Protein AF-A0A7M7LU24-F1 (afdb_monomer_lite)

Sequence (495 aa):
MAVLLRDHLPSPVDFKSLAEPLDGTLAVLQRLPRPVCRRTSQNPGRDSRRTGKFSVESQGEAVAKKHQNVLELVMSVLLNGLRLVKVCQEDPTSDPGVFLKPKTANLLNQSNSKCTDRLSPIDNALYENNLSSFTLYLMESLDSVCIPAVMANHEGLSQPGIYTSLFESLSIMLSLHKNDDLHNLSEKLVGSSFIQLALEVRHRFQSQEGIKELKRATDTFLVDLLHCFSSKDTSALDMNISVDMVHSITGSPSEICHLLERHDETICRTSRSTSHGDMQQCLLALIYYAWLYGDRWVPSMDLLNCLTSFITQHPDITSLPLSSSKHLLFLFADCFVHSGSRTGSSACYILADHMTRLDVHTLYTNHRSLVQWLFMASNIPPQATHKIFAEWIDHLALDTEEASLEDNEKDGDIALTLHLMGQNPSCLDIMMDMLQHAPFPTRPKCASLIKRLLSSTADQTLDDTQDMDRIKKRMPDLLQACTLTDPSRQTDFVH

Structure (mmCIF, N/CA/C/O backbone):
data_AF-A0A7M7LU24-F1
#
_entry.id   AF-A0A7M7LU24-F1
#
loop_
_atom_site.group_PDB
_atom_site.id
_atom_site.type_symbol
_atom_site.label_atom_id
_atom_site.label_alt_id
_atom_site.label_comp_id
_atom_site.label_asym_id
_atom_site.label_entity_id
_atom_site.label_seq_id
_atom_site.pdbx_PDB_ins_code
_atom_site.Cartn_x
_atom_site.Cartn_y
_atom_site.Cartn_z
_atom_site.occupancy
_atom_site.B_iso_or_equiv
_atom_site.auth_seq_id
_atom_site.auth_comp_id
_atom_site.auth_asym_id
_atom_site.auth_atom_id
_atom_site.pdbx_PDB_model_num
ATOM 1 N N . MET A 1 1 ? -18.522 -1.286 33.242 1.00 37.59 1 MET A N 1
ATOM 2 C CA . MET A 1 1 ? -17.645 -0.207 32.736 1.00 37.59 1 MET A CA 1
ATOM 3 C C . MET A 1 1 ? -16.680 0.323 33.821 1.00 37.59 1 MET A C 1
ATOM 5 O O . MET A 1 1 ? -16.498 1.521 33.934 1.00 37.59 1 MET A O 1
ATOM 9 N N . ALA A 1 2 ? -16.029 -0.546 34.616 1.00 31.80 2 ALA A N 1
ATOM 10 C CA . ALA A 1 2 ? -15.014 -0.125 35.609 1.00 31.80 2 ALA A CA 1
ATOM 11 C C . ALA A 1 2 ? -14.057 -1.265 36.042 1.00 31.80 2 ALA A C 1
ATOM 13 O O . ALA A 1 2 ? -13.495 -1.219 37.127 1.00 31.80 2 ALA A O 1
ATOM 14 N N . VAL A 1 3 ? -13.921 -2.337 35.251 1.00 41.72 3 VAL A N 1
ATOM 15 C CA . VAL A 1 3 ? -13.343 -3.606 35.751 1.00 41.72 3 VAL A CA 1
ATOM 16 C C . VAL A 1 3 ? -11.813 -3.684 35.599 1.00 41.72 3 VAL A C 1
ATOM 18 O O . VAL A 1 3 ? -11.189 -4.527 36.223 1.00 41.72 3 VAL A O 1
ATOM 21 N N . LEU A 1 4 ? -11.184 -2.793 34.823 1.00 44.69 4 LEU A N 1
ATOM 22 C CA . LEU A 1 4 ? -9.769 -2.918 34.432 1.00 44.69 4 LEU A CA 1
ATOM 23 C C . LEU A 1 4 ? -8.981 -1.597 34.546 1.00 44.69 4 LEU A C 1
ATOM 25 O O . LEU A 1 4 ? -8.084 -1.333 33.753 1.00 44.69 4 LEU A O 1
ATOM 29 N N . LEU A 1 5 ? -9.325 -0.733 35.507 1.00 48.53 5 LEU A N 1
ATOM 30 C CA . LEU A 1 5 ? -8.483 0.421 35.848 1.00 48.53 5 LEU A CA 1
ATOM 31 C C . LEU A 1 5 ? -7.428 -0.013 36.872 1.00 48.53 5 LEU A C 1
ATOM 33 O O . LEU A 1 5 ? -7.763 -0.629 37.884 1.00 48.53 5 LEU A O 1
ATOM 37 N N . ARG A 1 6 ? -6.160 0.325 36.608 1.00 48.25 6 ARG A N 1
ATOM 38 C CA . ARG A 1 6 ? -4.993 -0.036 37.434 1.00 48.25 6 ARG A CA 1
ATOM 39 C C . ARG A 1 6 ? -5.178 0.308 38.919 1.00 48.25 6 ARG A C 1
ATOM 41 O O . ARG A 1 6 ? -4.756 -0.464 39.771 1.00 48.25 6 ARG A O 1
ATOM 48 N N . ASP A 1 7 ? -5.874 1.404 39.218 1.00 47.19 7 ASP A N 1
ATOM 49 C CA . ASP A 1 7 ? -6.117 1.901 40.581 1.00 47.19 7 ASP A CA 1
ATOM 50 C C . ASP A 1 7 ? -6.971 0.960 41.455 1.00 47.19 7 ASP A C 1
ATOM 52 O O . ASP A 1 7 ? -7.094 1.164 42.664 1.00 47.19 7 ASP A O 1
ATOM 56 N N . HIS A 1 8 ? -7.574 -0.075 40.863 1.00 50.19 8 HIS A N 1
ATOM 57 C CA . HIS A 1 8 ? -8.421 -1.048 41.558 1.00 50.19 8 HIS A CA 1
ATOM 58 C C . HIS A 1 8 ? -7.858 -2.472 41.554 1.00 50.19 8 HIS A C 1
ATOM 60 O O . HIS A 1 8 ? -8.484 -3.366 42.126 1.00 50.19 8 HIS A O 1
ATOM 66 N N . LEU A 1 9 ? -6.696 -2.700 40.935 1.00 54.78 9 LEU A N 1
ATOM 67 C CA . LEU A 1 9 ? -6.094 -4.027 40.864 1.00 54.78 9 LEU A CA 1
ATOM 68 C C . LEU A 1 9 ? -5.055 -4.208 41.981 1.00 54.78 9 LEU A C 1
ATOM 70 O O . LEU A 1 9 ? -4.185 -3.351 42.156 1.00 54.78 9 LEU A O 1
ATOM 74 N N . PRO A 1 10 ? -5.123 -5.307 42.757 1.00 56.34 10 PRO A N 1
ATOM 75 C CA . PRO A 1 10 ? -4.091 -5.616 43.736 1.00 56.34 10 PRO A CA 1
ATOM 76 C C . PRO A 1 10 ? -2.748 -5.823 43.021 1.00 56.34 10 PRO A C 1
ATOM 78 O O . PRO A 1 10 ? -2.700 -6.409 41.944 1.00 56.34 10 PRO A O 1
ATOM 81 N N . SER A 1 11 ? -1.658 -5.338 43.621 1.00 53.94 11 SER A N 1
ATOM 82 C CA . SER A 1 11 ? -0.297 -5.667 43.184 1.00 53.94 11 SER A CA 1
ATOM 83 C C . SER A 1 11 ? 0.211 -6.887 43.967 1.00 53.94 11 SER A C 1
ATOM 85 O O . SER A 1 11 ? 0.139 -6.866 45.204 1.00 53.94 11 SER A O 1
ATOM 87 N N . PRO A 1 12 ? 0.732 -7.939 43.306 1.00 60.72 12 PRO A N 1
ATOM 88 C CA . PRO A 1 12 ? 0.859 -8.109 41.853 1.00 60.72 12 PRO A CA 1
ATOM 89 C C . PRO A 1 12 ? -0.484 -8.418 41.165 1.00 60.72 12 PRO A C 1
ATOM 91 O O . PRO A 1 12 ? -1.349 -9.067 41.755 1.00 60.72 12 PRO A O 1
ATOM 94 N N . VAL A 1 13 ? -0.631 -7.967 39.912 1.00 65.62 13 VAL A N 1
ATOM 95 C CA . VAL A 1 13 ? -1.831 -8.198 39.091 1.00 65.62 13 VAL A CA 1
ATOM 96 C C . VAL A 1 13 ? -1.958 -9.687 38.784 1.00 65.62 13 VAL A C 1
ATOM 98 O O . VAL A 1 13 ? -1.046 -10.288 38.222 1.00 65.62 13 VAL A O 1
ATOM 101 N N . ASP A 1 14 ? -3.096 -10.281 39.138 1.00 73.94 14 ASP A N 1
ATOM 102 C CA . ASP A 1 14 ? -3.400 -11.667 38.794 1.00 73.94 14 ASP A CA 1
ATOM 103 C C . ASP A 1 14 ? -4.065 -11.745 37.413 1.00 73.94 14 ASP A C 1
ATOM 105 O O . ASP A 1 14 ? -5.285 -11.627 37.282 1.00 73.94 14 ASP A O 1
ATOM 109 N N . PHE A 1 15 ? -3.255 -11.932 36.371 1.00 72.56 15 PHE A N 1
ATOM 110 C CA . PHE A 1 15 ? -3.720 -11.974 34.984 1.00 72.56 15 PHE A CA 1
ATOM 111 C C . PHE A 1 15 ? -4.671 -13.146 34.706 1.00 72.56 15 PHE A C 1
ATOM 113 O O . PHE A 1 15 ? -5.549 -13.021 33.854 1.00 72.56 15 PHE A O 1
ATOM 120 N N . LYS A 1 16 ? -4.577 -14.253 35.459 1.00 69.31 16 LYS A N 1
ATOM 121 C CA . LYS A 1 16 ? -5.532 -15.373 35.344 1.00 69.31 16 LYS A CA 1
ATOM 122 C C . LYS A 1 16 ? -6.945 -14.966 35.748 1.00 69.31 16 LYS A C 1
ATOM 124 O O . LYS A 1 16 ? -7.890 -15.222 35.007 1.00 69.31 16 LYS A O 1
ATOM 129 N N . SER A 1 17 ? -7.077 -14.260 36.871 1.00 71.50 17 SER A N 1
ATOM 130 C CA . SER A 1 17 ? -8.364 -13.720 37.329 1.00 71.50 17 SER A CA 1
ATOM 131 C C . SER A 1 17 ? -8.943 -12.665 36.373 1.00 71.50 17 SER A C 1
ATOM 133 O O . SER A 1 17 ? -10.146 -12.418 36.390 1.00 71.50 17 SER A O 1
ATOM 135 N N . LEU A 1 18 ? -8.111 -12.042 35.527 1.00 75.44 18 LEU A N 1
ATOM 136 C CA . LEU A 1 18 ? -8.554 -11.108 34.484 1.00 75.44 18 LEU A CA 1
ATOM 137 C C . LEU A 1 18 ? -8.990 -11.801 33.186 1.00 75.44 18 LEU A C 1
ATOM 139 O O . LEU A 1 18 ? -9.828 -11.253 32.467 1.00 75.44 18 LEU A O 1
ATOM 143 N N . ALA A 1 19 ? -8.456 -12.989 32.894 1.00 74.25 19 ALA A N 1
ATOM 144 C CA . ALA A 1 19 ? -8.848 -13.787 31.735 1.00 74.25 19 ALA A CA 1
ATOM 145 C C . ALA A 1 19 ? -10.248 -14.405 31.905 1.00 74.25 19 ALA A C 1
ATOM 147 O O . ALA A 1 19 ? -11.027 -14.405 30.958 1.00 74.25 19 ALA A O 1
ATOM 148 N N . GLU A 1 20 ? -10.628 -14.831 33.118 1.00 75.25 20 GLU A N 1
ATOM 149 C CA . GLU A 1 20 ? -11.934 -15.471 33.377 1.00 75.25 20 GLU A CA 1
ATOM 150 C C . GLU A 1 20 ? -13.156 -14.621 32.945 1.00 75.25 20 GLU A C 1
ATOM 152 O O . GLU A 1 20 ? -14.042 -15.141 32.253 1.00 75.25 20 GLU A O 1
ATOM 157 N N . PRO A 1 21 ? -13.250 -13.314 33.278 1.00 73.88 21 PRO A N 1
ATOM 158 C CA . PRO A 1 21 ? -14.311 -12.456 32.754 1.00 73.88 21 PRO A CA 1
ATOM 159 C C . PRO A 1 21 ? -14.272 -12.310 31.230 1.00 73.88 21 PRO A C 1
ATOM 161 O O . PRO A 1 21 ? -15.332 -12.214 30.605 1.00 73.88 21 PRO A O 1
ATOM 164 N N . LEU A 1 22 ? -13.075 -12.286 30.631 1.00 79.38 22 LEU A N 1
ATOM 165 C CA . LEU A 1 22 ? -12.907 -12.146 29.187 1.00 79.38 22 LEU A CA 1
ATOM 166 C C . LEU A 1 22 ? -13.417 -13.400 28.467 1.00 79.38 22 LEU A C 1
ATOM 168 O O . LEU A 1 22 ? -14.262 -13.269 27.582 1.00 79.38 22 LEU A O 1
ATOM 172 N N . ASP A 1 23 ? -13.032 -14.591 28.928 1.00 79.75 23 ASP A N 1
ATOM 173 C CA . ASP A 1 23 ? -13.532 -15.880 28.436 1.00 79.75 23 ASP A CA 1
ATOM 174 C C . ASP A 1 23 ? -15.058 -15.951 28.505 1.00 79.75 23 ASP A C 1
ATOM 176 O O . ASP A 1 23 ? -15.725 -16.337 27.540 1.00 79.75 23 ASP A O 1
ATOM 180 N N . GLY A 1 24 ? -15.636 -15.500 29.624 1.00 79.25 24 GLY A N 1
ATOM 181 C CA . GLY A 1 24 ? -17.084 -15.406 29.788 1.00 79.25 24 GLY A CA 1
ATOM 182 C C . GLY A 1 24 ? -17.740 -14.535 28.714 1.00 79.25 24 GLY A C 1
ATOM 183 O O . GLY A 1 24 ? -18.758 -14.923 28.136 1.00 79.25 24 GLY A O 1
ATOM 184 N N . THR A 1 25 ? -17.156 -13.375 28.403 1.00 82.00 25 THR A N 1
ATOM 185 C CA . THR A 1 25 ? -17.685 -12.468 27.370 1.00 82.00 25 THR A CA 1
ATOM 186 C C . THR A 1 25 ? -17.455 -12.974 25.942 1.00 82.00 25 THR A C 1
ATOM 188 O O . THR A 1 25 ? -18.373 -12.906 25.119 1.00 82.00 25 THR A O 1
ATOM 191 N N . LEU A 1 26 ? -16.290 -13.557 25.648 1.00 82.38 26 LEU A N 1
ATOM 192 C CA . LEU A 1 26 ? -15.953 -14.137 24.344 1.00 82.38 26 LEU A CA 1
ATOM 193 C C . LEU A 1 26 ? -16.834 -15.351 24.029 1.00 82.38 26 LEU A C 1
ATOM 195 O O . LEU A 1 26 ? -17.348 -15.471 22.915 1.00 82.38 26 LEU A O 1
ATOM 199 N N . ALA A 1 27 ? -17.109 -16.203 25.019 1.00 81.50 27 ALA A N 1
ATOM 200 C CA . ALA A 1 27 ? -18.014 -17.340 24.867 1.00 81.50 27 ALA A CA 1
ATOM 201 C C . ALA A 1 27 ? -19.448 -16.898 24.533 1.00 81.50 27 ALA A C 1
ATOM 203 O O . ALA A 1 27 ? -20.147 -17.573 23.773 1.00 81.50 27 ALA A O 1
ATOM 204 N N . VAL A 1 28 ? -19.908 -15.761 25.069 1.00 81.00 28 VAL A N 1
ATOM 205 C CA . VAL A 1 28 ? -21.211 -15.185 24.699 1.00 81.00 28 VAL A CA 1
ATOM 206 C C . VAL A 1 28 ? -21.196 -14.718 23.244 1.00 81.00 28 VAL A C 1
ATOM 208 O O . VAL A 1 28 ? -22.161 -14.982 22.527 1.00 81.00 28 VAL A O 1
ATOM 211 N N . LEU A 1 29 ? -20.105 -14.096 22.784 1.00 79.19 29 LEU A N 1
ATOM 212 C CA . LEU A 1 29 ? -19.964 -13.653 21.396 1.00 79.19 29 LEU A CA 1
ATOM 213 C C . LEU A 1 29 ? -19.967 -14.824 20.404 1.00 79.19 29 LEU A C 1
ATOM 215 O O . LEU A 1 29 ? -20.660 -14.774 19.391 1.00 79.19 29 LEU A O 1
ATOM 219 N N . GLN A 1 30 ? -19.257 -15.907 20.721 1.00 79.06 30 GLN A N 1
ATOM 220 C CA . GLN A 1 30 ? -19.192 -17.111 19.883 1.00 79.06 30 GLN A CA 1
ATOM 221 C C . GLN A 1 30 ? -20.529 -17.862 19.786 1.00 79.06 30 GLN A C 1
ATOM 223 O O . GLN A 1 30 ? -20.782 -18.552 18.800 1.00 79.06 30 GLN A O 1
ATOM 228 N N . ARG A 1 31 ? -21.395 -17.733 20.799 1.00 75.06 31 ARG A N 1
ATOM 229 C CA . ARG A 1 31 ? -22.730 -18.356 20.831 1.00 75.06 31 ARG A CA 1
ATOM 230 C C . ARG A 1 31 ? -23.790 -17.559 20.075 1.00 75.06 31 ARG A C 1
ATOM 232 O O . ARG A 1 31 ? -24.906 -18.054 19.906 1.00 75.06 31 ARG A O 1
ATOM 239 N N . LEU A 1 32 ? -23.482 -16.335 19.648 1.00 66.88 32 LEU A N 1
ATOM 240 C CA . LEU A 1 32 ? -24.408 -15.534 18.860 1.00 66.88 32 LEU A CA 1
ATOM 241 C C . LEU A 1 32 ? -24.449 -16.035 17.400 1.00 66.88 32 LEU A C 1
ATOM 243 O O . LEU A 1 32 ? -23.409 -16.361 16.827 1.00 66.88 32 LEU A O 1
ATOM 247 N N . PRO A 1 33 ? -25.636 -16.113 16.771 1.00 60.84 33 PRO A N 1
ATOM 248 C CA . PRO A 1 33 ? -25.753 -16.553 15.384 1.00 60.84 33 PRO A CA 1
ATOM 249 C C . PRO A 1 33 ? -25.020 -15.593 14.427 1.00 60.84 33 PRO A C 1
ATOM 251 O O . PRO A 1 33 ? -25.199 -14.379 14.497 1.00 60.84 33 PRO A O 1
ATOM 254 N N . ARG A 1 34 ? -24.207 -16.140 13.512 1.00 60.16 34 ARG A N 1
ATOM 255 C CA . ARG A 1 34 ? -23.533 -15.389 12.433 1.00 60.16 34 ARG A CA 1
ATOM 256 C C . ARG A 1 34 ? -24.493 -15.132 11.254 1.00 60.16 34 ARG A C 1
ATOM 258 O O . ARG A 1 34 ? -25.280 -16.018 10.929 1.00 60.16 34 ARG A O 1
ATOM 265 N N . PRO A 1 35 ? -24.288 -14.048 10.490 1.00 55.50 35 PRO A N 1
ATOM 266 C CA . PRO A 1 35 ? -24.738 -12.686 10.771 1.00 55.50 35 PRO A CA 1
ATOM 267 C C . PRO A 1 35 ? -26.249 -12.467 10.542 1.00 55.50 35 PRO A C 1
ATOM 269 O O . PRO A 1 35 ? -26.920 -13.222 9.835 1.00 55.50 35 PRO A O 1
ATOM 272 N N . VAL A 1 36 ? -26.786 -11.370 11.094 1.00 49.78 36 VAL A N 1
ATOM 273 C CA . VAL A 1 36 ? -28.125 -10.852 10.760 1.00 49.78 36 VAL A CA 1
ATOM 274 C C . VAL A 1 36 ? -28.055 -10.184 9.383 1.00 49.78 36 VAL A C 1
ATOM 276 O O . VAL A 1 36 ? -28.045 -8.961 9.271 1.00 49.78 36 VAL A O 1
ATOM 279 N N . CYS A 1 37 ? -27.989 -10.971 8.306 1.00 43.12 37 CYS A N 1
ATOM 280 C CA . CYS A 1 37 ? -28.238 -10.423 6.976 1.00 43.12 37 CYS A CA 1
ATOM 281 C C . CYS A 1 37 ? -29.655 -9.841 6.974 1.00 43.12 37 CYS A C 1
ATOM 283 O O . CYS A 1 37 ? -30.644 -10.577 7.079 1.00 43.12 37 CYS A O 1
ATOM 285 N N . ARG A 1 38 ? -29.772 -8.518 6.806 1.00 44.72 38 ARG A N 1
ATOM 286 C CA . ARG A 1 38 ? -31.000 -7.935 6.265 1.00 44.72 38 ARG A CA 1
ATOM 287 C C . ARG A 1 38 ? -31.205 -8.606 4.913 1.00 44.72 38 ARG A C 1
ATOM 289 O O . ARG A 1 38 ? -30.521 -8.274 3.955 1.00 44.72 38 ARG A O 1
ATOM 296 N N . ARG A 1 39 ? -32.119 -9.576 4.826 1.00 37.84 39 ARG A N 1
ATOM 297 C CA . ARG A 1 39 ? -32.604 -10.065 3.533 1.00 37.84 39 ARG A CA 1
ATOM 298 C C . ARG A 1 39 ? -33.247 -8.875 2.826 1.00 37.84 39 ARG A C 1
ATOM 300 O O . ARG A 1 39 ? -34.427 -8.596 3.026 1.00 37.84 39 ARG A O 1
ATOM 307 N N . THR A 1 40 ? -32.483 -8.170 2.004 1.00 38.91 40 THR A N 1
ATOM 308 C CA . THR A 1 40 ? -33.018 -7.325 0.945 1.00 38.91 40 THR A CA 1
ATOM 309 C C . THR A 1 40 ? -33.722 -8.264 -0.025 1.00 38.91 40 THR A C 1
ATOM 311 O O . THR A 1 40 ? -33.134 -8.855 -0.923 1.00 38.91 40 THR A O 1
ATOM 314 N N . SER A 1 41 ? -35.013 -8.478 0.216 1.00 37.34 41 SER A N 1
ATOM 315 C CA . SER A 1 41 ? -35.915 -9.145 -0.714 1.00 37.34 41 SER A CA 1
ATOM 316 C C . SER A 1 41 ? -36.044 -8.276 -1.971 1.00 37.34 41 SER A C 1
ATOM 318 O O . SER A 1 41 ? -37.027 -7.554 -2.132 1.00 37.34 41 SER A O 1
ATOM 320 N N . GLN A 1 42 ? -35.067 -8.343 -2.875 1.00 36.62 42 GLN A N 1
ATOM 321 C CA . GLN A 1 42 ? -35.272 -7.976 -4.271 1.00 36.62 42 GLN A CA 1
ATOM 322 C C . GLN A 1 42 ? -36.141 -9.062 -4.911 1.00 36.62 42 GLN A C 1
ATOM 324 O O . GLN A 1 42 ? -35.658 -10.063 -5.422 1.00 36.62 42 GLN A O 1
ATOM 329 N N . ASN A 1 43 ? -37.453 -8.874 -4.827 1.00 32.31 43 ASN A N 1
ATOM 330 C CA . ASN A 1 43 ? -38.414 -9.555 -5.683 1.00 32.31 43 ASN A CA 1
ATOM 331 C C . ASN A 1 43 ? -39.468 -8.515 -6.087 1.00 32.31 43 ASN A C 1
ATOM 333 O O . ASN A 1 43 ? -40.421 -8.285 -5.335 1.00 32.31 43 ASN A O 1
ATOM 337 N N . PRO A 1 44 ? -39.309 -7.833 -7.237 1.00 41.94 44 PRO A N 1
ATOM 338 C CA . PRO A 1 44 ? -40.342 -6.964 -7.762 1.00 41.94 44 PRO A CA 1
ATOM 339 C C . PRO A 1 44 ? -41.333 -7.851 -8.517 1.00 41.94 44 PRO A C 1
ATOM 341 O O . PRO A 1 44 ? -41.173 -8.118 -9.702 1.00 41.94 44 PRO A O 1
ATOM 344 N N . GLY A 1 45 ? -42.346 -8.362 -7.821 1.00 41.19 45 GLY A N 1
ATOM 345 C CA . GLY A 1 45 ? -43.454 -9.027 -8.503 1.00 41.19 45 GLY A CA 1
ATOM 346 C C . GLY A 1 45 ? -44.110 -10.139 -7.711 1.00 41.19 45 GLY A C 1
ATOM 347 O O . GLY A 1 45 ? -43.879 -11.311 -7.986 1.00 41.19 45 GLY A O 1
ATOM 348 N N . ARG A 1 46 ? -44.988 -9.771 -6.775 1.00 36.53 46 ARG A N 1
ATOM 349 C CA . ARG A 1 46 ? -46.316 -10.390 -6.635 1.00 36.53 46 ARG A CA 1
ATOM 350 C C . ARG A 1 46 ? -47.096 -9.710 -5.520 1.00 36.53 46 ARG A C 1
ATOM 352 O O . ARG A 1 46 ? -46.838 -9.909 -4.336 1.00 36.53 46 ARG A O 1
ATOM 359 N N . ASP A 1 47 ? -48.093 -8.943 -5.936 1.00 44.09 47 ASP A N 1
ATOM 360 C CA . ASP A 1 47 ? -49.206 -8.533 -5.096 1.00 44.09 47 ASP A CA 1
ATOM 361 C C . ASP A 1 47 ? -49.962 -9.759 -4.573 1.00 44.09 47 ASP A C 1
ATOM 363 O O . ASP A 1 47 ? -50.551 -10.519 -5.344 1.00 44.09 47 ASP A O 1
ATOM 367 N N . SER A 1 48 ? -50.006 -9.922 -3.250 1.00 37.19 48 SER A N 1
ATOM 368 C CA . SER A 1 48 ? -51.185 -10.453 -2.558 1.00 37.19 48 SER A CA 1
ATOM 369 C C . SER A 1 48 ? -51.131 -10.205 -1.050 1.00 37.19 48 SER A C 1
ATOM 371 O O . SER A 1 48 ? -50.364 -10.810 -0.313 1.00 37.19 48 SER A O 1
ATOM 373 N N . ARG A 1 49 ? -52.015 -9.295 -0.629 1.00 39.25 49 ARG A N 1
ATOM 374 C CA . ARG A 1 49 ? -52.859 -9.313 0.580 1.00 39.25 49 ARG A CA 1
ATOM 375 C C . ARG A 1 49 ? -52.233 -9.697 1.940 1.00 39.25 49 ARG A C 1
ATOM 377 O O . ARG A 1 49 ? -52.118 -10.858 2.289 1.00 39.25 49 ARG A O 1
ATOM 384 N N . ARG A 1 50 ? -52.117 -8.635 2.752 1.00 43.62 50 ARG A N 1
ATOM 385 C CA . ARG A 1 50 ? -52.580 -8.455 4.150 1.00 43.62 50 ARG A CA 1
ATOM 386 C C . ARG A 1 50 ? -51.977 -9.295 5.297 1.00 43.62 50 ARG A C 1
ATOM 388 O O . ARG A 1 50 ? -52.060 -10.511 5.344 1.00 43.62 50 ARG A O 1
ATOM 395 N N . THR A 1 51 ? -51.564 -8.509 6.304 1.00 42.34 51 THR A N 1
ATOM 396 C CA . THR A 1 51 ? -51.550 -8.753 7.763 1.00 42.34 51 THR A CA 1
ATOM 397 C C . THR A 1 51 ? -50.536 -9.767 8.300 1.00 42.34 51 THR A C 1
ATOM 399 O O . THR A 1 51 ? -50.822 -10.950 8.398 1.00 42.34 51 THR A O 1
ATOM 402 N N . GLY A 1 52 ? -49.364 -9.260 8.715 1.00 40.19 52 GLY A N 1
ATOM 403 C CA . GLY A 1 52 ? -48.367 -10.024 9.485 1.00 40.19 52 GLY A CA 1
ATOM 404 C C . GLY A 1 52 ? -46.925 -9.487 9.475 1.00 40.19 52 GLY A C 1
ATOM 405 O O . GLY A 1 52 ? -46.094 -9.994 10.216 1.00 40.19 52 GLY A O 1
ATOM 406 N N . LYS A 1 53 ? -46.593 -8.468 8.665 1.00 43.97 53 LYS A N 1
ATOM 407 C CA . LYS A 1 53 ? -45.189 -8.046 8.453 1.00 43.97 53 LYS A CA 1
ATOM 408 C C . LYS A 1 53 ? -44.561 -7.179 9.558 1.00 43.97 53 LYS A C 1
ATOM 410 O O . LYS A 1 53 ? -43.348 -7.216 9.706 1.00 43.97 53 LYS A O 1
ATOM 415 N N . PHE A 1 54 ? -45.348 -6.486 10.385 1.00 41.19 54 PHE A N 1
ATOM 416 C CA . PHE A 1 54 ? -44.797 -5.579 11.408 1.00 41.19 54 PHE A CA 1
ATOM 417 C C . PHE A 1 54 ? -44.079 -6.285 12.574 1.00 41.19 54 PHE A C 1
ATOM 419 O O . PHE A 1 54 ? -43.190 -5.692 13.169 1.00 41.19 54 PHE A O 1
ATOM 426 N N . SER A 1 55 ? -44.420 -7.541 12.896 1.00 48.97 55 SER A N 1
ATOM 427 C CA . SER A 1 55 ? -43.863 -8.233 14.074 1.00 48.97 55 SER A CA 1
ATOM 428 C C . SER A 1 55 ? -42.515 -8.917 13.821 1.00 48.97 55 SER A C 1
ATOM 430 O O . SER A 1 55 ? -41.764 -9.144 14.764 1.00 48.97 55 SER A O 1
ATOM 432 N N . VAL A 1 56 ? -42.210 -9.284 12.572 1.00 51.09 56 VAL A N 1
ATOM 433 C CA . VAL A 1 56 ? -40.980 -10.027 12.236 1.00 51.09 56 VAL A CA 1
ATOM 434 C C . VAL A 1 56 ? -39.807 -9.068 12.017 1.00 51.09 56 VAL A C 1
ATOM 436 O O . VAL A 1 56 ? -38.697 -9.348 12.465 1.00 51.09 56 VAL A O 1
ATOM 439 N N . GLU A 1 57 ? -40.055 -7.905 11.407 1.00 52.81 57 GLU A N 1
ATOM 440 C CA . GLU A 1 57 ? -39.042 -6.854 11.226 1.00 52.81 57 GLU A CA 1
ATOM 441 C C . GLU A 1 57 ? -38.636 -6.218 12.566 1.00 52.81 57 GLU A C 1
ATOM 443 O O . GLU A 1 57 ? -37.443 -6.095 12.840 1.00 52.81 57 GLU A O 1
ATOM 448 N N . SER A 1 58 ? -39.596 -5.936 13.460 1.00 57.31 58 SER A N 1
ATOM 449 C CA . SER A 1 58 ? -39.304 -5.392 14.797 1.00 57.31 58 SER A CA 1
ATOM 450 C C . SER A 1 58 ? -38.514 -6.365 15.680 1.00 57.31 58 SER A C 1
ATOM 452 O O . SER A 1 58 ? -37.701 -5.953 16.507 1.00 57.31 58 SER A O 1
ATOM 454 N N . GLN A 1 59 ? -38.742 -7.672 15.517 1.00 60.56 59 GLN A N 1
ATOM 455 C CA . GLN A 1 59 ? -38.041 -8.704 16.278 1.00 60.56 59 GLN A CA 1
ATOM 456 C C . GLN A 1 59 ? -36.620 -8.935 15.743 1.00 60.56 59 GLN A C 1
ATOM 458 O O . GLN A 1 59 ? -35.698 -9.112 16.538 1.00 60.56 59 GLN A O 1
ATOM 463 N N . GLY A 1 60 ? -36.417 -8.854 14.423 1.00 65.00 60 GLY A N 1
ATOM 464 C CA . GLY A 1 60 ? -35.085 -8.883 13.811 1.00 65.00 60 GLY A CA 1
ATOM 465 C C . GLY A 1 60 ? -34.220 -7.686 14.213 1.00 65.00 60 GLY A C 1
ATOM 466 O O . GLY A 1 60 ? -33.045 -7.853 14.532 1.00 65.00 60 GLY A O 1
ATOM 467 N N . GLU A 1 61 ? -34.810 -6.492 14.285 1.00 69.06 61 GLU A N 1
ATOM 468 C CA . GLU A 1 61 ? -34.114 -5.270 14.700 1.00 69.06 61 GLU A CA 1
ATOM 469 C C . GLU A 1 61 ? -33.728 -5.287 16.189 1.00 69.06 61 GLU A C 1
ATOM 471 O O . GLU A 1 61 ? -32.606 -4.924 16.547 1.00 69.06 61 GLU A O 1
ATOM 476 N N . ALA A 1 62 ? -34.602 -5.798 17.063 1.00 74.50 62 ALA A N 1
ATOM 477 C CA . ALA A 1 62 ? -34.293 -5.971 18.484 1.00 74.50 62 ALA A CA 1
ATOM 478 C C . ALA A 1 62 ? -33.155 -6.983 18.725 1.00 74.50 62 ALA A C 1
ATOM 480 O O . ALA A 1 62 ? -32.295 -6.761 19.582 1.00 74.50 62 ALA A O 1
ATOM 481 N N . VAL A 1 63 ? -33.123 -8.080 17.959 1.00 74.31 63 VAL A N 1
ATOM 482 C CA . VAL A 1 63 ? -32.044 -9.080 18.024 1.00 74.31 63 VAL A CA 1
ATOM 483 C C . VAL A 1 63 ? -30.731 -8.503 17.493 1.00 74.31 63 VAL A C 1
ATOM 485 O O . VAL A 1 63 ? -29.703 -8.664 18.149 1.00 74.31 63 VAL A O 1
ATOM 488 N N . ALA A 1 64 ? -30.760 -7.771 16.375 1.00 75.81 64 ALA A N 1
ATOM 489 C CA . ALA A 1 64 ? -29.584 -7.094 15.827 1.00 75.81 64 ALA A CA 1
ATOM 490 C C . ALA A 1 64 ? -29.004 -6.067 16.810 1.00 75.81 64 ALA A C 1
ATOM 492 O O . ALA A 1 64 ? -27.801 -6.053 17.055 1.00 75.81 64 ALA A O 1
ATOM 493 N N . LYS A 1 65 ? -29.861 -5.264 17.453 1.00 81.44 65 LYS A N 1
ATOM 494 C CA . LYS A 1 65 ? -29.439 -4.297 18.474 1.00 81.44 65 LYS A CA 1
ATOM 495 C C . LYS A 1 65 ? -28.815 -4.982 19.692 1.00 81.44 65 LYS A C 1
ATOM 497 O O . LYS A 1 65 ? -27.802 -4.525 20.210 1.00 81.44 65 LYS A O 1
ATOM 502 N N . LYS A 1 66 ? -29.382 -6.108 20.140 1.00 82.31 66 LYS A N 1
ATOM 503 C CA . LYS A 1 66 ? -28.796 -6.906 21.227 1.00 82.31 66 LYS A CA 1
ATOM 504 C C . LYS A 1 66 ? -27.422 -7.464 20.839 1.00 82.31 66 LYS A C 1
ATOM 506 O O . LYS A 1 66 ? -26.519 -7.445 21.668 1.00 82.31 66 LYS A O 1
ATOM 511 N N . HIS A 1 67 ? -27.268 -7.934 19.602 1.00 82.50 67 HIS A N 1
ATOM 512 C CA . HIS A 1 67 ? -25.997 -8.432 19.067 1.00 82.50 67 HIS A CA 1
ATOM 513 C C . HIS A 1 67 ? -24.927 -7.336 19.025 1.00 82.50 67 HIS A C 1
ATOM 515 O O . HIS A 1 67 ? -23.821 -7.553 19.510 1.00 82.50 67 HIS A O 1
ATOM 521 N N . GLN A 1 68 ? -25.278 -6.142 18.534 1.00 87.00 68 GLN A N 1
ATOM 522 C CA . GLN A 1 68 ? -24.389 -4.974 18.533 1.00 87.00 68 GLN A CA 1
ATOM 523 C C . GLN A 1 68 ? -23.931 -4.602 19.949 1.00 87.00 68 GLN A C 1
ATOM 525 O O . GLN A 1 68 ? -22.734 -4.473 20.173 1.00 87.00 68 GLN A O 1
ATOM 530 N N . ASN A 1 69 ? -24.850 -4.543 20.920 1.00 87.31 69 ASN A N 1
ATOM 531 C CA . ASN A 1 69 ? -24.504 -4.224 22.310 1.00 87.31 69 ASN A CA 1
ATOM 532 C C . ASN A 1 69 ? -23.536 -5.247 22.936 1.00 87.31 69 ASN A C 1
ATOM 534 O O . ASN A 1 69 ? -22.675 -4.881 23.734 1.00 87.31 69 ASN A O 1
ATOM 538 N N . VAL A 1 70 ? -23.690 -6.539 22.615 1.00 87.94 70 VAL A N 1
ATOM 539 C CA . VAL A 1 70 ? -22.763 -7.580 23.094 1.00 87.94 70 VAL A CA 1
ATOM 540 C C . VAL A 1 70 ? -21.392 -7.403 22.453 1.00 87.94 70 VAL A C 1
ATOM 542 O O . VAL A 1 70 ? -20.388 -7.472 23.155 1.00 87.94 70 VAL A O 1
ATOM 545 N N . LEU A 1 71 ? -21.346 -7.149 21.146 1.00 88.56 71 LEU A N 1
ATOM 546 C CA . LEU A 1 71 ? -20.096 -6.917 20.431 1.00 88.56 71 LEU A CA 1
ATOM 547 C C . LEU A 1 71 ? -19.370 -5.667 20.956 1.00 88.56 71 LEU A C 1
ATOM 549 O O . LEU A 1 71 ? -18.177 -5.732 21.229 1.00 88.56 71 LEU A O 1
ATOM 553 N N . GLU A 1 72 ? -20.089 -4.565 21.175 1.00 89.31 72 GLU A N 1
ATOM 554 C CA . GLU A 1 72 ? -19.559 -3.337 21.779 1.00 89.31 72 GLU A CA 1
ATOM 555 C C . GLU A 1 72 ? -18.971 -3.598 23.171 1.00 89.31 72 GLU A C 1
ATOM 557 O O . GLU A 1 72 ? -17.857 -3.164 23.470 1.00 89.31 72 GLU A O 1
ATOM 562 N N . LEU A 1 73 ? -19.678 -4.367 24.007 1.00 88.62 73 LEU A N 1
ATOM 563 C CA . LEU A 1 73 ? -19.187 -4.746 25.328 1.00 88.62 73 LEU A CA 1
ATOM 564 C C . LEU A 1 73 ? -17.894 -5.565 25.234 1.00 88.62 73 LEU A C 1
ATOM 566 O O . LEU A 1 73 ? -16.926 -5.227 25.908 1.00 88.62 73 LEU A O 1
ATOM 570 N N . VAL A 1 74 ? -17.867 -6.614 24.408 1.00 88.81 74 VAL A N 1
ATOM 571 C CA . VAL A 1 74 ? -16.697 -7.499 24.257 1.00 88.81 74 VAL A CA 1
ATOM 572 C C . VAL A 1 74 ? -15.484 -6.712 23.766 1.00 88.81 74 VAL A C 1
ATOM 574 O O . VAL A 1 74 ? -14.419 -6.793 24.376 1.00 88.81 74 VAL A O 1
ATOM 577 N N . MET A 1 75 ? -15.661 -5.884 22.732 1.00 90.75 75 MET A N 1
ATOM 578 C CA . MET A 1 75 ? -14.598 -5.021 22.212 1.00 90.75 75 MET A CA 1
ATOM 579 C C . MET A 1 75 ? -14.087 -4.042 23.273 1.00 90.75 75 MET A C 1
ATOM 581 O O . MET A 1 75 ? -12.882 -3.829 23.385 1.00 90.75 75 MET A O 1
ATOM 585 N N . SER A 1 76 ? -14.979 -3.482 24.093 1.00 89.56 76 SER A N 1
ATOM 586 C CA . SER A 1 76 ? -14.597 -2.580 25.181 1.00 89.56 76 SER A CA 1
ATOM 587 C C . SER A 1 76 ? -13.810 -3.291 26.288 1.00 89.56 76 SER A C 1
ATOM 589 O O . SER A 1 76 ? -12.834 -2.736 26.797 1.00 89.56 76 SER A O 1
ATOM 591 N N . VAL A 1 77 ? -14.192 -4.514 26.683 1.00 87.25 77 VAL A N 1
ATOM 592 C CA . VAL A 1 77 ? -13.432 -5.280 27.690 1.00 87.25 77 VAL A CA 1
ATOM 593 C C . VAL A 1 77 ? -12.049 -5.643 27.149 1.00 87.25 77 VAL A C 1
ATOM 595 O O . VAL A 1 77 ? -11.059 -5.418 27.846 1.00 87.25 77 VAL A O 1
ATOM 598 N N . LEU A 1 78 ? -11.971 -6.112 25.901 1.00 89.75 78 LEU A N 1
ATOM 599 C CA . LEU A 1 78 ? -10.710 -6.445 25.237 1.00 89.75 78 LEU A CA 1
ATOM 600 C C . LEU A 1 78 ? -9.767 -5.237 25.160 1.00 89.75 78 LEU A C 1
ATOM 602 O O . LEU A 1 78 ? -8.614 -5.326 25.580 1.00 89.75 78 LEU A O 1
ATOM 606 N N . LEU A 1 79 ? -10.273 -4.089 24.699 1.00 90.69 79 LEU A N 1
ATOM 607 C CA . LEU A 1 79 ? -9.515 -2.841 24.628 1.00 90.69 79 LEU A CA 1
ATOM 608 C C . LEU A 1 79 ? -8.949 -2.444 25.996 1.00 90.69 79 LEU A C 1
ATOM 610 O O . LEU A 1 79 ? -7.797 -2.030 26.102 1.00 90.69 79 LEU A O 1
ATOM 614 N N . ASN A 1 80 ? -9.745 -2.564 27.059 1.00 88.69 80 ASN A N 1
ATOM 615 C CA . ASN A 1 80 ? -9.273 -2.249 28.404 1.00 88.69 80 ASN A CA 1
ATOM 616 C C . ASN A 1 80 ? -8.188 -3.230 28.880 1.00 88.69 80 ASN A C 1
ATOM 618 O O . ASN A 1 80 ? -7.248 -2.802 29.546 1.00 88.69 80 ASN A O 1
ATOM 622 N N . GLY A 1 81 ? -8.275 -4.510 28.503 1.00 85.94 81 GLY A N 1
ATOM 623 C CA . GLY A 1 81 ? -7.209 -5.489 28.733 1.00 85.94 81 GLY A CA 1
ATOM 624 C C . GLY A 1 81 ? -5.907 -5.098 28.029 1.00 85.94 81 GLY A C 1
ATOM 625 O O . GLY A 1 81 ? -4.850 -5.077 28.655 1.00 85.94 81 GLY A O 1
ATOM 626 N N . LEU A 1 82 ? -5.987 -4.691 26.760 1.00 88.25 82 LEU A N 1
ATOM 627 C CA . LEU A 1 82 ? -4.832 -4.228 25.981 1.00 88.25 82 LEU A CA 1
ATOM 628 C C . LEU A 1 82 ? -4.221 -2.936 26.545 1.00 88.25 82 LEU A C 1
ATOM 630 O O . LEU A 1 82 ? -3.000 -2.818 26.648 1.00 88.25 82 LEU A O 1
ATOM 634 N N . ARG A 1 83 ? -5.052 -1.979 26.975 1.00 89.50 83 ARG A N 1
ATOM 635 C CA . ARG A 1 83 ? -4.586 -0.758 27.656 1.00 89.50 83 ARG A CA 1
ATOM 636 C C . ARG A 1 83 ? -3.856 -1.083 28.957 1.00 89.50 83 ARG A C 1
ATOM 638 O O . ARG A 1 83 ? -2.824 -0.477 29.229 1.00 89.50 83 ARG A O 1
ATOM 645 N N . LEU A 1 84 ? -4.361 -2.042 29.736 1.00 85.62 84 LEU A N 1
ATOM 646 C CA . LEU A 1 84 ? -3.691 -2.504 30.950 1.00 85.62 84 LEU A CA 1
ATOM 647 C C . LEU A 1 84 ? -2.317 -3.101 30.626 1.00 85.62 84 LEU A C 1
ATOM 649 O O . LEU A 1 84 ? -1.340 -2.733 31.273 1.00 85.62 84 LEU A O 1
ATOM 653 N N . VAL A 1 85 ? -2.229 -3.957 29.602 1.00 84.50 85 VAL A N 1
ATOM 654 C CA . VAL A 1 85 ? -0.950 -4.526 29.147 1.00 84.50 85 VAL A CA 1
ATOM 655 C C . VAL A 1 85 ? 0.044 -3.429 28.781 1.00 84.50 85 VAL A C 1
ATOM 657 O O . VAL A 1 85 ? 1.171 -3.452 29.270 1.00 84.50 85 VAL A O 1
ATOM 660 N N . LYS A 1 86 ? -0.380 -2.447 27.978 1.00 84.88 86 LYS A N 1
ATOM 661 C CA . LYS A 1 86 ? 0.467 -1.320 27.568 1.00 84.88 86 LYS A CA 1
ATOM 662 C C . LYS A 1 86 ? 1.009 -0.542 28.769 1.00 84.88 86 LYS A C 1
ATOM 664 O O . LYS A 1 86 ? 2.214 -0.341 28.873 1.00 84.88 86 LYS A O 1
ATOM 669 N N . VAL A 1 87 ? 0.142 -0.196 29.723 1.00 83.88 87 VAL A N 1
ATOM 670 C CA . VAL A 1 87 ? 0.547 0.492 30.962 1.00 83.88 87 VAL A CA 1
ATOM 671 C C . VAL A 1 87 ? 1.524 -0.352 31.786 1.00 83.88 87 VAL A C 1
ATOM 673 O O . VAL A 1 87 ? 2.464 0.190 32.362 1.00 83.88 87 VAL A O 1
ATOM 676 N N . CYS A 1 88 ? 1.326 -1.671 31.856 1.00 78.75 88 CYS A N 1
ATOM 677 C CA . CYS A 1 88 ? 2.246 -2.565 32.556 1.00 78.75 88 CYS A CA 1
ATOM 678 C C . CYS A 1 88 ? 3.616 -2.657 31.866 1.00 78.75 88 CYS A C 1
ATOM 680 O O . CYS A 1 88 ? 4.618 -2.735 32.567 1.00 78.75 88 CYS A O 1
ATOM 682 N N . GLN A 1 89 ? 3.683 -2.625 30.532 1.00 77.56 89 GLN A N 1
ATOM 683 C CA . GLN A 1 89 ? 4.955 -2.646 29.795 1.00 77.56 89 GLN A CA 1
ATOM 684 C C . GLN A 1 89 ? 5.740 -1.331 29.907 1.00 77.56 89 GLN A C 1
ATOM 686 O O . GLN A 1 89 ? 6.967 -1.357 29.970 1.00 77.56 89 GLN A O 1
ATOM 691 N N . GLU A 1 90 ? 5.047 -0.191 29.939 1.00 77.56 90 GLU A N 1
ATOM 692 C CA . GLU A 1 90 ? 5.662 1.140 30.054 1.00 77.56 90 GLU A CA 1
ATOM 693 C C . GLU A 1 90 ? 6.154 1.456 31.479 1.00 77.56 90 GLU A C 1
ATOM 695 O O . GLU A 1 90 ? 6.925 2.396 31.679 1.00 77.56 90 GLU A O 1
ATOM 700 N N . ASP A 1 91 ? 5.728 0.680 32.479 1.00 70.62 91 ASP A N 1
ATOM 701 C CA . ASP A 1 91 ? 6.112 0.890 33.868 1.00 70.62 91 ASP A CA 1
ATOM 702 C C . ASP A 1 91 ? 7.373 0.078 34.245 1.00 70.62 91 ASP A C 1
ATOM 704 O O . ASP A 1 91 ? 7.321 -1.155 34.308 1.00 70.62 91 ASP A O 1
ATOM 708 N N . PRO A 1 92 ? 8.498 0.744 34.577 1.00 52.97 92 PRO A N 1
ATOM 709 C CA . PRO A 1 92 ? 9.760 0.091 34.933 1.00 52.97 92 PRO A CA 1
ATOM 710 C C . PRO A 1 92 ? 9.704 -0.698 36.251 1.00 52.97 92 PRO A C 1
ATOM 712 O O . PRO A 1 92 ? 10.633 -1.444 36.555 1.00 52.97 92 PRO A O 1
ATOM 715 N N . THR A 1 93 ? 8.645 -0.545 37.052 1.00 55.53 93 THR A N 1
ATOM 716 C CA . THR A 1 93 ? 8.424 -1.328 38.277 1.00 55.53 93 THR A CA 1
ATOM 717 C C . THR A 1 93 ? 7.695 -2.646 38.025 1.00 55.53 93 THR A C 1
ATOM 719 O O . THR A 1 93 ? 7.661 -3.486 38.917 1.00 55.53 93 THR A O 1
ATOM 722 N N . SER A 1 94 ? 7.160 -2.874 36.822 1.00 50.47 94 SER A N 1
ATOM 723 C CA . SER A 1 94 ? 6.387 -4.075 36.466 1.00 50.47 94 SER A CA 1
ATOM 724 C C . SER A 1 94 ? 7.237 -5.296 36.110 1.00 50.47 94 SER A C 1
ATOM 726 O O . SER A 1 94 ? 6.687 -6.277 35.608 1.00 50.47 94 SER A O 1
ATOM 728 N N . ASP A 1 95 ? 8.556 -5.253 36.336 1.00 48.19 95 ASP A N 1
ATOM 729 C CA . ASP A 1 95 ? 9.445 -6.380 36.058 1.00 48.19 95 ASP A CA 1
ATOM 730 C C . ASP A 1 95 ? 8.926 -7.647 36.777 1.00 48.19 95 ASP A C 1
ATOM 732 O O . ASP A 1 95 ? 8.898 -7.693 38.018 1.00 48.19 95 ASP A O 1
ATOM 736 N N . PRO A 1 96 ? 8.497 -8.688 36.032 1.00 48.66 96 PRO A N 1
ATOM 737 C CA . PRO A 1 96 ? 7.957 -9.914 36.615 1.00 48.66 96 PRO A CA 1
ATOM 738 C C . PRO A 1 96 ? 8.980 -10.645 37.500 1.00 48.66 96 PRO A C 1
ATOM 740 O O . PRO A 1 96 ? 8.586 -11.466 38.331 1.00 48.66 96 PRO A O 1
ATOM 743 N N . GLY A 1 97 ? 10.277 -10.326 37.384 1.00 43.91 97 GLY A N 1
ATOM 744 C CA . GLY A 1 97 ? 11.328 -10.849 38.258 1.00 43.91 97 GLY A CA 1
ATOM 745 C C . GLY A 1 97 ? 11.355 -10.244 39.668 1.00 43.91 97 GLY A C 1
ATOM 746 O O . GLY A 1 97 ? 11.817 -10.901 40.602 1.00 43.91 97 GLY A O 1
ATOM 747 N N . VAL A 1 98 ? 10.833 -9.029 39.865 1.00 40.03 98 VAL A N 1
ATOM 748 C CA . VAL A 1 98 ? 10.947 -8.290 41.141 1.00 40.03 98 VAL A CA 1
ATOM 749 C C . VAL A 1 98 ? 9.823 -8.646 42.126 1.00 40.03 98 VAL A C 1
ATOM 751 O O . VAL A 1 98 ? 9.979 -8.480 43.337 1.00 40.03 98 VAL A O 1
ATOM 754 N N . PHE A 1 99 ? 8.721 -9.228 41.641 1.00 38.44 99 PHE A N 1
ATOM 755 C CA . PHE A 1 99 ? 7.565 -9.620 42.461 1.00 38.44 99 PHE A CA 1
ATOM 756 C C . PHE A 1 99 ? 7.405 -11.132 42.675 1.00 38.44 99 PHE A C 1
ATOM 758 O O . PHE A 1 99 ? 6.398 -11.570 43.243 1.00 38.44 99 PHE A O 1
ATOM 765 N N . LEU A 1 100 ? 8.419 -11.938 42.337 1.00 36.09 100 LEU A N 1
ATOM 766 C CA . LEU A 1 100 ? 8.552 -13.281 42.905 1.00 36.09 100 LEU A CA 1
ATOM 767 C C . LEU A 1 100 ? 8.795 -13.145 44.414 1.00 36.09 100 LEU A C 1
ATOM 769 O O . LEU A 1 100 ? 9.916 -12.987 44.896 1.00 36.09 100 LEU A O 1
ATOM 773 N N . LYS A 1 101 ? 7.703 -13.182 45.178 1.00 30.12 101 LYS A N 1
ATOM 774 C CA . LYS A 1 101 ? 7.710 -13.198 46.640 1.00 30.12 101 LYS A CA 1
ATOM 775 C C . LYS A 1 101 ? 8.692 -14.285 47.120 1.00 30.12 101 LYS A C 1
ATOM 777 O O . LYS A 1 101 ? 8.527 -15.451 46.752 1.00 30.12 101 LYS A O 1
ATOM 782 N N . PRO A 1 102 ? 9.692 -13.971 47.963 1.00 32.91 102 PRO A N 1
ATOM 783 C CA . PRO A 1 102 ? 10.584 -14.989 48.490 1.00 32.91 102 PRO A CA 1
ATOM 784 C C . PRO A 1 102 ? 9.803 -15.836 49.497 1.00 32.91 102 PRO A C 1
ATOM 786 O O . PRO A 1 102 ? 9.435 -15.330 50.559 1.00 32.91 102 PRO A O 1
ATOM 789 N N . LYS A 1 103 ? 9.530 -17.102 49.144 1.00 34.00 103 LYS A N 1
ATOM 790 C CA . LYS A 1 103 ? 9.470 -18.306 50.008 1.00 34.00 103 LYS A CA 1
ATOM 791 C C . LYS A 1 103 ? 8.545 -19.370 49.409 1.00 34.00 103 LYS A C 1
ATOM 793 O O . LYS A 1 103 ? 7.334 -19.321 49.583 1.00 34.00 103 LYS A O 1
ATOM 798 N N . THR A 1 104 ? 9.148 -20.390 48.811 1.00 31.78 104 THR A N 1
ATOM 799 C CA . THR A 1 104 ? 8.805 -21.813 49.037 1.00 31.78 104 THR A CA 1
ATOM 800 C C . THR A 1 104 ? 9.994 -22.698 48.641 1.00 31.78 104 THR A C 1
ATOM 802 O O . THR A 1 104 ? 9.862 -23.766 48.061 1.00 31.78 104 THR A O 1
ATOM 805 N N . ALA A 1 105 ? 11.203 -22.277 49.028 1.00 29.94 105 ALA A N 1
ATOM 806 C CA . ALA A 1 105 ? 12.197 -23.259 49.434 1.00 29.94 105 ALA A CA 1
ATOM 807 C C . ALA A 1 105 ? 11.675 -23.856 50.750 1.00 29.94 105 ALA A C 1
ATOM 809 O O . ALA A 1 105 ? 11.447 -23.105 51.698 1.00 29.94 105 ALA A O 1
ATOM 810 N N . ASN A 1 106 ? 11.453 -25.171 50.767 1.00 32.34 106 ASN A N 1
ATOM 811 C CA . ASN A 1 106 ? 10.844 -25.991 51.826 1.00 32.34 106 ASN A CA 1
ATOM 812 C C . ASN A 1 106 ? 9.353 -26.279 51.623 1.00 32.34 106 ASN A C 1
ATOM 814 O O . ASN A 1 106 ? 8.524 -25.772 52.364 1.00 32.34 106 ASN A O 1
ATOM 818 N N . LEU A 1 107 ? 9.039 -27.135 50.649 1.00 29.75 107 LEU A N 1
ATOM 819 C CA . LEU A 1 107 ? 8.050 -28.221 50.778 1.00 29.75 107 LEU A CA 1
ATOM 820 C C . LEU A 1 107 ? 8.280 -29.278 49.670 1.00 29.75 107 LEU A C 1
ATOM 822 O O . LEU A 1 107 ? 7.355 -29.838 49.100 1.00 29.75 107 LEU A O 1
ATOM 826 N N . LEU A 1 108 ? 9.546 -29.588 49.368 1.00 28.72 108 LEU A N 1
ATOM 827 C CA . LEU A 1 108 ? 9.905 -30.858 48.733 1.00 28.72 108 LEU A CA 1
ATOM 828 C C . LEU A 1 108 ? 10.098 -31.867 49.857 1.00 28.72 108 LEU A C 1
ATOM 830 O O . LEU A 1 108 ? 11.193 -31.975 50.395 1.00 28.72 108 LEU A O 1
ATOM 834 N N . ASN A 1 109 ? 8.999 -32.492 50.280 1.00 29.77 109 ASN A N 1
ATOM 835 C CA . ASN A 1 109 ? 8.951 -33.820 50.894 1.00 29.77 109 ASN A CA 1
ATOM 836 C C . ASN A 1 109 ? 7.498 -34.120 51.284 1.00 29.77 109 ASN A C 1
ATOM 838 O O . ASN A 1 109 ? 7.091 -33.817 52.400 1.00 29.77 109 ASN A O 1
ATOM 842 N N . GLN A 1 110 ? 6.728 -34.725 50.375 1.00 26.86 110 GLN A N 1
ATOM 843 C CA . GLN A 1 110 ? 6.102 -36.044 50.574 1.00 26.86 110 GLN A CA 1
ATOM 844 C C . GLN A 1 110 ? 4.917 -36.296 49.625 1.00 26.86 110 GLN A C 1
ATOM 846 O O . GLN A 1 110 ? 4.045 -35.460 49.418 1.00 26.86 110 GLN A O 1
ATOM 851 N N . SER A 1 111 ? 4.901 -37.548 49.156 1.00 28.64 111 SER A N 1
ATOM 852 C CA . SER A 1 111 ? 3.774 -38.363 48.678 1.00 28.64 111 SER A CA 1
ATOM 853 C C . SER A 1 111 ? 3.130 -38.074 47.315 1.00 28.64 111 SER A C 1
ATOM 855 O O . SER A 1 111 ? 2.111 -37.407 47.193 1.00 28.64 111 SER A O 1
ATOM 857 N N . ASN A 1 112 ? 3.689 -38.759 46.311 1.00 31.03 112 ASN A N 1
ATOM 858 C CA . ASN A 1 112 ? 3.006 -39.659 45.370 1.00 31.03 112 ASN A CA 1
ATOM 859 C C . ASN A 1 112 ? 1.496 -39.886 45.590 1.00 31.03 112 ASN A C 1
ATOM 861 O O . ASN A 1 112 ? 1.104 -40.471 46.599 1.00 31.03 112 ASN A O 1
ATOM 865 N N . SER A 1 113 ? 0.693 -39.636 44.552 1.00 27.94 113 SER A N 1
ATOM 866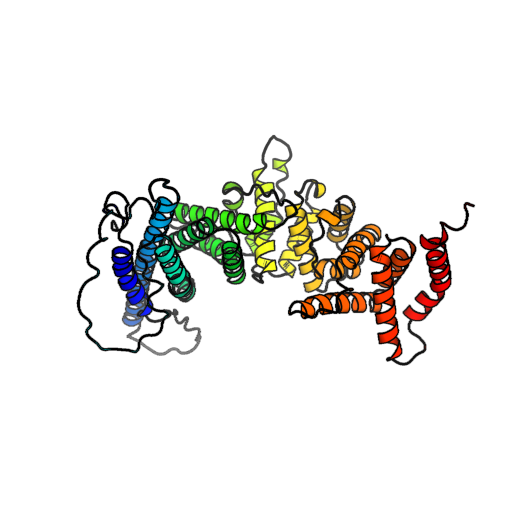 C CA . SER A 1 113 ? -0.521 -40.408 44.253 1.00 27.94 113 SER A CA 1
ATOM 867 C C . SER A 1 113 ? -0.954 -40.194 42.798 1.00 27.94 113 SER A C 1
ATOM 869 O O . SER A 1 113 ? -0.990 -39.076 42.302 1.00 27.94 113 SER A O 1
ATOM 871 N N . LYS A 1 114 ? -1.233 -41.312 42.127 1.00 27.20 114 LYS A N 1
ATOM 872 C CA . LYS A 1 114 ? -1.475 -41.521 40.693 1.00 27.20 114 LYS A CA 1
ATOM 873 C C . LYS A 1 114 ? -2.807 -40.955 40.162 1.00 27.20 114 LYS A C 1
ATOM 875 O O . LYS A 1 114 ? -3.770 -40.835 40.911 1.00 27.20 114 LYS A O 1
ATOM 880 N N . CYS A 1 115 ? -2.845 -40.870 38.823 1.00 25.03 115 CYS A N 1
ATOM 881 C CA . CYS A 1 115 ? -3.994 -40.937 37.899 1.00 25.03 115 CYS A CA 1
ATOM 882 C C . CYS A 1 115 ? -4.692 -39.618 37.525 1.00 25.03 115 CYS A C 1
ATOM 884 O O . CYS A 1 115 ? -5.608 -39.172 38.203 1.00 25.03 115 CYS A O 1
ATOM 886 N N . THR A 1 116 ? -4.410 -39.093 36.329 1.00 26.23 116 THR A N 1
ATOM 887 C CA . THR A 1 116 ? -5.168 -39.420 35.099 1.00 26.23 116 THR A CA 1
ATOM 888 C C . THR A 1 116 ? -4.531 -38.725 33.890 1.00 26.23 116 THR A C 1
ATOM 890 O O . THR A 1 116 ? -4.568 -37.508 33.764 1.00 26.23 116 THR A O 1
ATOM 893 N N . ASP A 1 117 ? -3.939 -39.519 32.997 1.00 27.86 117 ASP A N 1
ATOM 894 C CA . ASP A 1 117 ? -3.491 -39.074 31.677 1.00 27.86 117 ASP A CA 1
ATOM 895 C C . ASP A 1 117 ? -4.688 -38.958 30.729 1.00 27.86 117 ASP A C 1
ATOM 897 O O . ASP A 1 117 ? -5.406 -39.944 30.531 1.00 27.86 117 ASP A O 1
ATOM 901 N N . ARG A 1 118 ? -4.857 -37.776 30.123 1.00 30.80 118 ARG A N 1
ATOM 902 C CA . ARG A 1 118 ? -5.058 -37.526 28.675 1.00 30.80 118 ARG A CA 1
ATOM 903 C C . ARG A 1 118 ? -5.616 -36.115 28.446 1.00 30.80 118 ARG A C 1
ATOM 905 O O . ARG A 1 118 ? -6.772 -35.955 28.073 1.00 30.80 118 ARG A O 1
ATOM 912 N N . LEU A 1 119 ? -4.765 -35.107 28.611 1.00 28.44 119 LEU A N 1
ATOM 913 C CA . LEU A 1 119 ? -4.895 -33.808 27.945 1.00 28.44 119 LEU A CA 1
ATOM 914 C C . LEU A 1 119 ? -3.514 -33.456 27.377 1.00 28.44 119 LEU A C 1
ATOM 916 O O . LEU A 1 119 ? -2.489 -33.704 28.012 1.00 28.44 119 LEU A O 1
ATOM 920 N N . SER A 1 120 ? -3.496 -33.028 26.120 1.00 27.06 120 SER A N 1
ATOM 921 C CA . SER A 1 120 ? -2.306 -32.771 25.306 1.00 27.06 120 SER A CA 1
ATOM 922 C C . SER A 1 120 ? -1.388 -31.688 25.899 1.00 27.06 120 SER A C 1
ATOM 924 O O . SER A 1 120 ? -1.866 -30.825 26.628 1.00 27.06 120 SER A O 1
ATOM 926 N N . PRO A 1 121 ? -0.088 -31.645 25.539 1.00 29.89 121 PRO A N 1
ATOM 927 C CA . PRO A 1 121 ? 0.899 -30.719 26.119 1.00 29.89 121 PRO A CA 1
ATOM 928 C C . PRO A 1 121 ? 0.686 -29.225 25.799 1.00 29.89 121 PRO A C 1
ATOM 930 O O . PRO A 1 121 ? 1.524 -28.410 26.168 1.00 29.89 121 PRO A O 1
ATOM 933 N N . ILE A 1 122 ? -0.391 -28.864 25.095 1.00 35.41 122 ILE A N 1
ATOM 934 C CA . ILE A 1 122 ? -0.635 -27.517 24.556 1.00 35.41 122 ILE A CA 1
ATOM 935 C C . ILE A 1 122 ? -1.426 -26.639 25.551 1.00 35.41 122 ILE A C 1
ATOM 937 O O . ILE A 1 122 ? -1.271 -25.423 25.541 1.00 35.41 122 ILE A O 1
ATOM 941 N N . ASP A 1 123 ? -2.161 -27.229 26.500 1.00 35.72 123 ASP A N 1
ATOM 942 C CA . ASP A 1 123 ? -3.034 -26.466 27.414 1.00 35.72 123 ASP A CA 1
ATOM 943 C C . ASP A 1 123 ? -2.297 -25.833 28.615 1.00 35.72 123 ASP A C 1
ATOM 945 O O . ASP A 1 123 ? -2.824 -24.937 29.269 1.00 35.72 123 ASP A O 1
ATOM 949 N N . ASN A 1 124 ? -1.061 -26.254 28.917 1.00 38.59 124 ASN A N 1
ATOM 950 C CA . ASN A 1 124 ? -0.340 -25.794 30.116 1.00 38.59 124 ASN A CA 1
ATOM 951 C C . ASN A 1 124 ? 0.593 -24.590 29.887 1.00 38.59 124 ASN A C 1
ATOM 953 O O . ASN A 1 124 ? 0.983 -23.950 30.861 1.00 38.59 124 ASN A O 1
ATOM 957 N N . ALA A 1 125 ? 0.944 -24.260 28.638 1.00 40.16 125 ALA A N 1
ATOM 958 C CA . ALA A 1 125 ? 1.880 -23.168 28.335 1.00 40.16 125 ALA A CA 1
ATOM 959 C C . ALA A 1 125 ? 1.209 -21.779 28.285 1.00 40.16 125 ALA A C 1
ATOM 961 O O . ALA A 1 125 ? 1.853 -20.780 28.581 1.00 40.16 125 ALA A O 1
ATOM 962 N N . LEU A 1 126 ? -0.093 -21.711 27.978 1.00 42.53 126 LEU A N 1
ATOM 963 C CA . LEU A 1 126 ? -0.862 -20.455 27.903 1.00 42.53 126 LEU A CA 1
ATOM 964 C C . LEU A 1 126 ? -1.250 -19.878 29.279 1.00 42.53 126 LEU A C 1
ATOM 966 O O . LEU A 1 126 ? -1.739 -18.755 29.367 1.00 42.53 126 LEU A O 1
ATOM 970 N N . TYR A 1 127 ? -1.019 -20.622 30.365 1.00 50.47 127 TYR A N 1
ATOM 971 C CA . TYR A 1 127 ? -1.438 -20.258 31.722 1.00 50.47 127 TYR A CA 1
ATOM 972 C C . TYR A 1 127 ? -0.261 -20.007 32.673 1.00 50.47 127 TYR A C 1
ATOM 974 O O . TYR A 1 127 ? -0.355 -20.278 33.877 1.00 50.47 127 TYR A O 1
ATOM 982 N N . GLU A 1 128 ? 0.846 -19.452 32.189 1.00 56.53 128 GLU A N 1
ATOM 983 C CA . GLU A 1 128 ? 1.764 -18.764 33.095 1.00 56.53 128 GLU A CA 1
ATOM 984 C C . GLU A 1 128 ? 1.155 -17.411 33.489 1.00 56.53 128 GLU A C 1
ATOM 986 O O . GLU A 1 128 ? 0.669 -16.661 32.646 1.00 56.53 128 GLU A O 1
ATOM 991 N N . ASN A 1 129 ? 1.129 -17.095 34.789 1.00 66.44 129 ASN A N 1
ATOM 992 C CA . ASN A 1 129 ? 0.572 -15.831 35.287 1.00 66.44 129 ASN A CA 1
ATOM 993 C C . ASN A 1 129 ? 1.561 -14.678 35.055 1.00 66.44 129 ASN A C 1
ATOM 995 O O . ASN A 1 129 ? 2.104 -14.111 36.003 1.00 66.44 129 ASN A O 1
ATOM 999 N N . ASN A 1 130 ? 1.868 -14.401 33.790 1.00 75.50 130 ASN A N 1
ATOM 1000 C CA . ASN A 1 130 ? 2.814 -13.378 33.376 1.00 75.50 130 ASN A CA 1
ATOM 1001 C C . ASN A 1 130 ? 2.221 -12.493 32.267 1.00 75.50 130 ASN A C 1
ATOM 1003 O O . ASN A 1 130 ? 1.281 -12.864 31.561 1.00 75.50 130 ASN A O 1
ATOM 1007 N N . LEU A 1 131 ? 2.786 -11.292 32.136 1.00 78.12 131 LEU A N 1
ATOM 1008 C CA . LEU A 1 131 ? 2.311 -10.268 31.207 1.00 78.12 131 LEU A CA 1
ATOM 1009 C C . LEU A 1 131 ? 2.383 -10.728 29.742 1.00 78.12 131 LEU A C 1
ATOM 1011 O O . LEU A 1 131 ? 1.497 -10.407 28.954 1.00 78.12 131 LEU A O 1
ATOM 1015 N N . SER A 1 132 ? 3.409 -11.502 29.379 1.00 78.94 132 SER A N 1
ATOM 1016 C CA . SER A 1 132 ? 3.604 -12.016 28.018 1.00 78.94 132 SER A CA 1
ATOM 1017 C C . SER A 1 132 ? 2.510 -13.003 27.604 1.00 78.94 132 SER A C 1
ATOM 1019 O O . SER A 1 132 ? 1.936 -12.853 26.529 1.00 78.94 132 SER A O 1
ATOM 1021 N N . SER A 1 133 ? 2.160 -13.954 28.474 1.00 78.19 133 SER A N 1
ATOM 1022 C CA . SER A 1 133 ? 1.099 -14.942 28.220 1.00 78.19 133 SER A CA 1
ATOM 1023 C C . SER A 1 133 ? -0.267 -14.269 28.129 1.00 78.19 133 SER A C 1
ATOM 1025 O O . SER A 1 133 ? -1.051 -14.571 27.233 1.00 78.19 133 SER A O 1
ATOM 1027 N N . PHE A 1 134 ? -0.531 -13.284 28.996 1.00 81.50 134 PHE A N 1
ATOM 1028 C CA . PHE A 1 134 ? -1.763 -12.500 28.927 1.00 81.50 134 PHE A CA 1
ATOM 1029 C C . PHE A 1 134 ? -1.844 -11.643 27.655 1.00 81.50 134 PHE A C 1
ATOM 1031 O O . PHE A 1 134 ? -2.911 -11.534 27.055 1.00 81.50 134 PHE A O 1
ATOM 1038 N N . THR A 1 135 ? -0.715 -11.082 27.206 1.00 82.94 135 THR A N 1
ATOM 1039 C CA . THR A 1 135 ? -0.638 -10.358 25.928 1.00 82.94 135 THR A CA 1
ATOM 1040 C C . THR A 1 135 ? -1.006 -11.293 24.777 1.00 82.94 135 THR A C 1
ATOM 1042 O O . THR A 1 135 ? -1.941 -10.979 24.048 1.00 82.94 135 THR A O 1
ATOM 1045 N N . LEU A 1 136 ? -0.354 -12.461 24.666 1.00 83.56 136 LEU A N 1
ATOM 1046 C CA . LEU A 1 136 ? -0.634 -13.476 23.638 1.00 83.56 136 LEU A CA 1
ATOM 1047 C C . LEU A 1 136 ? -2.110 -13.892 23.622 1.00 83.56 136 LEU A C 1
ATOM 1049 O O . LEU A 1 136 ? -2.728 -13.916 22.561 1.00 83.56 136 LEU A O 1
ATOM 1053 N N . TYR A 1 137 ? -2.698 -14.127 24.795 1.00 84.31 137 TYR A N 1
ATOM 1054 C CA . TYR A 1 137 ? -4.117 -14.458 24.928 1.00 84.31 137 TYR A CA 1
ATOM 1055 C C . TYR A 1 137 ? -5.046 -13.358 24.378 1.00 84.31 137 TYR A C 1
ATOM 1057 O O . TYR A 1 137 ? -5.999 -13.650 23.648 1.00 84.31 137 TYR A O 1
ATOM 1065 N N . LEU A 1 138 ? -4.774 -12.083 24.684 1.00 87.31 138 LEU A N 1
ATOM 1066 C CA . LEU A 1 138 ? -5.554 -10.960 24.148 1.00 87.31 138 LEU A CA 1
ATOM 1067 C C . LEU A 1 138 ? -5.408 -10.838 22.627 1.00 87.31 138 LEU A C 1
ATOM 1069 O O . LEU A 1 138 ? -6.388 -10.530 21.947 1.00 87.31 138 LEU A O 1
ATOM 1073 N N . MET A 1 139 ? -4.215 -11.107 22.093 1.00 84.38 139 MET A N 1
ATOM 1074 C CA . MET A 1 139 ? -3.971 -11.119 20.649 1.00 84.38 139 MET A CA 1
ATOM 1075 C C . MET A 1 139 ? -4.767 -12.207 19.944 1.00 84.38 139 MET A C 1
ATOM 1077 O O . MET A 1 139 ? -5.460 -11.933 18.968 1.00 84.38 139 MET A O 1
ATOM 1081 N N . GLU A 1 140 ? -4.681 -13.434 20.453 1.00 86.00 140 GLU A N 1
ATOM 1082 C CA . GLU A 1 140 ? -5.375 -14.584 19.888 1.00 86.00 140 GLU A CA 1
ATOM 1083 C C . GLU A 1 140 ? -6.889 -14.371 19.949 1.00 86.00 140 GLU A C 1
ATOM 1085 O O . GLU A 1 140 ? -7.600 -14.643 18.982 1.00 86.00 140 GLU A O 1
ATOM 1090 N N . SER A 1 141 ? -7.386 -13.789 21.042 1.00 87.31 141 SER A N 1
ATOM 1091 C CA . SER A 1 141 ? -8.791 -13.401 21.184 1.00 87.31 141 SER A CA 1
ATOM 1092 C C . SER A 1 141 ? -9.207 -12.333 20.165 1.00 87.31 141 SER A C 1
ATOM 1094 O O . SER A 1 141 ? -10.295 -12.416 19.582 1.00 87.31 141 SER A O 1
ATOM 1096 N N . LEU A 1 142 ? -8.351 -11.331 19.926 1.00 88.50 142 LEU A N 1
ATOM 1097 C CA . LEU A 1 142 ? -8.599 -10.289 18.932 1.00 88.50 142 LEU A CA 1
ATOM 1098 C C . LEU A 1 142 ? -8.658 -10.879 17.514 1.00 88.50 142 LEU A C 1
ATOM 1100 O O . LEU A 1 142 ? -9.619 -10.614 16.791 1.00 88.50 142 LEU A O 1
ATOM 1104 N N . ASP A 1 143 ? -7.668 -11.693 17.148 1.00 86.94 143 ASP A N 1
ATOM 1105 C CA . ASP A 1 143 ? -7.495 -12.256 15.805 1.00 86.94 143 ASP A CA 1
ATOM 1106 C C . ASP A 1 143 ? -8.522 -13.348 15.469 1.00 86.94 143 ASP A C 1
ATOM 1108 O O . ASP A 1 143 ? -9.124 -13.337 14.396 1.00 86.94 143 ASP A O 1
ATOM 1112 N N . SER A 1 144 ? -8.777 -14.278 16.393 1.00 85.88 144 SER A N 1
ATOM 1113 C CA . SER A 1 144 ? -9.620 -15.455 16.126 1.00 85.88 144 SER A CA 1
ATOM 1114 C C . SER A 1 144 ? -11.115 -15.227 16.368 1.00 85.88 144 SER A C 1
ATOM 1116 O O . SER A 1 144 ? -11.951 -15.919 15.776 1.00 85.88 144 SER A O 1
ATOM 1118 N N . VAL A 1 145 ? -11.483 -14.261 17.221 1.00 86.56 145 VAL A N 1
ATOM 1119 C CA . VAL A 1 145 ? -12.882 -14.036 17.624 1.00 86.56 145 VAL A CA 1
ATOM 1120 C C . VAL A 1 145 ? -13.362 -12.643 17.245 1.00 86.56 145 VAL A C 1
ATOM 1122 O O . VAL A 1 145 ? -14.350 -12.513 16.519 1.00 86.56 145 VAL A O 1
ATOM 1125 N N . CYS A 1 146 ? -12.691 -11.600 17.731 1.00 88.56 146 CYS A N 1
ATOM 1126 C CA . CYS A 1 146 ? -13.209 -10.235 17.668 1.00 88.56 146 CYS A CA 1
ATOM 1127 C C . CYS A 1 146 ? -13.182 -9.654 16.252 1.00 88.56 146 CYS A C 1
ATOM 1129 O O . CYS A 1 146 ? -14.219 -9.182 15.783 1.00 88.56 146 CYS A O 1
ATOM 1131 N N . ILE A 1 147 ? -12.049 -9.737 15.545 1.00 90.25 147 ILE A N 1
ATOM 1132 C CA . ILE A 1 147 ? -11.939 -9.297 14.148 1.00 90.25 147 ILE A CA 1
ATOM 1133 C C . ILE A 1 147 ? -12.967 -10.036 13.272 1.00 90.25 147 ILE A C 1
ATOM 1135 O O . ILE A 1 147 ? -13.806 -9.360 12.671 1.00 90.25 147 ILE A O 1
ATOM 1139 N N . PRO A 1 148 ? -13.025 -11.386 13.249 1.00 89.56 148 PRO A N 1
ATOM 1140 C CA . PRO A 1 148 ? -14.032 -12.103 12.471 1.00 89.56 148 PRO A CA 1
ATOM 1141 C C . PRO A 1 148 ? -15.469 -11.722 12.833 1.00 89.56 148 PRO A C 1
ATOM 1143 O O . PRO A 1 148 ? -16.319 -11.633 11.948 1.00 89.56 148 PRO A O 1
ATOM 1146 N N . ALA A 1 149 ? -15.764 -11.478 14.114 1.00 86.94 149 ALA A N 1
ATOM 1147 C CA . ALA A 1 149 ? -17.095 -11.070 14.550 1.00 86.94 149 ALA A CA 1
ATOM 1148 C C . ALA A 1 149 ? -17.470 -9.663 14.063 1.00 86.94 149 ALA A C 1
ATOM 1150 O O . ALA A 1 149 ? -18.604 -9.470 13.615 1.00 86.94 149 ALA A O 1
ATOM 1151 N N . VAL A 1 150 ? -16.548 -8.695 14.114 1.00 89.25 150 VAL A N 1
ATOM 1152 C CA . VAL A 1 150 ? -16.780 -7.348 13.571 1.00 89.25 150 VAL A CA 1
ATOM 1153 C C . VAL A 1 150 ? -16.949 -7.417 12.055 1.00 89.25 150 VAL A C 1
ATOM 1155 O O . VAL A 1 150 ? -17.948 -6.915 11.541 1.00 89.25 150 VAL A O 1
ATOM 1158 N N . MET A 1 151 ? -16.049 -8.109 11.349 1.00 89.56 151 MET A N 1
ATOM 1159 C CA . MET A 1 151 ? -16.084 -8.217 9.887 1.00 89.56 151 MET A CA 1
ATOM 1160 C C . MET A 1 151 ? -17.346 -8.925 9.388 1.00 89.56 151 MET A C 1
ATOM 1162 O O . MET A 1 151 ? -18.006 -8.433 8.476 1.00 89.56 151 MET A O 1
ATOM 1166 N N . ALA A 1 152 ? -17.766 -10.017 10.037 1.00 86.19 152 ALA A N 1
ATOM 1167 C CA . ALA A 1 152 ? -18.990 -10.731 9.668 1.00 86.19 152 ALA A CA 1
ATOM 1168 C C . ALA A 1 152 ? -20.263 -9.882 9.829 1.00 86.19 152 ALA A C 1
ATOM 1170 O O . ALA A 1 152 ? -21.269 -10.167 9.184 1.00 86.19 152 ALA A O 1
ATOM 1171 N N . ASN A 1 153 ? -20.245 -8.866 10.697 1.00 84.19 153 ASN A N 1
ATOM 1172 C CA . ASN A 1 153 ? -21.402 -8.010 10.967 1.00 84.19 153 ASN A CA 1
ATOM 1173 C C . ASN A 1 153 ? -21.260 -6.597 10.381 1.00 84.19 153 ASN A C 1
ATOM 1175 O O . ASN A 1 153 ? -22.182 -5.800 10.547 1.00 84.19 153 ASN A O 1
ATOM 1179 N N . HIS A 1 154 ? -20.158 -6.295 9.688 1.00 84.62 154 HIS A N 1
ATOM 1180 C CA . HIS A 1 154 ? -19.751 -4.952 9.266 1.00 84.62 154 HIS A CA 1
ATOM 1181 C C . HIS A 1 154 ? -20.867 -4.138 8.584 1.00 84.62 154 HIS A C 1
ATOM 1183 O O . HIS A 1 154 ? -21.093 -2.983 8.948 1.00 84.62 154 HIS A O 1
ATOM 1189 N N . GLU A 1 155 ? -21.608 -4.737 7.646 1.00 83.88 155 GLU A N 1
ATOM 1190 C CA . GLU A 1 155 ? -22.721 -4.088 6.925 1.00 83.88 155 GLU A CA 1
ATOM 1191 C C . GLU A 1 155 ? -23.878 -3.664 7.843 1.00 83.88 155 GLU A C 1
ATOM 1193 O O . GLU A 1 155 ? -24.593 -2.701 7.568 1.00 83.88 155 GLU A O 1
ATOM 1198 N N . GLY A 1 156 ? -24.083 -4.403 8.934 1.00 80.38 156 GLY A N 1
ATOM 1199 C CA . GLY A 1 156 ? -25.191 -4.220 9.860 1.00 80.38 156 GLY A CA 1
ATOM 1200 C C . GLY A 1 156 ? -24.850 -3.405 11.102 1.00 80.38 156 GLY A C 1
ATOM 1201 O O . GLY A 1 156 ? -25.753 -3.188 11.904 1.00 80.38 156 GLY A O 1
ATOM 1202 N N . LEU A 1 157 ? -23.593 -2.990 11.311 1.00 85.44 157 LEU A N 1
ATOM 1203 C CA . LEU A 1 157 ? -23.182 -2.234 12.500 1.00 85.44 157 LEU A CA 1
ATOM 1204 C C . LEU A 1 157 ? -23.531 -0.749 12.372 1.00 85.44 157 LEU A C 1
ATOM 1206 O O . LEU A 1 157 ? -23.070 -0.068 11.458 1.00 85.44 157 LEU A O 1
ATOM 1210 N N . SER A 1 158 ? -24.288 -0.240 13.347 1.00 85.12 158 SER A N 1
ATOM 1211 C CA . SER A 1 158 ? -24.720 1.164 13.399 1.00 85.12 158 SER A CA 1
ATOM 1212 C C . SER A 1 158 ? -23.982 1.999 14.446 1.00 85.12 158 SER A C 1
ATOM 1214 O O . SER A 1 158 ? -24.222 3.199 14.524 1.00 85.12 158 SER A O 1
ATOM 1216 N N . GLN A 1 159 ? -23.134 1.383 15.274 1.00 85.44 159 GLN A N 1
ATOM 1217 C CA . GLN A 1 159 ? -22.451 2.050 16.382 1.00 85.44 159 GLN A CA 1
ATOM 1218 C C . GLN A 1 159 ? -20.971 2.309 16.048 1.00 85.44 159 GLN A C 1
ATOM 1220 O O . GLN A 1 159 ? -20.227 1.344 15.847 1.00 85.44 159 GLN A O 1
ATOM 1225 N N . PRO A 1 160 ? -20.502 3.573 16.053 1.00 88.62 160 PRO A N 1
ATOM 1226 C CA . PRO A 1 160 ? -19.099 3.892 15.780 1.00 88.62 160 PRO A CA 1
ATOM 1227 C C . PRO A 1 160 ? -18.151 3.379 16.875 1.00 88.62 160 PRO A C 1
ATOM 1229 O O . PRO A 1 160 ? -17.015 3.025 16.575 1.00 88.62 160 PRO A O 1
ATOM 1232 N N . GLY A 1 161 ? -18.624 3.252 18.123 1.00 89.81 161 GLY A N 1
ATOM 1233 C CA . GLY A 1 161 ? -17.815 2.815 19.271 1.00 89.81 161 GLY A CA 1
ATOM 1234 C C . GLY A 1 161 ? -17.197 1.417 19.131 1.00 89.81 161 GLY A C 1
ATOM 1235 O O . GLY A 1 161 ? -16.109 1.172 19.658 1.00 89.81 161 GLY A O 1
ATOM 1236 N N . ILE A 1 162 ? -17.834 0.520 18.367 1.00 91.44 162 ILE A N 1
ATOM 1237 C CA . ILE A 1 162 ? -17.294 -0.814 18.058 1.00 91.44 162 ILE A CA 1
ATOM 1238 C C . ILE A 1 162 ? -16.016 -0.681 17.221 1.00 91.44 162 ILE A C 1
ATOM 1240 O O . ILE A 1 162 ? -15.002 -1.301 17.536 1.00 91.44 162 ILE A O 1
ATOM 1244 N N . TYR A 1 163 ? -16.048 0.171 16.193 1.00 93.56 163 TYR A N 1
ATOM 1245 C CA . TYR A 1 163 ? -14.896 0.427 15.331 1.00 93.56 163 TYR A CA 1
ATOM 1246 C C . TYR A 1 163 ? -13.814 1.229 16.040 1.00 93.56 163 TYR A C 1
ATOM 1248 O O . TYR A 1 163 ? -12.642 0.897 15.899 1.00 93.56 163 TYR A O 1
ATOM 1256 N N . THR A 1 164 ? -14.186 2.224 16.851 1.00 93.94 164 THR A N 1
ATOM 1257 C CA . THR A 1 164 ? -13.226 2.940 17.702 1.00 93.94 164 THR A CA 1
ATOM 1258 C C . THR A 1 164 ? -12.455 1.948 18.568 1.00 93.94 164 THR A C 1
ATOM 1260 O O . THR A 1 164 ? -11.229 1.959 18.577 1.00 93.94 164 THR A O 1
ATOM 1263 N N . SER A 1 165 ? -13.165 1.022 19.221 1.00 93.56 165 SER A N 1
ATOM 1264 C CA . SER A 1 165 ? -12.533 0.006 20.066 1.00 93.56 165 SER A CA 1
ATOM 1265 C C . SER A 1 165 ? -11.652 -0.958 19.271 1.00 93.56 165 SER A C 1
ATOM 1267 O O . SER A 1 165 ? -10.596 -1.354 19.761 1.00 93.56 165 SER A O 1
ATOM 1269 N N . LEU A 1 166 ? -12.055 -1.319 18.048 1.00 94.81 166 LEU A N 1
ATOM 1270 C CA . LEU A 1 166 ? -11.259 -2.156 17.151 1.00 94.81 166 LEU A CA 1
ATOM 1271 C C . LEU A 1 166 ? -9.948 -1.473 16.750 1.00 94.81 166 LEU A C 1
ATOM 1273 O O . LEU A 1 166 ? -8.885 -2.047 16.968 1.00 94.81 166 LEU A O 1
ATOM 1277 N N . PHE A 1 167 ? -10.010 -0.260 16.201 1.00 95.12 167 PHE A N 1
ATOM 1278 C CA . PHE A 1 167 ? -8.820 0.442 15.717 1.00 95.12 167 PHE A CA 1
ATOM 1279 C C . PHE A 1 167 ? -7.875 0.830 16.856 1.00 95.12 167 PHE A C 1
ATOM 1281 O O . PHE A 1 167 ? -6.669 0.670 16.710 1.00 95.12 167 PHE A O 1
ATOM 1288 N N . GLU A 1 168 ? -8.392 1.227 18.024 1.00 94.38 168 GLU A N 1
ATOM 1289 C CA . GLU A 1 168 ? -7.537 1.448 19.196 1.00 94.38 168 GLU A CA 1
ATOM 1290 C C . GLU A 1 168 ? -6.866 0.156 19.680 1.00 94.38 168 GLU A C 1
ATOM 1292 O O . GLU A 1 168 ? -5.693 0.177 20.054 1.00 94.38 168 GLU A O 1
ATOM 1297 N N . SER A 1 169 ? -7.583 -0.974 19.654 1.00 92.88 169 SER A N 1
ATOM 1298 C CA . SER A 1 169 ? -7.002 -2.276 20.005 1.00 92.88 169 SER A CA 1
ATOM 1299 C C . SER A 1 169 ? -5.872 -2.641 19.044 1.00 92.88 169 SER A C 1
ATOM 1301 O O . SER A 1 169 ? -4.800 -3.039 19.491 1.00 92.88 169 SER A O 1
ATOM 1303 N N . LEU A 1 170 ? -6.078 -2.444 17.739 1.00 93.25 170 LEU A N 1
ATOM 1304 C CA . LEU A 1 170 ? -5.068 -2.691 16.709 1.00 93.25 170 LEU A CA 1
ATOM 1305 C C . LEU A 1 170 ? -3.851 -1.765 16.845 1.00 93.25 170 LEU A C 1
ATOM 1307 O O . LEU A 1 170 ? -2.728 -2.247 16.779 1.00 93.25 170 LEU A O 1
ATOM 1311 N N . SER A 1 171 ? -4.041 -0.472 17.111 1.00 91.94 171 SER A N 1
ATOM 1312 C CA . SER A 1 171 ? -2.931 0.452 17.394 1.00 91.94 171 SER A CA 1
ATOM 1313 C C . SER A 1 171 ? -2.092 0.011 18.589 1.00 91.94 171 SER A C 1
ATOM 1315 O O . SER A 1 171 ? -0.864 -0.011 18.528 1.00 91.94 171 SER A O 1
ATOM 1317 N N . ILE A 1 172 ? -2.744 -0.386 19.689 1.00 90.00 172 ILE A N 1
ATOM 1318 C CA . ILE A 1 172 ? -2.022 -0.900 20.857 1.00 90.00 172 ILE A CA 1
ATOM 1319 C C . ILE A 1 172 ? -1.224 -2.139 20.454 1.00 90.00 172 ILE A C 1
ATOM 1321 O O . ILE A 1 172 ? -0.029 -2.194 20.716 1.00 90.00 172 ILE A O 1
ATOM 1325 N N . MET A 1 173 ? -1.847 -3.084 19.757 1.00 86.62 173 MET A N 1
ATOM 1326 C CA . MET A 1 173 ? -1.201 -4.303 19.272 1.00 86.62 173 MET A CA 1
ATOM 1327 C C . MET A 1 173 ? 0.047 -4.038 18.428 1.00 86.62 173 MET A C 1
ATOM 1329 O O . MET A 1 173 ? 1.086 -4.649 18.689 1.00 86.62 173 MET A O 1
ATOM 1333 N N . LEU A 1 174 ? -0.041 -3.096 17.484 1.00 86.69 174 LEU A N 1
ATOM 1334 C CA . LEU A 1 174 ? 1.089 -2.675 16.656 1.00 86.69 174 LEU A CA 1
ATOM 1335 C C . LEU A 1 174 ? 2.222 -2.063 17.505 1.00 86.69 174 LEU A C 1
ATOM 1337 O O . LEU A 1 174 ? 3.393 -2.240 17.198 1.00 86.69 174 LEU A O 1
ATOM 1341 N N . SER A 1 175 ? 1.900 -1.407 18.625 1.00 84.12 175 SER A N 1
ATOM 1342 C CA . SER A 1 175 ? 2.909 -0.848 19.539 1.00 84.12 175 SER A CA 1
ATOM 1343 C C . SER A 1 175 ? 3.536 -1.853 20.522 1.00 84.12 175 SER A C 1
ATOM 1345 O O . SER A 1 175 ? 4.597 -1.572 21.072 1.00 84.12 175 SER A O 1
ATOM 1347 N N . LEU A 1 176 ? 2.897 -3.004 20.777 1.00 77.31 176 LEU A N 1
ATOM 1348 C CA . LEU A 1 176 ? 3.330 -3.967 21.807 1.00 77.31 176 LEU A CA 1
ATOM 1349 C C . LEU A 1 176 ? 4.378 -4.985 21.312 1.00 77.31 176 LEU A C 1
ATOM 1351 O O . LEU A 1 176 ? 5.043 -5.610 22.141 1.00 77.31 176 LEU A O 1
ATOM 1355 N N . HIS A 1 177 ? 4.507 -5.207 19.998 1.00 65.88 177 HIS A N 1
ATOM 1356 C CA . HIS A 1 177 ? 5.331 -6.293 19.444 1.00 65.88 177 HIS A CA 1
ATOM 1357 C C . HIS A 1 177 ? 6.713 -5.830 18.994 1.00 65.88 177 HIS A C 1
ATOM 1359 O O . HIS A 1 177 ? 6.868 -4.812 18.327 1.00 65.88 177 HIS A O 1
ATOM 1365 N N . LYS A 1 178 ? 7.738 -6.621 19.335 1.00 62.66 178 LYS A N 1
ATOM 1366 C CA . LYS A 1 178 ? 9.111 -6.405 18.870 1.00 62.66 178 LYS A CA 1
ATOM 1367 C C . LYS A 1 178 ? 9.230 -6.869 17.414 1.00 62.66 178 LYS A C 1
ATOM 1369 O O . LYS A 1 178 ? 9.150 -8.061 17.151 1.00 62.66 178 LYS A O 1
ATOM 1374 N N . ASN A 1 179 ? 9.419 -5.895 16.527 1.00 56.69 179 ASN A N 1
ATOM 1375 C CA . ASN A 1 179 ? 9.815 -5.884 15.110 1.00 56.69 179 ASN A CA 1
ATOM 1376 C C . ASN A 1 179 ? 9.400 -7.038 14.169 1.00 56.69 179 ASN A C 1
ATOM 1378 O O . ASN A 1 179 ? 8.778 -6.749 13.150 1.00 56.69 179 ASN A O 1
ATOM 1382 N N . ASP A 1 180 ? 9.712 -8.305 14.442 1.00 60.16 180 ASP A N 1
ATOM 1383 C CA . ASP A 1 180 ? 9.547 -9.367 13.433 1.00 60.16 180 ASP A CA 1
ATOM 1384 C C . ASP A 1 180 ? 8.085 -9.835 13.300 1.00 60.16 180 ASP A C 1
ATOM 1386 O O . ASP A 1 180 ? 7.551 -9.902 12.192 1.00 60.16 180 ASP A O 1
ATOM 1390 N N . ASP A 1 181 ? 7.384 -10.054 14.418 1.00 67.50 181 ASP A N 1
ATOM 1391 C CA . ASP A 1 181 ? 5.956 -10.433 14.413 1.00 67.50 181 ASP A CA 1
ATOM 1392 C C . ASP A 1 181 ? 5.032 -9.261 14.047 1.00 67.50 181 ASP A C 1
ATOM 1394 O O . ASP A 1 181 ? 3.914 -9.455 13.561 1.00 67.50 181 ASP A O 1
ATOM 1398 N N . LEU A 1 182 ? 5.517 -8.033 14.255 1.00 74.94 182 LEU A N 1
ATOM 1399 C CA . LEU A 1 182 ? 4.799 -6.807 13.925 1.00 74.94 182 LEU A CA 1
ATOM 1400 C C . LEU A 1 182 ? 4.541 -6.707 12.419 1.00 74.94 182 LEU A C 1
ATOM 1402 O O . LEU A 1 182 ? 3.440 -6.341 12.009 1.00 74.94 182 LEU A O 1
ATOM 1406 N N . HIS A 1 183 ? 5.531 -7.088 11.608 1.00 75.50 183 HIS A N 1
ATOM 1407 C CA . HIS A 1 183 ? 5.419 -7.032 10.156 1.00 75.50 183 HIS A CA 1
ATOM 1408 C C . HIS A 1 183 ? 4.394 -8.035 9.625 1.00 75.50 183 HIS A C 1
ATOM 1410 O O . HIS A 1 183 ? 3.540 -7.684 8.820 1.00 75.50 183 HIS A O 1
ATOM 1416 N N . ASN A 1 184 ? 4.420 -9.276 10.118 1.00 83.12 184 ASN A N 1
ATOM 1417 C CA . ASN A 1 184 ? 3.459 -10.302 9.701 1.00 83.12 184 ASN A CA 1
ATOM 1418 C C . ASN A 1 184 ? 2.019 -9.878 10.025 1.00 83.12 184 ASN A C 1
ATOM 1420 O O . ASN A 1 184 ? 1.098 -10.098 9.236 1.00 83.12 184 ASN A O 1
ATOM 1424 N N . LEU A 1 185 ? 1.825 -9.233 11.181 1.00 84.44 185 LEU A N 1
ATOM 1425 C CA . LEU A 1 185 ? 0.534 -8.668 11.549 1.00 84.44 185 LEU A CA 1
ATOM 1426 C C . LEU A 1 185 ? 0.149 -7.497 10.634 1.00 84.44 185 LEU A C 1
ATOM 1428 O O . LEU A 1 185 ? -0.984 -7.470 10.155 1.00 84.44 185 LEU A O 1
ATOM 1432 N N . SER A 1 186 ? 1.055 -6.550 10.366 1.00 87.31 186 SER A N 1
ATOM 1433 C CA . SER A 1 186 ? 0.764 -5.414 9.483 1.00 87.31 186 SER A CA 1
ATOM 1434 C C . SER A 1 186 ? 0.445 -5.866 8.057 1.00 87.31 186 SER A C 1
ATOM 1436 O O . SER A 1 186 ? -0.546 -5.407 7.494 1.00 87.31 186 SER A O 1
ATOM 1438 N N . GLU A 1 187 ? 1.201 -6.815 7.500 1.00 88.88 187 GLU A N 1
ATOM 1439 C CA . GLU A 1 187 ? 0.914 -7.434 6.198 1.00 88.88 187 GLU A CA 1
ATOM 1440 C C . GLU A 1 187 ? -0.473 -8.076 6.177 1.00 88.88 187 GLU A C 1
ATOM 1442 O O . GLU A 1 187 ? -1.276 -7.801 5.285 1.00 88.88 187 GLU A O 1
ATOM 1447 N N . LYS A 1 188 ? -0.793 -8.890 7.192 1.00 89.81 188 LYS A N 1
ATOM 1448 C CA . LYS A 1 188 ? -2.091 -9.564 7.298 1.00 89.81 188 LYS A CA 1
ATOM 1449 C C . LYS A 1 188 ? -3.246 -8.568 7.383 1.00 89.81 188 LYS A C 1
ATOM 1451 O O . LYS A 1 188 ? -4.291 -8.800 6.773 1.00 89.81 188 LYS A O 1
ATOM 1456 N N . LEU A 1 189 ? -3.078 -7.473 8.126 1.00 91.25 189 LEU A N 1
ATOM 1457 C CA . LEU A 1 189 ? -4.087 -6.418 8.238 1.00 91.25 189 LEU A CA 1
ATOM 1458 C C . LEU A 1 189 ? -4.302 -5.715 6.894 1.00 91.25 189 LEU A C 1
ATOM 1460 O O . LEU A 1 189 ? -5.449 -5.560 6.472 1.00 91.25 189 LEU A O 1
ATOM 1464 N N . VAL A 1 190 ? -3.228 -5.334 6.196 1.00 90.31 190 VAL A N 1
ATOM 1465 C CA . VAL A 1 190 ? -3.347 -4.684 4.882 1.00 90.31 190 VAL A CA 1
ATOM 1466 C C . VAL A 1 190 ? -3.939 -5.639 3.846 1.00 90.31 190 VAL A C 1
ATOM 1468 O O . VAL A 1 190 ? -4.902 -5.271 3.181 1.00 90.31 190 VAL A O 1
ATOM 1471 N N . GLY A 1 191 ? -3.464 -6.884 3.776 1.00 88.38 191 GLY A N 1
ATOM 1472 C CA . GLY A 1 191 ? -4.013 -7.908 2.878 1.00 88.38 191 GLY A CA 1
ATOM 1473 C C . GLY A 1 191 ? -5.462 -8.309 3.192 1.00 88.38 191 GLY A C 1
ATOM 1474 O O . GLY A 1 191 ? -6.143 -8.879 2.346 1.00 88.38 191 GLY A O 1
ATOM 1475 N N . SER A 1 192 ? -5.962 -7.982 4.390 1.00 89.94 192 SER A N 1
ATOM 1476 C CA . SER A 1 192 ? -7.374 -8.133 4.781 1.00 89.94 192 SER A CA 1
ATOM 1477 C C . SER A 1 192 ? -8.191 -6.842 4.605 1.00 89.94 192 SER A C 1
ATOM 1479 O O . SER A 1 192 ? -9.272 -6.715 5.184 1.00 89.94 192 SER A O 1
ATOM 1481 N N . SER A 1 193 ? -7.675 -5.873 3.845 1.00 91.12 193 SER A N 1
ATOM 1482 C CA . SER A 1 193 ? -8.315 -4.593 3.515 1.00 91.12 193 SER A CA 1
ATOM 1483 C C . SER A 1 193 ? -8.618 -3.681 4.712 1.00 91.12 193 SER A C 1
ATOM 1485 O O . SER A 1 193 ? -9.597 -2.928 4.710 1.00 91.12 193 SER A O 1
ATOM 1487 N N . PHE A 1 194 ? -7.791 -3.700 5.767 1.00 93.12 194 PHE A N 1
ATOM 1488 C CA . PHE A 1 194 ? -8.015 -2.829 6.934 1.00 93.12 194 PHE A CA 1
ATOM 1489 C C . PHE A 1 194 ? -7.774 -1.342 6.651 1.00 93.12 194 PHE A C 1
ATOM 1491 O O . PHE A 1 194 ? -8.369 -0.499 7.328 1.00 93.12 194 PHE A O 1
ATOM 1498 N N . ILE A 1 195 ? -6.952 -1.005 5.650 1.00 91.81 195 ILE A N 1
ATOM 1499 C CA . ILE A 1 195 ? -6.801 0.385 5.203 1.00 91.81 195 ILE A CA 1
ATOM 1500 C C . ILE A 1 195 ? -8.131 0.863 4.605 1.00 91.81 195 ILE A C 1
ATOM 1502 O O . ILE A 1 195 ? -8.667 1.890 5.038 1.00 91.81 195 ILE A O 1
ATOM 1506 N N . GLN A 1 196 ? -8.716 0.085 3.686 1.00 91.12 196 GLN A N 1
ATOM 1507 C CA . GLN A 1 196 ? -10.038 0.366 3.127 1.00 91.12 196 GLN A CA 1
ATOM 1508 C C . GLN A 1 196 ? -11.117 0.448 4.200 1.00 91.12 196 GLN A C 1
ATOM 1510 O O . GLN A 1 196 ? -11.879 1.416 4.226 1.00 91.12 196 GLN A O 1
ATOM 1515 N N . LEU A 1 197 ? -11.149 -0.516 5.121 1.00 91.75 197 LEU A N 1
ATOM 1516 C CA . LEU A 1 197 ? -12.115 -0.533 6.213 1.00 91.75 197 LEU A CA 1
ATOM 1517 C C . LEU A 1 197 ? -12.045 0.750 7.053 1.00 91.75 197 LEU A C 1
ATOM 1519 O O . LEU A 1 197 ? -13.086 1.321 7.379 1.00 91.75 197 LEU A O 1
ATOM 1523 N N . ALA A 1 198 ? -10.842 1.225 7.393 1.00 92.38 198 ALA A N 1
ATOM 1524 C CA . ALA A 1 198 ? -10.663 2.449 8.172 1.00 92.38 198 ALA A CA 1
ATOM 1525 C C . ALA A 1 198 ? -11.248 3.674 7.454 1.00 92.38 198 ALA A C 1
ATOM 1527 O O . ALA A 1 198 ? -11.990 4.453 8.063 1.00 92.38 198 ALA A O 1
ATOM 1528 N N . LEU A 1 199 ? -10.970 3.831 6.155 1.00 89.81 199 LEU A N 1
ATOM 1529 C CA . LEU A 1 199 ? -11.489 4.954 5.369 1.00 89.81 199 LEU A CA 1
ATOM 1530 C C . LEU A 1 199 ? -13.001 4.858 5.122 1.00 89.81 199 LEU A C 1
ATOM 1532 O O . LEU A 1 199 ? -13.701 5.871 5.216 1.00 89.81 199 LEU A O 1
ATOM 1536 N N . GLU A 1 200 ? -13.525 3.657 4.874 1.00 89.62 200 GLU A N 1
ATOM 1537 C CA . GLU A 1 200 ? -14.955 3.433 4.657 1.00 89.62 200 GLU A CA 1
ATOM 1538 C C . GLU A 1 200 ? -15.761 3.716 5.928 1.00 89.62 200 GLU A C 1
ATOM 1540 O O . GLU A 1 200 ? -16.780 4.408 5.890 1.00 89.62 200 GLU A O 1
ATOM 1545 N N . VAL A 1 201 ? -15.292 3.234 7.079 1.00 89.75 201 VAL A N 1
ATOM 1546 C CA . VAL A 1 201 ? -15.939 3.461 8.376 1.00 89.75 201 VAL A CA 1
ATOM 1547 C C . VAL A 1 201 ? -15.929 4.951 8.727 1.00 89.75 201 VAL A C 1
ATOM 1549 O O . VAL A 1 201 ? -16.957 5.479 9.162 1.00 89.75 201 VAL A O 1
ATOM 1552 N N . ARG A 1 202 ? -14.829 5.672 8.460 1.00 87.75 202 ARG A N 1
ATOM 1553 C CA . ARG A 1 202 ? -14.803 7.141 8.581 1.00 87.75 202 ARG A CA 1
ATOM 1554 C C . ARG A 1 202 ? -15.883 7.793 7.735 1.00 87.75 202 ARG A C 1
ATOM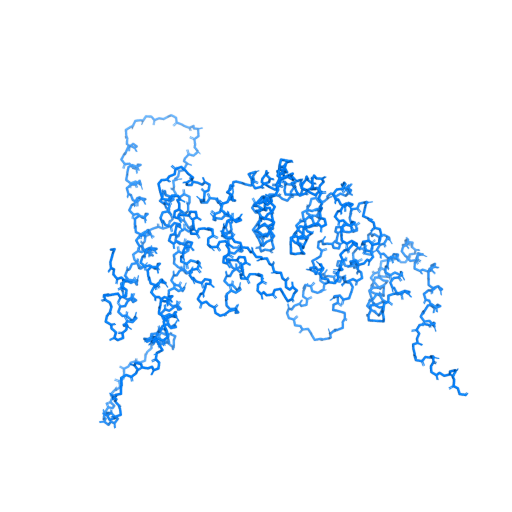 1556 O O . ARG A 1 202 ? -16.581 8.660 8.251 1.00 87.75 202 ARG A O 1
ATOM 1563 N N . HIS A 1 203 ? -16.002 7.393 6.467 1.00 86.75 203 HIS A N 1
ATOM 1564 C CA . HIS A 1 203 ? -16.990 7.937 5.534 1.00 86.75 203 HIS A CA 1
ATOM 1565 C C . HIS A 1 203 ? -18.428 7.624 5.980 1.00 86.75 203 HIS A C 1
ATOM 1567 O O . HIS A 1 203 ? -19.286 8.505 6.011 1.00 86.75 203 HIS A O 1
ATOM 1573 N N . ARG A 1 204 ? -18.686 6.395 6.433 1.00 87.12 204 ARG A N 1
ATOM 1574 C CA . ARG A 1 204 ? -20.010 5.939 6.877 1.00 87.12 204 ARG A CA 1
ATOM 1575 C C . ARG A 1 204 ? -20.536 6.706 8.093 1.00 87.12 204 ARG A C 1
ATOM 1577 O O . ARG A 1 204 ? -21.734 6.974 8.174 1.00 87.12 204 ARG A O 1
ATOM 1584 N N . PHE A 1 205 ? -19.667 7.055 9.042 1.00 86.69 205 PHE A N 1
ATOM 1585 C CA . PHE A 1 205 ? -20.063 7.662 10.319 1.00 86.69 205 PHE A CA 1
ATOM 1586 C C . PHE A 1 205 ? -19.835 9.181 10.400 1.00 86.69 205 PHE A C 1
ATOM 1588 O O . PHE A 1 205 ? -19.985 9.751 11.481 1.00 86.69 205 PHE A O 1
ATOM 1595 N N . GLN A 1 206 ? -19.526 9.864 9.287 1.00 81.38 206 GLN A N 1
ATOM 1596 C CA . GLN A 1 206 ? -19.143 11.290 9.276 1.00 81.38 206 GLN A CA 1
ATOM 1597 C C . GLN A 1 206 ? -20.112 12.224 10.020 1.00 81.38 206 GLN A C 1
ATOM 1599 O O . GLN A 1 206 ? -19.674 13.207 10.615 1.00 81.38 206 GLN A O 1
ATOM 1604 N N . SER A 1 207 ? -21.416 11.934 9.988 1.00 77.81 207 SER A N 1
ATOM 1605 C CA . SER A 1 207 ? -22.462 12.776 10.589 1.00 77.81 207 SER A CA 1
ATOM 1606 C C . SER A 1 207 ? -22.927 12.322 11.979 1.00 77.81 207 SER A C 1
ATOM 1608 O O . SER A 1 207 ? -23.875 12.900 12.508 1.00 77.81 207 SER A O 1
ATOM 1610 N N . GLN A 1 208 ? -22.323 11.283 12.564 1.00 79.06 208 GLN A N 1
ATOM 1611 C CA . GLN A 1 208 ? -22.767 10.710 13.840 1.00 79.06 208 GLN A CA 1
ATOM 1612 C C . GLN A 1 208 ? -21.994 11.243 15.056 1.00 79.06 208 GLN A C 1
ATOM 1614 O O . GLN A 1 208 ? -20.858 11.710 14.965 1.00 79.06 208 GLN A O 1
ATOM 1619 N N . GLU A 1 209 ? -22.622 11.142 16.227 1.00 71.31 209 GLU A N 1
ATOM 1620 C CA . GLU A 1 209 ? -21.985 11.385 17.522 1.00 71.31 209 GLU A CA 1
ATOM 1621 C C . GLU A 1 209 ? -20.903 10.315 17.790 1.00 71.31 209 GLU A C 1
ATOM 1623 O O . GLU A 1 209 ? -21.102 9.141 17.484 1.00 71.31 209 GLU A O 1
ATOM 1628 N N . GLY A 1 210 ? -19.731 10.709 18.306 1.00 72.31 210 GLY A N 1
ATOM 1629 C CA . GLY A 1 210 ? -18.575 9.810 18.491 1.00 72.31 210 GLY A CA 1
ATOM 1630 C C . GLY A 1 210 ? -17.599 9.727 17.302 1.00 72.31 210 GLY A C 1
ATOM 1631 O O . GLY A 1 210 ? -16.609 8.995 17.348 1.00 72.31 210 GLY A O 1
ATOM 1632 N N . ILE A 1 211 ? -17.837 10.494 16.229 1.00 82.94 211 ILE A N 1
ATOM 1633 C CA . ILE A 1 211 ? -16.950 10.538 15.053 1.00 82.94 211 ILE A CA 1
ATOM 1634 C C . ILE A 1 211 ? -15.542 11.060 15.375 1.00 82.94 211 ILE A C 1
ATOM 1636 O O . ILE A 1 211 ? -14.588 10.702 14.693 1.00 82.94 211 ILE A O 1
ATOM 1640 N N . LYS A 1 212 ? -15.379 11.902 16.404 1.00 86.75 212 LYS A N 1
ATOM 1641 C CA . LYS A 1 212 ? -14.068 12.470 16.764 1.00 86.75 212 LYS A CA 1
ATOM 1642 C C . LYS A 1 212 ? -13.134 11.397 17.315 1.00 86.75 212 LYS A C 1
ATOM 1644 O O . LYS A 1 212 ? -11.967 11.347 16.937 1.00 86.75 212 LYS A O 1
ATOM 1649 N N . GLU A 1 213 ? -13.658 10.551 18.191 1.00 90.12 213 GLU A N 1
ATOM 1650 C CA . GLU A 1 213 ? -12.957 9.424 18.795 1.00 90.12 213 GLU A CA 1
ATOM 1651 C C . GLU A 1 213 ? -12.628 8.381 17.732 1.00 90.12 213 GLU A C 1
ATOM 1653 O O . GLU A 1 213 ? -11.484 7.951 17.636 1.00 90.12 213 GLU A O 1
ATOM 1658 N N . LEU A 1 214 ? -13.603 8.053 16.877 1.00 90.56 214 LEU A N 1
ATOM 1659 C CA . LEU A 1 214 ? -13.401 7.140 15.756 1.00 90.56 214 LEU A CA 1
ATOM 1660 C C . LEU A 1 214 ? -12.311 7.644 14.801 1.00 90.56 214 LEU A C 1
ATOM 1662 O O . LEU A 1 214 ? -11.394 6.891 14.490 1.00 90.56 214 LEU A O 1
ATOM 1666 N N . LYS A 1 215 ? -12.374 8.918 14.383 1.00 89.62 215 LYS A N 1
ATOM 1667 C CA . LYS A 1 215 ? -11.354 9.531 13.517 1.00 89.62 215 LYS A CA 1
ATOM 1668 C C . LYS A 1 215 ? -9.973 9.436 14.144 1.00 89.62 215 LYS A C 1
ATOM 1670 O O . LYS A 1 215 ? -9.073 8.912 13.503 1.00 89.62 215 LYS A O 1
ATOM 1675 N N . ARG A 1 216 ? -9.833 9.836 15.411 1.00 90.69 216 ARG A N 1
ATOM 1676 C CA . ARG A 1 216 ? -8.562 9.734 16.138 1.00 90.69 216 ARG A CA 1
ATOM 1677 C C . ARG A 1 216 ? -8.037 8.299 16.161 1.00 90.69 216 ARG A C 1
ATOM 1679 O O . ARG A 1 216 ? -6.884 8.092 15.816 1.00 90.69 216 ARG A O 1
ATOM 1686 N N . ALA A 1 217 ? -8.879 7.327 16.515 1.00 92.06 217 ALA A N 1
ATOM 1687 C CA . ALA A 1 217 ? -8.499 5.916 16.558 1.00 92.06 217 ALA A CA 1
ATOM 1688 C C . ALA A 1 217 ? -8.005 5.417 15.193 1.00 92.06 217 ALA A C 1
ATOM 1690 O O . ALA A 1 217 ? -6.957 4.788 15.103 1.00 92.06 217 ALA A O 1
ATOM 1691 N N . THR A 1 218 ? -8.723 5.752 14.120 1.00 92.62 218 THR A N 1
ATOM 1692 C CA . THR A 1 218 ? -8.298 5.416 12.756 1.00 92.62 218 THR A CA 1
ATOM 1693 C C . THR A 1 218 ? -7.051 6.183 12.310 1.00 92.62 218 THR A C 1
ATOM 1695 O O . THR A 1 218 ? -6.250 5.628 11.567 1.00 92.62 218 THR A O 1
ATOM 1698 N N . ASP A 1 219 ? -6.860 7.440 12.735 1.00 90.94 219 ASP A N 1
ATOM 1699 C CA . ASP A 1 219 ? -5.677 8.232 12.372 1.00 90.94 219 ASP A CA 1
ATOM 1700 C C . ASP A 1 219 ? -4.441 7.590 12.994 1.00 90.94 219 ASP A C 1
ATOM 1702 O O . ASP A 1 219 ? -3.482 7.298 12.288 1.00 90.94 219 ASP A O 1
ATOM 1706 N N . THR A 1 220 ? -4.501 7.298 14.295 1.00 91.56 220 THR A N 1
ATOM 1707 C CA . THR A 1 220 ? -3.435 6.601 15.018 1.00 91.56 220 THR A CA 1
ATOM 1708 C C . THR A 1 220 ? -3.155 5.235 14.400 1.00 91.56 220 THR A C 1
ATOM 1710 O O . THR A 1 220 ? -2.006 4.954 14.089 1.00 91.56 220 THR A O 1
ATOM 1713 N N . PHE A 1 221 ? -4.188 4.439 14.108 1.00 93.31 221 PHE A N 1
ATOM 1714 C CA . PHE A 1 221 ? -4.024 3.131 13.471 1.00 93.31 221 PHE A CA 1
ATOM 1715 C C . PHE A 1 221 ? -3.294 3.202 12.128 1.00 93.31 221 PHE A C 1
ATOM 1717 O O . PHE A 1 221 ? -2.343 2.458 11.911 1.00 93.31 221 PHE A O 1
ATOM 1724 N N . LEU A 1 222 ? -3.716 4.094 11.227 1.00 92.12 222 LEU A N 1
ATOM 1725 C CA . LEU A 1 222 ? -3.092 4.220 9.909 1.00 92.12 222 LEU A CA 1
ATOM 1726 C C . LEU A 1 222 ? -1.646 4.723 10.009 1.00 92.12 222 LEU A C 1
ATOM 1728 O O . LEU A 1 222 ? -0.791 4.253 9.265 1.00 92.12 222 LEU A O 1
ATOM 1732 N N . VAL A 1 223 ? -1.361 5.645 10.934 1.00 89.19 223 VAL A N 1
ATOM 1733 C CA . VAL A 1 223 ? 0.004 6.128 11.187 1.00 89.19 223 VAL A CA 1
ATOM 1734 C C . VAL A 1 223 ? 0.886 5.005 11.737 1.00 89.19 223 VAL A C 1
ATOM 1736 O O . VAL A 1 223 ? 1.956 4.763 11.184 1.00 89.19 223 VAL A O 1
ATOM 1739 N N . ASP A 1 224 ? 0.431 4.289 12.769 1.00 89.00 224 ASP A N 1
ATOM 1740 C CA . ASP A 1 224 ? 1.161 3.160 13.363 1.00 89.00 224 ASP A CA 1
ATOM 1741 C C . ASP A 1 224 ? 1.451 2.083 12.308 1.00 89.00 224 ASP A C 1
ATOM 1743 O O . ASP A 1 224 ? 2.570 1.581 12.211 1.00 89.00 224 ASP A O 1
ATOM 1747 N N . LEU A 1 225 ? 0.458 1.771 11.470 1.00 89.25 225 LEU A N 1
ATOM 1748 C CA . LEU A 1 225 ? 0.577 0.792 10.394 1.00 89.25 225 LEU A CA 1
ATOM 1749 C C . LEU A 1 225 ? 1.626 1.202 9.352 1.00 89.25 225 LEU A C 1
ATOM 1751 O O . LEU A 1 225 ? 2.436 0.374 8.943 1.00 89.25 225 LEU A O 1
ATOM 1755 N N . LEU A 1 226 ? 1.648 2.472 8.939 1.00 86.81 226 LEU A N 1
ATOM 1756 C CA . LEU A 1 226 ? 2.654 2.968 7.997 1.00 86.81 226 LEU A CA 1
ATOM 1757 C C . LEU A 1 226 ? 4.065 2.974 8.606 1.00 86.81 226 LEU A C 1
ATOM 1759 O O . LEU A 1 226 ? 5.023 2.618 7.918 1.00 86.81 226 LEU A O 1
ATOM 1763 N N . HIS A 1 227 ? 4.201 3.317 9.891 1.00 85.12 227 HIS A N 1
ATOM 1764 C CA . HIS A 1 227 ? 5.486 3.242 10.602 1.00 85.12 227 HIS A CA 1
ATOM 1765 C C . HIS A 1 227 ? 6.037 1.813 10.656 1.00 85.12 227 HIS A C 1
ATOM 1767 O O . HIS A 1 227 ? 7.250 1.630 10.539 1.00 85.12 227 HIS A O 1
ATOM 1773 N N . CYS A 1 228 ? 5.168 0.797 10.752 1.00 83.75 228 CYS A N 1
ATOM 1774 C CA . CYS A 1 228 ? 5.586 -0.610 10.704 1.00 83.75 228 CYS A CA 1
ATOM 1775 C C . CYS A 1 228 ? 6.324 -0.935 9.399 1.00 83.75 228 CYS A C 1
ATOM 1777 O O . CYS A 1 228 ? 7.399 -1.534 9.439 1.00 83.75 228 CYS A O 1
ATOM 1779 N N . PHE A 1 229 ? 5.803 -0.489 8.253 1.00 79.19 229 PHE A N 1
ATOM 1780 C CA . PHE A 1 229 ? 6.442 -0.733 6.958 1.00 79.19 229 PHE A CA 1
ATOM 1781 C C . PHE A 1 229 ? 7.686 0.135 6.727 1.00 79.19 229 PHE A C 1
ATOM 1783 O O . PHE A 1 229 ? 8.686 -0.349 6.200 1.00 79.19 229 PHE A O 1
ATOM 1790 N N . SER A 1 230 ? 7.678 1.383 7.204 1.00 71.56 230 SER A N 1
ATOM 1791 C CA . SER A 1 230 ? 8.821 2.301 7.083 1.00 71.56 230 SER A CA 1
ATOM 1792 C C . SER A 1 230 ? 10.084 1.793 7.794 1.00 71.56 230 SER A C 1
ATOM 1794 O O . SER A 1 230 ? 11.196 2.128 7.394 1.00 71.56 230 SER A O 1
ATOM 1796 N N . SER A 1 231 ? 9.924 0.980 8.845 1.00 63.34 231 SER A N 1
ATOM 1797 C CA . SER A 1 231 ? 11.024 0.483 9.685 1.00 63.34 231 SER A CA 1
ATOM 1798 C C . SER A 1 231 ? 11.917 -0.588 9.034 1.00 63.34 231 SER A C 1
ATOM 1800 O O . SER A 1 231 ? 13.026 -0.824 9.516 1.00 63.34 231 SER A O 1
ATOM 1802 N N . LYS A 1 232 ? 11.455 -1.241 7.957 1.00 56.50 232 LYS A N 1
ATOM 1803 C CA . LYS A 1 232 ? 12.119 -2.406 7.340 1.00 56.50 232 LYS A CA 1
ATOM 1804 C C . LYS A 1 232 ? 12.877 -2.066 6.055 1.00 56.50 232 LYS A C 1
ATOM 1806 O O . LYS A 1 232 ? 13.823 -2.770 5.701 1.00 56.50 232 LYS A O 1
ATOM 1811 N N . ASP A 1 233 ? 12.509 -0.973 5.390 1.00 53.66 233 ASP A N 1
ATOM 1812 C CA . ASP A 1 233 ? 13.218 -0.492 4.209 1.00 53.66 233 ASP A CA 1
ATOM 1813 C C . ASP A 1 233 ? 14.576 0.095 4.620 1.00 53.66 233 ASP A C 1
ATOM 1815 O O . ASP A 1 233 ? 14.704 1.245 5.041 1.00 53.66 233 ASP A O 1
ATOM 1819 N N . THR A 1 234 ? 15.621 -0.724 4.470 1.00 40.22 234 THR A N 1
ATOM 1820 C CA . THR A 1 234 ? 17.042 -0.408 4.717 1.00 40.22 234 THR A CA 1
ATOM 1821 C C . THR A 1 234 ? 17.533 0.836 3.970 1.00 40.22 234 THR A C 1
ATOM 1823 O O . THR A 1 234 ? 18.539 1.433 4.355 1.00 40.22 234 THR A O 1
ATOM 1826 N N . SER A 1 235 ? 16.803 1.284 2.946 1.00 42.69 235 SER A N 1
ATOM 1827 C CA . SER A 1 235 ? 16.928 2.612 2.351 1.00 42.69 235 SER A CA 1
ATOM 1828 C C . SER A 1 235 ? 16.002 3.605 3.064 1.00 42.69 235 SER A C 1
ATOM 1830 O O . SER A 1 235 ? 14.962 3.945 2.506 1.00 42.69 235 SER A O 1
ATOM 1832 N N . ALA A 1 236 ? 16.361 4.015 4.285 1.00 40.28 236 ALA A N 1
ATOM 1833 C CA . ALA A 1 236 ? 15.743 5.078 5.091 1.00 40.28 236 ALA A CA 1
ATOM 1834 C C . ALA A 1 236 ? 14.562 5.804 4.411 1.00 40.28 236 ALA A C 1
ATOM 1836 O O . ALA A 1 236 ? 14.713 6.892 3.844 1.00 40.28 236 ALA A O 1
ATOM 1837 N N . LEU A 1 237 ? 13.372 5.198 4.447 1.00 48.16 237 LEU A N 1
ATOM 1838 C CA . LEU A 1 237 ? 12.144 5.932 4.196 1.00 48.16 237 LEU A CA 1
ATOM 1839 C C . LEU A 1 237 ? 11.906 6.751 5.466 1.00 48.16 237 LEU A C 1
ATOM 1841 O O . LEU A 1 237 ? 11.163 6.335 6.345 1.00 48.16 237 LEU A O 1
ATOM 1845 N N . ASP A 1 238 ? 12.573 7.898 5.604 1.00 49.75 238 ASP A N 1
ATOM 1846 C CA . ASP A 1 238 ? 12.269 8.882 6.653 1.00 49.75 238 ASP A CA 1
ATOM 1847 C C . ASP A 1 238 ? 10.937 9.565 6.299 1.00 49.75 238 ASP A C 1
ATOM 1849 O O . ASP A 1 238 ? 10.854 10.745 5.951 1.00 49.75 238 ASP A O 1
ATOM 1853 N N . MET A 1 239 ? 9.857 8.787 6.301 1.00 58.84 239 MET A N 1
ATOM 1854 C CA . MET A 1 239 ? 8.511 9.310 6.189 1.00 58.84 239 MET A CA 1
ATOM 1855 C C . MET A 1 239 ? 8.114 9.764 7.595 1.00 58.84 239 MET A C 1
ATOM 1857 O O . MET A 1 239 ? 7.694 8.969 8.431 1.00 58.84 239 MET A O 1
ATOM 1861 N N . ASN A 1 240 ? 8.283 11.059 7.881 1.00 64.62 240 ASN A N 1
ATOM 1862 C CA . ASN A 1 240 ? 7.820 11.670 9.130 1.00 64.62 240 ASN A CA 1
ATOM 1863 C C . ASN A 1 240 ? 6.287 11.805 9.102 1.00 64.62 240 ASN A C 1
ATOM 1865 O O . ASN A 1 240 ? 5.742 12.905 9.009 1.00 64.62 240 ASN A O 1
ATOM 1869 N N . ILE A 1 241 ? 5.598 10.662 9.083 1.00 71.50 241 ILE A N 1
ATOM 1870 C CA . ILE A 1 241 ? 4.146 10.576 8.980 1.00 71.50 241 ILE A CA 1
ATOM 1871 C C . ILE A 1 241 ? 3.557 10.980 10.324 1.00 71.50 241 ILE A C 1
ATOM 1873 O O . ILE A 1 241 ? 3.771 10.318 11.344 1.00 71.50 241 ILE A O 1
ATOM 1877 N N . SER A 1 242 ? 2.779 12.059 10.306 1.00 75.81 242 SER A N 1
ATOM 1878 C CA . SER A 1 242 ? 2.032 12.528 11.465 1.00 75.81 242 SER A CA 1
ATOM 1879 C C . SER A 1 242 ? 0.533 12.290 11.298 1.00 75.81 242 SER A C 1
ATOM 1881 O O . SER A 1 242 ? -0.003 12.196 10.192 1.00 75.81 242 SER A O 1
ATOM 1883 N N . VAL A 1 243 ? -0.163 12.239 12.433 1.00 75.75 243 VAL A N 1
ATOM 1884 C CA . VAL A 1 243 ? -1.629 12.128 12.520 1.00 75.75 243 VAL A CA 1
ATOM 1885 C C . VAL A 1 243 ? -2.324 13.226 11.702 1.00 75.75 243 VAL A C 1
ATOM 1887 O O . VAL A 1 243 ? -3.341 12.965 11.059 1.00 75.75 243 VAL A O 1
ATOM 1890 N N . ASP A 1 244 ? -1.744 14.428 11.651 1.00 71.38 244 ASP A N 1
ATOM 1891 C CA . ASP A 1 244 ? -2.302 15.577 10.929 1.00 71.38 244 ASP A CA 1
ATOM 1892 C C . ASP A 1 244 ? -2.384 15.342 9.410 1.00 71.38 244 ASP A C 1
ATOM 1894 O O . ASP A 1 244 ? -3.294 15.856 8.755 1.00 71.38 244 ASP A O 1
ATOM 1898 N N . MET A 1 245 ? -1.480 14.526 8.853 1.00 73.50 245 MET A N 1
ATOM 1899 C CA . MET A 1 245 ? -1.454 14.177 7.425 1.00 73.50 245 MET A CA 1
ATOM 1900 C C . MET A 1 245 ? -2.596 13.225 7.047 1.00 73.50 245 MET A C 1
ATOM 1902 O O . MET A 1 245 ? -3.135 13.299 5.945 1.00 73.50 245 MET A O 1
ATOM 1906 N N . VAL A 1 246 ? -2.993 12.351 7.977 1.00 80.62 246 VAL A N 1
ATOM 1907 C CA . VAL A 1 246 ? -4.029 11.324 7.779 1.00 80.62 246 VAL A CA 1
ATOM 1908 C C . VAL A 1 246 ? -5.431 11.851 8.094 1.00 80.62 246 VAL A C 1
ATOM 1910 O O . VAL A 1 246 ? -6.415 11.366 7.529 1.00 80.62 246 VAL A O 1
ATOM 1913 N N . HIS A 1 247 ? -5.539 12.853 8.970 1.00 78.75 247 HIS A N 1
ATOM 1914 C CA . HIS A 1 247 ? -6.814 13.339 9.506 1.00 78.75 247 HIS A CA 1
ATOM 1915 C C . HIS A 1 247 ? -7.803 13.811 8.430 1.00 78.75 247 HIS A C 1
ATOM 1917 O O . HIS A 1 247 ? -9.022 13.657 8.562 1.00 78.75 247 HIS A O 1
ATOM 1923 N N . SER A 1 248 ? -7.270 14.392 7.353 1.00 73.88 248 SER A N 1
ATOM 1924 C CA . SER A 1 248 ? -8.057 14.923 6.233 1.00 73.88 248 SER A CA 1
ATOM 1925 C C . SER A 1 248 ? -8.397 13.863 5.181 1.00 73.88 248 SER A C 1
ATOM 1927 O O . SER A 1 248 ? -9.220 14.117 4.304 1.00 73.88 248 SER A O 1
ATOM 1929 N N . ILE A 1 249 ? -7.803 12.668 5.277 1.00 79.75 249 ILE A N 1
ATOM 1930 C CA . ILE A 1 249 ? -8.052 11.564 4.354 1.00 79.75 249 ILE A CA 1
ATOM 1931 C C . ILE A 1 249 ? -9.340 10.863 4.782 1.00 79.75 249 ILE A C 1
ATOM 1933 O O . ILE A 1 249 ? -9.410 10.138 5.780 1.00 79.75 249 ILE A O 1
ATOM 1937 N N . THR A 1 250 ? -10.387 11.075 4.001 1.00 73.06 250 THR A N 1
ATOM 1938 C CA . THR A 1 250 ? -11.641 10.339 4.114 1.00 73.06 250 THR A CA 1
ATOM 1939 C C . THR A 1 250 ? -12.113 9.982 2.726 1.00 73.06 250 THR A C 1
ATOM 1941 O O . THR A 1 250 ? -12.020 10.834 1.844 1.00 73.06 250 THR A O 1
ATOM 1944 N N . GLY A 1 251 ? -12.723 8.811 2.563 1.00 66.50 251 GLY A N 1
ATOM 1945 C CA . GLY A 1 251 ? -13.712 8.697 1.510 1.00 66.50 251 GLY A CA 1
ATOM 1946 C C . GLY A 1 251 ? -13.807 7.398 0.745 1.00 66.50 251 GLY A C 1
ATOM 1947 O O . GLY A 1 251 ? -13.082 6.432 0.967 1.00 66.50 251 GLY A O 1
ATOM 1948 N N . SER A 1 252 ? -14.765 7.451 -0.170 1.00 74.06 252 SER A N 1
ATOM 1949 C CA . SER A 1 252 ? -14.956 6.541 -1.293 1.00 74.06 252 SER A CA 1
ATOM 1950 C C . SER A 1 252 ? -13.770 6.593 -2.274 1.00 74.06 252 SER A C 1
ATOM 1952 O O . SER A 1 252 ? -13.032 7.583 -2.296 1.00 74.06 252 SER A O 1
ATOM 1954 N N . PRO A 1 253 ? -13.607 5.587 -3.154 1.00 74.38 253 PRO A N 1
ATOM 1955 C CA . PRO A 1 253 ? -12.549 5.575 -4.170 1.00 74.38 253 PRO A CA 1
ATOM 1956 C C . PRO A 1 253 ? -12.478 6.859 -5.016 1.00 74.38 253 PRO A C 1
ATOM 1958 O O . PRO A 1 253 ? -11.393 7.356 -5.302 1.00 74.38 253 PRO A O 1
ATOM 1961 N N . SER A 1 254 ? -13.626 7.459 -5.350 1.00 77.62 254 SER A N 1
ATOM 1962 C CA . SER A 1 254 ? -13.689 8.719 -6.105 1.00 77.62 254 SER A CA 1
ATOM 1963 C C . SER A 1 254 ? -13.171 9.931 -5.327 1.00 77.62 254 SER A C 1
ATOM 1965 O O . SER A 1 254 ? -12.553 10.818 -5.910 1.00 77.62 254 SER A O 1
ATOM 1967 N N . GLU A 1 255 ? -13.410 9.982 -4.014 1.00 81.19 255 GLU A N 1
ATOM 1968 C CA . GLU A 1 255 ? -12.903 11.064 -3.159 1.00 81.19 255 GLU A CA 1
ATOM 1969 C C . GLU A 1 255 ? -11.385 10.950 -2.995 1.00 81.19 255 GLU A C 1
ATOM 1971 O O . GLU A 1 255 ? -10.690 11.960 -3.055 1.00 81.19 255 GLU A O 1
ATOM 1976 N N . ILE A 1 256 ? -10.864 9.725 -2.882 1.00 83.00 256 ILE A N 1
ATOM 1977 C CA . ILE A 1 256 ? -9.421 9.447 -2.854 1.00 83.00 256 ILE A CA 1
ATOM 1978 C C . ILE A 1 256 ? -8.744 9.952 -4.134 1.00 83.00 256 ILE A C 1
ATOM 1980 O O . ILE A 1 256 ? -7.755 10.681 -4.052 1.00 83.00 256 ILE A O 1
ATOM 1984 N N . CYS A 1 257 ? -9.300 9.632 -5.308 1.00 84.75 257 CYS A N 1
ATOM 1985 C CA . CYS A 1 257 ? -8.770 10.134 -6.576 1.00 84.75 257 CYS A CA 1
ATOM 1986 C C . CYS A 1 257 ? -8.793 11.667 -6.635 1.00 84.75 257 CYS A C 1
ATOM 1988 O O . CYS A 1 257 ? -7.798 12.285 -7.006 1.00 84.75 257 CYS A O 1
ATOM 1990 N N . HIS A 1 258 ? -9.883 12.298 -6.196 1.00 84.06 258 HIS A N 1
ATOM 1991 C CA . HIS A 1 258 ? -9.978 13.757 -6.177 1.00 84.06 258 HIS A CA 1
ATOM 1992 C C . HIS A 1 258 ? -8.969 14.400 -5.206 1.00 84.06 258 HIS A C 1
ATOM 1994 O O . HIS A 1 258 ? -8.441 15.478 -5.485 1.00 84.06 258 HIS A O 1
ATOM 2000 N N . LEU A 1 259 ? -8.697 13.786 -4.050 1.00 84.00 259 LEU A N 1
ATOM 2001 C CA . LEU A 1 259 ? -7.704 14.290 -3.091 1.00 84.00 259 LEU A CA 1
ATOM 2002 C C . LEU A 1 259 ? -6.281 14.228 -3.655 1.00 84.00 259 LEU A C 1
ATOM 2004 O O . LEU A 1 259 ? -5.480 15.125 -3.393 1.00 84.00 259 LEU A O 1
ATOM 2008 N N . LEU A 1 260 ? -5.978 13.205 -4.456 1.00 84.88 260 LEU A N 1
ATOM 2009 C CA . LEU A 1 260 ? -4.718 13.120 -5.186 1.00 84.88 260 LEU A CA 1
ATOM 2010 C C . LEU A 1 260 ? -4.631 14.159 -6.310 1.00 84.88 260 LEU A C 1
ATOM 2012 O O . LEU A 1 260 ? -3.612 14.827 -6.411 1.00 84.88 260 LEU A O 1
ATOM 2016 N N . GLU A 1 261 ? -5.681 14.344 -7.113 1.00 83.38 261 GLU A N 1
ATOM 2017 C CA . GLU A 1 261 ? -5.677 15.276 -8.257 1.00 83.38 261 GLU A CA 1
ATOM 2018 C C . GLU A 1 261 ? -5.681 16.756 -7.860 1.00 83.38 261 GLU A C 1
ATOM 2020 O O . GLU A 1 261 ? -5.325 17.622 -8.657 1.00 83.38 261 GLU A O 1
ATOM 2025 N N . ARG A 1 262 ? -6.127 17.083 -6.646 1.00 77.31 262 ARG A N 1
ATOM 2026 C CA . ARG A 1 262 ? -6.271 18.473 -6.226 1.00 77.31 262 ARG A CA 1
ATOM 2027 C C . ARG A 1 262 ? -4.902 19.144 -6.092 1.00 77.31 262 ARG A C 1
ATOM 2029 O O . ARG A 1 262 ? -4.144 18.867 -5.168 1.00 77.31 262 ARG A O 1
ATOM 2036 N N . HIS A 1 263 ? -4.637 20.116 -6.954 1.00 66.56 263 HIS A N 1
ATOM 2037 C CA . HIS A 1 263 ? -3.514 21.037 -6.812 1.00 66.56 263 HIS A CA 1
ATOM 2038 C C . HIS A 1 263 ? -4.052 22.404 -6.383 1.00 66.56 263 HIS A C 1
ATOM 2040 O O . HIS A 1 263 ? -4.717 23.093 -7.153 1.00 66.56 263 HIS A O 1
ATOM 2046 N N . ASP A 1 264 ? -3.836 22.790 -5.124 1.00 58.31 264 ASP A N 1
ATOM 2047 C CA . ASP A 1 264 ? -4.268 24.107 -4.649 1.00 58.31 264 ASP A CA 1
ATOM 2048 C C . ASP A 1 264 ? -3.244 25.175 -5.074 1.00 58.31 264 ASP A C 1
ATOM 2050 O O . ASP A 1 264 ? -2.181 25.330 -4.470 1.00 58.31 264 ASP A O 1
ATOM 2054 N N . GLU A 1 265 ? -3.551 25.924 -6.136 1.00 45.41 265 GLU A N 1
ATOM 2055 C CA . GLU A 1 265 ? -2.676 26.978 -6.673 1.00 45.41 265 GLU A CA 1
ATOM 2056 C C . GLU A 1 265 ? -2.408 28.108 -5.658 1.00 45.41 265 GLU A C 1
ATOM 2058 O O . GLU A 1 265 ? -1.414 28.834 -5.760 1.00 45.41 265 GLU A O 1
ATOM 2063 N N . THR A 1 266 ? -3.261 28.262 -4.639 1.00 41.75 266 THR A N 1
ATOM 2064 C CA . THR A 1 266 ? -3.149 29.339 -3.644 1.00 41.75 266 THR A CA 1
ATOM 2065 C C . THR A 1 266 ? -2.127 29.058 -2.538 1.00 41.75 266 THR A C 1
ATOM 2067 O O . THR A 1 266 ? -1.585 29.989 -1.939 1.00 41.75 266 THR A O 1
ATOM 2070 N N . ILE A 1 267 ? -1.788 27.785 -2.325 1.00 43.09 267 ILE A N 1
ATOM 2071 C CA . ILE A 1 267 ? -0.854 27.292 -1.297 1.00 43.09 267 ILE A CA 1
ATOM 2072 C C . ILE A 1 267 ? 0.608 27.614 -1.655 1.00 43.09 267 ILE A C 1
ATOM 2074 O O . ILE A 1 267 ? 1.467 27.734 -0.782 1.00 43.09 267 ILE A O 1
ATOM 2078 N N . CYS A 1 268 ? 0.908 27.858 -2.933 1.00 38.09 268 CYS A N 1
ATOM 2079 C CA . CYS A 1 268 ? 2.283 28.010 -3.408 1.00 38.09 268 CYS A CA 1
ATOM 2080 C C . CYS A 1 268 ? 2.921 29.392 -3.127 1.00 38.09 268 CYS A C 1
ATOM 2082 O O . CYS A 1 268 ? 4.091 29.596 -3.452 1.00 38.09 268 CYS A O 1
ATOM 2084 N N . ARG A 1 269 ? 2.191 30.372 -2.561 1.00 35.94 269 ARG A N 1
ATOM 2085 C CA . ARG A 1 269 ? 2.660 31.781 -2.517 1.00 35.94 269 ARG A CA 1
ATOM 2086 C C . ARG A 1 269 ? 2.819 32.411 -1.136 1.00 35.94 269 ARG A C 1
ATOM 2088 O O . ARG A 1 269 ? 3.396 33.493 -1.049 1.00 35.94 269 ARG A O 1
ATOM 2095 N N . THR A 1 270 ? 2.396 31.761 -0.057 1.00 31.38 270 THR A N 1
ATOM 2096 C CA . THR A 1 270 ? 2.565 32.309 1.298 1.00 31.38 270 THR A CA 1
ATOM 2097 C C . THR A 1 270 ? 2.937 31.202 2.275 1.00 31.38 270 THR A C 1
ATOM 2099 O O . THR A 1 270 ? 2.087 30.418 2.664 1.00 31.38 270 THR A O 1
ATOM 2102 N N . SER A 1 271 ? 4.221 31.136 2.639 1.00 37.09 271 SER A N 1
ATOM 2103 C CA . SER A 1 271 ? 4.780 30.467 3.827 1.00 37.09 271 SER A CA 1
ATOM 2104 C C . SER A 1 271 ? 3.988 29.284 4.440 1.00 37.09 271 SER A C 1
ATOM 2106 O O . SER A 1 271 ? 3.024 29.501 5.169 1.00 37.09 271 SER A O 1
ATOM 2108 N N . ARG A 1 272 ? 4.526 28.059 4.316 1.00 36.28 272 ARG A N 1
ATOM 2109 C CA . ARG A 1 272 ? 4.260 26.893 5.199 1.00 36.28 272 ARG A CA 1
ATOM 2110 C C . ARG A 1 272 ? 2.877 26.214 5.148 1.00 36.28 272 ARG A C 1
ATOM 2112 O O . ARG A 1 272 ? 2.455 25.656 6.155 1.00 36.28 272 ARG A O 1
ATOM 2119 N N . SER A 1 273 ? 2.194 26.133 4.013 1.00 43.88 273 SER A N 1
ATOM 2120 C CA . SER A 1 273 ? 1.113 25.139 3.856 1.00 43.88 273 SER A CA 1
ATOM 2121 C C . SER A 1 273 ? 1.682 23.798 3.374 1.00 43.88 273 SER A C 1
ATOM 2123 O O . SER A 1 273 ? 1.475 23.397 2.234 1.00 43.88 273 SER A O 1
ATOM 2125 N N . THR A 1 274 ? 2.440 23.122 4.245 1.00 52.19 274 THR A N 1
ATOM 2126 C CA . THR A 1 274 ? 2.957 21.758 4.017 1.00 52.19 274 THR A CA 1
ATOM 2127 C C . THR A 1 274 ? 1.836 20.706 4.049 1.00 52.19 274 THR A C 1
ATOM 2129 O O . THR A 1 274 ? 1.949 19.665 3.420 1.00 52.19 274 THR A O 1
ATOM 2132 N N . SER A 1 275 ? 0.682 21.012 4.654 1.00 65.69 275 SER A N 1
ATOM 2133 C CA . SER A 1 275 ? -0.368 20.030 4.965 1.00 65.69 275 SER A CA 1
ATOM 2134 C C . SER A 1 275 ? -0.968 19.267 3.775 1.00 65.69 275 SER A C 1
ATOM 2136 O O . SER A 1 275 ? -1.247 18.082 3.920 1.00 65.69 275 SER A O 1
ATOM 2138 N N . HIS A 1 276 ? -1.192 19.898 2.613 1.00 73.31 276 HIS A N 1
ATOM 2139 C CA . HIS A 1 276 ? -1.812 19.199 1.474 1.00 73.31 276 HIS A CA 1
ATOM 2140 C C . HIS A 1 276 ? -0.822 18.288 0.742 1.00 73.31 276 HIS A C 1
ATOM 2142 O O . HIS A 1 276 ? -1.173 17.168 0.379 1.00 73.31 276 HIS A O 1
ATOM 2148 N N . GLY A 1 277 ? 0.418 18.752 0.554 1.00 76.19 277 GLY A N 1
ATOM 2149 C CA . GLY A 1 277 ? 1.483 17.927 -0.017 1.00 76.19 277 GLY A CA 1
ATOM 2150 C C . GLY A 1 277 ? 1.792 16.738 0.890 1.00 76.19 277 GLY A C 1
ATOM 2151 O O . GLY A 1 277 ? 1.833 15.606 0.419 1.00 76.19 277 GLY A O 1
ATOM 2152 N N . ASP A 1 278 ? 1.891 16.979 2.198 1.00 79.00 278 ASP A N 1
ATOM 2153 C CA . ASP A 1 278 ? 2.082 15.938 3.210 1.00 79.00 278 ASP A CA 1
ATOM 2154 C C . ASP A 1 278 ? 0.924 14.913 3.199 1.00 79.00 278 ASP A C 1
ATOM 2156 O O . ASP A 1 278 ? 1.144 13.702 3.247 1.00 79.00 278 ASP A O 1
ATOM 2160 N N . MET A 1 279 ? -0.322 15.381 3.047 1.00 84.19 279 MET A N 1
ATOM 2161 C CA . MET A 1 279 ? -1.498 14.517 2.892 1.00 84.19 279 MET A CA 1
ATOM 2162 C C . MET A 1 279 ? -1.432 13.672 1.610 1.00 84.19 279 MET A C 1
ATOM 2164 O O . MET A 1 279 ? -1.700 12.475 1.668 1.00 84.19 279 MET A O 1
ATOM 2168 N N . GLN A 1 280 ? -1.073 14.253 0.458 1.00 85.88 280 GLN A N 1
ATOM 2169 C CA . GLN A 1 280 ? -0.939 13.515 -0.808 1.00 85.88 280 GLN A CA 1
ATOM 2170 C C . GLN A 1 280 ? 0.162 12.450 -0.728 1.00 85.88 280 GLN A C 1
ATOM 2172 O O . GLN A 1 280 ? -0.026 11.337 -1.214 1.00 85.88 280 GLN A O 1
ATOM 2177 N N . GLN A 1 281 ? 1.282 12.753 -0.068 1.00 84.75 281 GLN A N 1
ATOM 2178 C CA . GLN A 1 281 ? 2.358 11.789 0.182 1.00 84.75 281 GLN A CA 1
ATOM 2179 C C . GLN A 1 281 ? 1.884 10.626 1.060 1.00 84.75 281 GLN A C 1
ATOM 2181 O O . GLN A 1 281 ? 2.146 9.462 0.751 1.00 84.75 281 GLN A O 1
ATOM 2186 N N . CYS A 1 282 ? 1.143 10.930 2.128 1.00 86.56 282 CYS A N 1
ATOM 2187 C CA . CYS A 1 282 ? 0.550 9.915 2.987 1.00 86.56 282 CYS A CA 1
ATOM 2188 C C . CYS A 1 282 ? -0.476 9.060 2.227 1.00 86.56 282 CYS A C 1
ATOM 2190 O O . CYS A 1 282 ? -0.477 7.836 2.339 1.00 86.56 282 CYS A O 1
ATOM 2192 N N . LEU A 1 283 ? -1.299 9.685 1.384 1.00 89.25 283 LEU A N 1
ATOM 2193 C CA . LEU A 1 283 ? -2.276 8.992 0.552 1.00 89.25 283 LEU A CA 1
ATOM 2194 C C . LEU A 1 283 ? -1.606 8.057 -0.465 1.00 89.25 283 LEU A C 1
ATOM 2196 O O . LEU A 1 283 ? -2.043 6.918 -0.614 1.00 89.25 283 LEU A O 1
ATOM 2200 N N . LEU A 1 284 ? -0.510 8.489 -1.101 1.00 90.75 284 LEU A N 1
ATOM 2201 C CA . LEU A 1 284 ? 0.306 7.627 -1.964 1.00 90.75 284 LEU A CA 1
ATOM 2202 C C . LEU A 1 284 ? 0.852 6.416 -1.202 1.00 90.75 284 LEU A C 1
ATOM 2204 O O . LEU A 1 284 ? 0.809 5.313 -1.738 1.00 90.75 284 LEU A O 1
ATOM 2208 N N . ALA A 1 285 ? 1.321 6.593 0.038 1.00 89.56 285 ALA A N 1
ATOM 2209 C CA . ALA A 1 285 ? 1.794 5.482 0.866 1.00 89.56 285 ALA A CA 1
ATOM 2210 C C . ALA A 1 285 ? 0.670 4.490 1.201 1.00 89.56 285 ALA A C 1
ATOM 2212 O O . ALA A 1 285 ? 0.840 3.286 1.026 1.00 89.56 285 ALA A O 1
ATOM 2213 N N . LEU A 1 286 ? -0.496 4.983 1.629 1.00 90.62 286 LEU A N 1
ATOM 2214 C CA . LEU A 1 286 ? -1.651 4.135 1.941 1.00 90.62 286 LEU A CA 1
ATOM 2215 C C . LEU A 1 286 ? -2.095 3.316 0.725 1.00 90.62 286 LEU A C 1
ATOM 2217 O O . LEU A 1 286 ? -2.308 2.112 0.848 1.00 90.62 286 LEU A O 1
ATOM 2221 N N . ILE A 1 287 ? -2.191 3.952 -0.448 1.00 91.62 287 ILE A N 1
ATOM 2222 C CA . ILE A 1 287 ? -2.547 3.265 -1.695 1.00 91.62 287 ILE A CA 1
ATOM 2223 C C . ILE A 1 287 ? -1.452 2.272 -2.085 1.00 91.62 287 ILE A C 1
ATOM 2225 O O . ILE A 1 287 ? -1.780 1.163 -2.482 1.00 91.62 287 ILE A O 1
ATOM 2229 N N . TYR A 1 288 ? -0.175 2.637 -1.955 1.00 91.44 288 TYR A N 1
ATOM 2230 C CA . TYR A 1 288 ? 0.959 1.766 -2.268 1.00 91.44 288 TYR A CA 1
ATOM 2231 C C . TYR A 1 288 ? 0.928 0.472 -1.461 1.00 91.44 288 TYR A C 1
ATOM 2233 O O . TYR A 1 288 ? 0.946 -0.606 -2.050 1.00 91.44 288 TYR A O 1
ATOM 2241 N N . TYR A 1 289 ? 0.824 0.562 -0.133 1.00 89.94 289 TYR A N 1
ATOM 2242 C CA . TYR A 1 289 ? 0.803 -0.630 0.711 1.00 89.94 289 TYR A CA 1
ATOM 2243 C C . TYR A 1 289 ? -0.467 -1.450 0.496 1.00 89.94 289 TYR A C 1
ATOM 2245 O O . TYR A 1 289 ? -0.372 -2.667 0.362 1.00 89.94 289 TYR A O 1
ATOM 2253 N N . ALA A 1 290 ? -1.636 -0.807 0.385 1.00 90.75 290 ALA A N 1
ATOM 2254 C CA . ALA A 1 290 ? -2.873 -1.503 0.025 1.00 90.75 290 ALA A CA 1
ATOM 2255 C C . ALA A 1 290 ? -2.687 -2.298 -1.279 1.00 90.75 290 ALA A C 1
ATOM 2257 O O . ALA A 1 290 ? -2.920 -3.504 -1.325 1.00 90.75 290 ALA A O 1
ATOM 2258 N N . TRP A 1 291 ? -2.146 -1.648 -2.309 1.00 91.12 291 TRP A N 1
ATOM 2259 C CA . TRP A 1 291 ? -1.913 -2.252 -3.613 1.00 91.12 291 TRP A CA 1
ATOM 2260 C C . TRP A 1 291 ? -0.930 -3.422 -3.574 1.00 91.12 291 TRP A C 1
ATOM 2262 O O . TRP A 1 291 ? -1.199 -4.469 -4.167 1.00 91.12 291 TRP A O 1
ATOM 2272 N N . LEU A 1 292 ? 0.191 -3.253 -2.869 1.00 88.12 292 LEU A N 1
ATOM 2273 C CA . LEU A 1 292 ? 1.253 -4.250 -2.749 1.00 88.12 292 LEU A CA 1
ATOM 2274 C C . LEU A 1 292 ? 0.736 -5.562 -2.143 1.00 88.12 292 LEU A C 1
ATOM 2276 O O . LEU A 1 292 ? 1.077 -6.635 -2.633 1.00 88.12 292 LEU A O 1
ATOM 2280 N N . TYR A 1 293 ? -0.139 -5.477 -1.138 1.00 87.56 293 TYR A N 1
ATOM 2281 C CA . TYR A 1 293 ? -0.734 -6.643 -0.473 1.00 87.56 293 TYR A CA 1
ATOM 2282 C C . TYR A 1 293 ? -2.096 -7.059 -1.055 1.00 87.56 293 TYR A C 1
ATOM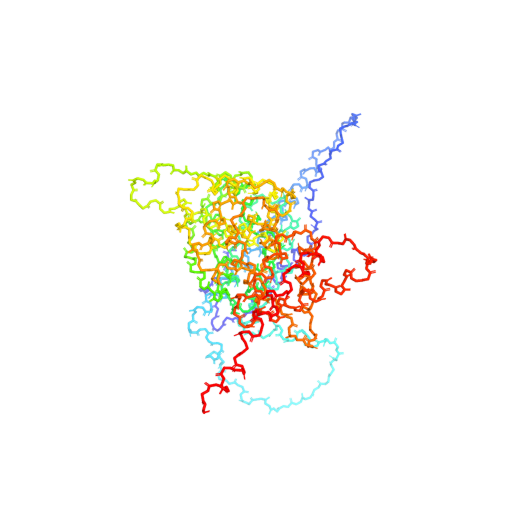 2284 O O . TYR A 1 293 ? -2.807 -7.867 -0.459 1.00 87.56 293 TYR A O 1
ATOM 2292 N N . GLY A 1 294 ? -2.460 -6.553 -2.239 1.00 84.56 294 GLY A N 1
ATOM 2293 C CA . GLY A 1 294 ? -3.633 -7.003 -2.995 1.00 84.56 294 GLY A CA 1
ATOM 2294 C C . GLY A 1 294 ? -4.960 -6.318 -2.648 1.00 84.56 294 GLY A C 1
ATOM 2295 O O . GLY A 1 294 ? -5.982 -6.654 -3.252 1.00 84.56 294 GLY A O 1
ATOM 2296 N N . ASP A 1 295 ? -4.961 -5.329 -1.755 1.00 86.75 295 ASP A N 1
ATOM 2297 C CA . ASP A 1 295 ? -6.115 -4.480 -1.450 1.00 86.75 295 ASP A CA 1
ATOM 2298 C C . ASP A 1 295 ? -6.302 -3.404 -2.540 1.00 86.75 295 ASP A C 1
ATOM 2300 O O . ASP A 1 295 ? -5.831 -2.268 -2.455 1.00 86.75 295 ASP A O 1
ATOM 2304 N N . ARG A 1 296 ? -6.976 -3.785 -3.632 1.00 85.19 296 ARG A N 1
ATOM 2305 C CA . ARG A 1 296 ? -7.220 -2.932 -4.813 1.00 85.19 296 ARG A CA 1
ATOM 2306 C C . ARG A 1 296 ? -8.505 -2.112 -4.682 1.00 85.19 296 ARG A C 1
ATOM 2308 O O . ARG A 1 296 ? -9.399 -2.189 -5.524 1.00 85.19 296 ARG A O 1
ATOM 2315 N N . TRP A 1 297 ? -8.593 -1.310 -3.629 1.00 83.31 297 TRP A N 1
ATOM 2316 C CA . TRP A 1 297 ? -9.769 -0.489 -3.313 1.00 83.31 297 TRP A CA 1
ATOM 2317 C C . TRP A 1 297 ? -10.158 0.562 -4.376 1.00 83.31 297 TRP A C 1
ATOM 2319 O O . TRP A 1 297 ? -11.308 0.995 -4.431 1.00 83.31 297 TRP A O 1
ATOM 2329 N N . VAL A 1 298 ? -9.221 0.966 -5.240 1.00 86.31 298 VAL A N 1
ATOM 2330 C CA . VAL A 1 298 ? -9.412 1.898 -6.357 1.00 86.31 298 VAL A CA 1
ATOM 2331 C C . VAL A 1 298 ? -9.121 1.113 -7.638 1.00 86.31 298 VAL A C 1
ATOM 2333 O O . VAL A 1 298 ? -8.054 0.501 -7.731 1.00 86.31 298 VAL A O 1
ATOM 2336 N N . PRO A 1 299 ? -10.024 1.106 -8.634 1.00 88.38 299 PRO A N 1
ATOM 2337 C CA . PRO A 1 299 ? -9.786 0.409 -9.894 1.00 88.38 299 PRO A CA 1
ATOM 2338 C C . PRO A 1 299 ? -8.516 0.901 -10.603 1.00 88.38 299 PRO A C 1
ATOM 2340 O O . PRO A 1 299 ? -8.247 2.100 -10.642 1.00 88.38 299 PRO A O 1
ATOM 2343 N N . SER A 1 300 ? -7.764 -0.009 -11.236 1.00 89.88 300 SER A N 1
ATOM 2344 C CA . SER A 1 300 ? -6.471 0.309 -11.871 1.00 89.88 300 SER A CA 1
ATOM 2345 C C . SER A 1 300 ? -6.543 1.438 -12.896 1.00 89.88 300 SER A C 1
ATOM 2347 O O . SER A 1 300 ? -5.636 2.260 -12.959 1.00 89.88 300 SER A O 1
ATOM 2349 N N . MET A 1 301 ? -7.620 1.505 -13.683 1.00 89.25 301 MET A N 1
ATOM 2350 C CA . MET A 1 301 ? -7.806 2.569 -14.674 1.00 89.25 301 MET A CA 1
ATOM 2351 C C . MET A 1 301 ? -8.051 3.931 -14.026 1.00 89.25 301 MET A C 1
ATOM 2353 O O . MET A 1 301 ? -7.485 4.929 -14.468 1.00 89.25 301 MET A O 1
ATOM 2357 N N . ASP A 1 302 ? -8.867 3.971 -12.974 1.00 90.19 302 ASP A N 1
ATOM 2358 C CA . ASP A 1 302 ? -9.198 5.211 -12.272 1.00 90.19 302 ASP A CA 1
ATOM 2359 C C . ASP A 1 302 ? -7.969 5.743 -11.533 1.00 90.19 302 ASP A C 1
ATOM 2361 O O . ASP A 1 302 ? -7.652 6.930 -11.624 1.00 90.19 302 ASP A O 1
ATOM 2365 N N . LEU A 1 303 ? -7.211 4.845 -10.892 1.00 92.25 303 LEU A N 1
ATOM 2366 C CA . LEU A 1 303 ? -5.945 5.195 -10.262 1.00 92.25 303 LEU A CA 1
ATOM 2367 C C . LEU A 1 303 ? -4.916 5.660 -11.299 1.00 92.25 303 LEU A C 1
ATOM 2369 O O . LEU A 1 303 ? -4.278 6.684 -11.087 1.00 92.25 303 LEU A O 1
ATOM 2373 N N . LEU A 1 304 ? -4.785 4.986 -12.448 1.00 91.81 304 LEU A N 1
ATOM 2374 C CA . LEU A 1 304 ? -3.861 5.409 -13.507 1.00 91.81 304 LEU A CA 1
ATOM 2375 C C . LEU A 1 304 ? -4.178 6.817 -14.027 1.00 91.81 304 LEU A C 1
ATOM 2377 O O . LEU A 1 304 ? -3.266 7.625 -14.219 1.00 91.81 304 LEU A O 1
ATOM 2381 N N . ASN A 1 305 ? -5.459 7.116 -14.252 1.00 90.69 305 ASN A N 1
ATOM 2382 C CA . ASN A 1 305 ? -5.905 8.437 -14.694 1.00 90.69 305 ASN A CA 1
ATOM 2383 C C . ASN A 1 305 ? -5.586 9.498 -13.637 1.00 90.69 305 ASN A C 1
ATOM 2385 O O . ASN A 1 305 ? -4.979 10.518 -13.955 1.00 90.69 305 ASN A O 1
ATOM 2389 N N . CYS A 1 306 ? -5.906 9.205 -12.379 1.00 91.50 306 CYS A N 1
ATOM 2390 C CA . CYS A 1 306 ? -5.624 10.064 -11.238 1.00 91.50 306 CYS A CA 1
ATOM 2391 C C . CYS A 1 306 ? -4.120 10.347 -11.077 1.00 91.50 306 CYS A C 1
ATOM 2393 O O . CYS A 1 306 ? -3.711 11.502 -10.962 1.00 91.50 306 CYS A O 1
ATOM 2395 N N . LEU A 1 307 ? -3.273 9.317 -11.155 1.00 92.94 307 LEU A N 1
ATOM 2396 C CA . LEU A 1 307 ? -1.817 9.466 -11.089 1.00 92.94 307 LEU A CA 1
ATOM 2397 C C . LEU A 1 307 ? -1.270 10.231 -12.300 1.00 92.94 307 LEU A C 1
ATOM 2399 O O . LEU A 1 307 ? -0.345 11.026 -12.157 1.00 92.94 307 LEU A O 1
ATOM 2403 N N . THR A 1 308 ? -1.848 10.038 -13.488 1.00 91.69 308 THR A N 1
ATOM 2404 C CA . THR A 1 308 ? -1.485 10.805 -14.690 1.00 91.69 308 THR A CA 1
ATOM 2405 C C . THR A 1 308 ? -1.796 12.290 -14.504 1.00 91.69 308 THR A C 1
ATOM 2407 O O . THR A 1 308 ? -0.943 13.136 -14.789 1.00 91.69 308 THR A O 1
ATOM 2410 N N . SER A 1 309 ? -2.986 12.617 -13.994 1.00 90.38 309 SER A N 1
ATOM 2411 C CA . SER A 1 309 ? -3.380 13.985 -13.641 1.00 90.38 309 SER A CA 1
ATOM 2412 C C . SER A 1 309 ? -2.436 14.575 -12.596 1.00 90.38 309 SER A C 1
ATOM 2414 O O . SER A 1 309 ? -1.872 15.640 -12.835 1.00 90.38 309 SER A O 1
ATOM 2416 N N . PHE A 1 310 ? -2.173 13.842 -11.509 1.00 90.50 310 PHE A N 1
ATOM 2417 C CA . PHE A 1 310 ? -1.237 14.242 -10.459 1.00 90.50 310 PHE A CA 1
ATOM 2418 C C . PHE A 1 310 ? 0.149 14.562 -11.028 1.00 90.50 310 PHE A C 1
ATOM 2420 O O . PHE A 1 310 ? 0.648 15.661 -10.829 1.00 90.50 310 PHE A O 1
ATOM 2427 N N . ILE A 1 311 ? 0.760 13.656 -11.800 1.00 91.06 311 ILE A N 1
ATOM 2428 C CA . ILE A 1 311 ? 2.105 13.849 -12.373 1.00 91.06 311 ILE A CA 1
ATOM 2429 C C . ILE A 1 311 ? 2.155 15.059 -13.313 1.00 91.06 311 ILE A C 1
ATOM 2431 O O . ILE A 1 311 ? 3.134 15.802 -13.313 1.00 91.06 311 ILE A O 1
ATOM 2435 N N . THR A 1 312 ? 1.129 15.245 -14.144 1.00 89.19 312 THR A N 1
ATOM 2436 C CA . THR A 1 312 ? 1.127 16.304 -15.168 1.00 89.19 312 THR A CA 1
ATOM 2437 C C . THR A 1 312 ? 0.832 17.688 -14.609 1.00 89.19 312 THR A C 1
ATOM 2439 O O . THR A 1 312 ? 1.282 18.675 -15.188 1.00 89.19 312 THR A O 1
ATOM 2442 N N . GLN A 1 313 ? 0.090 17.763 -13.506 1.00 86.19 313 GLN A N 1
ATOM 2443 C CA . GLN A 1 313 ? -0.294 19.015 -12.857 1.00 86.19 313 GLN A CA 1
ATOM 2444 C C . GLN A 1 313 ? 0.600 19.352 -11.652 1.00 86.19 313 GLN A C 1
ATOM 2446 O O . GLN A 1 313 ? 0.535 20.471 -11.140 1.00 86.19 313 GLN A O 1
ATOM 2451 N N . HIS A 1 314 ? 1.464 18.429 -11.211 1.00 83.81 314 HIS A N 1
ATOM 2452 C CA . HIS A 1 314 ? 2.375 18.674 -10.099 1.00 83.81 314 HIS A CA 1
ATOM 2453 C C . HIS A 1 314 ? 3.371 19.801 -10.435 1.00 83.81 314 HIS A C 1
ATOM 2455 O O . HIS A 1 314 ? 4.065 19.718 -11.452 1.00 83.81 314 HIS A O 1
ATOM 2461 N N . PRO A 1 315 ? 3.508 20.832 -9.577 1.00 76.81 315 PRO A N 1
ATOM 2462 C CA . PRO A 1 315 ? 4.339 22.001 -9.873 1.00 76.81 315 PRO A CA 1
ATOM 2463 C C . PRO A 1 315 ? 5.827 21.656 -9.992 1.00 76.81 315 PRO A C 1
ATOM 2465 O O . PRO A 1 315 ? 6.531 22.230 -10.818 1.00 76.81 315 PRO A O 1
ATOM 2468 N N . ASP A 1 316 ? 6.301 20.716 -9.172 1.00 80.94 316 ASP A N 1
ATOM 2469 C CA . ASP A 1 316 ? 7.669 20.211 -9.229 1.00 80.94 316 ASP A CA 1
ATOM 2470 C C . ASP A 1 316 ? 7.741 18.782 -8.684 1.00 80.94 316 ASP A C 1
ATOM 2472 O O . ASP A 1 316 ? 7.842 18.568 -7.477 1.00 80.94 316 ASP A O 1
ATOM 2476 N N . ILE A 1 317 ? 7.641 17.779 -9.560 1.00 83.06 317 ILE A N 1
ATOM 2477 C CA . ILE A 1 317 ? 7.710 16.364 -9.151 1.00 83.06 317 ILE A CA 1
ATOM 2478 C C . ILE A 1 317 ? 9.057 16.007 -8.502 1.00 83.06 317 ILE A C 1
ATOM 2480 O O . ILE A 1 317 ? 9.135 15.052 -7.732 1.00 83.06 317 ILE A O 1
ATOM 2484 N N . THR A 1 318 ? 10.103 16.800 -8.762 1.00 80.00 318 THR A N 1
ATOM 2485 C CA . THR A 1 318 ? 11.439 16.580 -8.196 1.00 80.00 318 THR A CA 1
ATOM 2486 C C . THR A 1 318 ? 11.530 16.937 -6.718 1.00 80.00 318 THR A C 1
ATOM 2488 O O . THR A 1 318 ? 12.423 16.454 -6.028 1.00 80.00 318 THR A O 1
ATOM 2491 N N . SER A 1 319 ? 10.564 17.709 -6.215 1.00 82.00 319 SER A N 1
ATOM 2492 C CA . SER A 1 319 ? 10.447 18.058 -4.796 1.00 82.00 319 SER A CA 1
ATOM 2493 C C . SER A 1 319 ? 9.865 16.940 -3.921 1.00 82.00 319 SER A C 1
ATOM 2495 O O . SER A 1 319 ? 9.891 17.055 -2.695 1.00 82.00 319 SER A O 1
ATOM 2497 N N . LEU A 1 320 ? 9.339 15.861 -4.517 1.00 81.94 320 LEU A N 1
ATOM 2498 C CA . LEU A 1 320 ? 8.778 14.746 -3.759 1.00 81.94 320 LEU A CA 1
ATOM 2499 C C . LEU A 1 320 ? 9.876 13.994 -2.990 1.00 81.94 320 LEU A C 1
ATOM 2501 O O . LEU A 1 320 ? 10.917 13.673 -3.571 1.00 81.94 320 LEU A O 1
ATOM 2505 N N . PRO A 1 321 ? 9.634 13.616 -1.720 1.00 83.69 321 PRO A N 1
ATOM 2506 C CA . PRO A 1 321 ? 10.534 12.727 -0.997 1.00 83.69 321 PRO A CA 1
ATOM 2507 C C . PRO A 1 321 ? 10.774 11.419 -1.758 1.00 83.69 321 PRO A C 1
ATOM 2509 O O . PRO A 1 321 ? 9.902 10.941 -2.494 1.00 83.69 321 PRO A O 1
ATOM 2512 N N . LEU A 1 322 ? 11.938 10.799 -1.538 1.00 82.00 322 LEU A N 1
ATOM 2513 C CA . LEU A 1 322 ? 12.313 9.547 -2.205 1.00 82.00 322 LEU A CA 1
ATOM 2514 C C . LEU A 1 322 ? 11.266 8.446 -1.981 1.00 82.00 322 LEU A C 1
ATOM 2516 O O . LEU A 1 322 ? 10.898 7.751 -2.924 1.00 82.00 322 LEU A O 1
ATOM 2520 N N . SER A 1 323 ? 10.722 8.346 -0.766 1.00 81.44 323 SER A N 1
ATOM 2521 C CA . SER A 1 323 ? 9.658 7.399 -0.416 1.00 81.44 323 SER A CA 1
ATOM 2522 C C . SER A 1 323 ? 8.400 7.577 -1.260 1.00 81.44 323 SER A C 1
ATOM 2524 O O . SER A 1 323 ? 7.893 6.632 -1.856 1.00 81.44 323 SER A O 1
ATOM 2526 N N . SER A 1 324 ? 7.941 8.818 -1.393 1.00 86.12 324 SER A N 1
ATOM 2527 C CA . SER A 1 324 ? 6.772 9.149 -2.209 1.00 86.12 324 SER A CA 1
ATOM 2528 C C . SER A 1 324 ? 7.037 8.914 -3.693 1.00 86.12 324 SER A C 1
ATOM 2530 O O . SER A 1 324 ? 6.151 8.446 -4.403 1.00 86.12 324 SER A O 1
ATOM 2532 N N . SER A 1 325 ? 8.266 9.172 -4.154 1.00 86.81 325 SER A N 1
ATOM 2533 C CA . SER A 1 325 ? 8.687 8.866 -5.524 1.00 86.81 325 SER A CA 1
ATOM 2534 C C . SER A 1 325 ? 8.659 7.358 -5.804 1.00 86.81 325 SER A C 1
ATOM 2536 O O . SER A 1 325 ? 8.182 6.963 -6.864 1.00 86.81 325 SER A O 1
ATOM 2538 N N . LYS A 1 326 ? 9.092 6.512 -4.855 1.00 86.69 326 LYS A N 1
ATOM 2539 C CA . LYS A 1 326 ? 8.998 5.043 -4.963 1.00 86.69 326 LYS A CA 1
ATOM 2540 C C . LYS A 1 326 ? 7.553 4.567 -5.052 1.00 86.69 326 LYS A C 1
ATOM 2542 O O . LYS A 1 326 ? 7.217 3.816 -5.967 1.00 86.69 326 LYS A O 1
ATOM 2547 N N . HIS A 1 327 ? 6.702 5.037 -4.137 1.00 88.88 327 HIS A N 1
ATOM 2548 C CA . HIS A 1 327 ? 5.279 4.693 -4.118 1.00 88.88 327 HIS A CA 1
ATOM 2549 C C . HIS A 1 327 ? 4.600 5.079 -5.434 1.00 88.88 327 HIS A C 1
ATOM 2551 O O . HIS A 1 327 ? 3.939 4.253 -6.061 1.00 88.88 327 HIS A O 1
ATOM 2557 N N . LEU A 1 328 ? 4.817 6.320 -5.885 1.00 91.75 328 LEU A N 1
ATOM 2558 C CA . LEU A 1 328 ? 4.280 6.835 -7.140 1.00 91.75 328 LEU A CA 1
ATOM 2559 C C . LEU A 1 328 ? 4.752 6.010 -8.337 1.00 91.75 328 LEU A C 1
ATOM 2561 O O . LEU A 1 328 ? 3.944 5.652 -9.191 1.00 91.75 328 LEU A O 1
ATOM 2565 N N . LEU A 1 329 ? 6.049 5.703 -8.393 1.00 90.50 329 LEU A N 1
ATOM 2566 C CA . LEU A 1 329 ? 6.642 4.957 -9.492 1.00 90.50 329 LEU A CA 1
ATOM 2567 C C . LEU A 1 329 ? 6.067 3.543 -9.595 1.00 90.50 329 LEU A C 1
ATOM 2569 O O . LEU A 1 329 ? 5.656 3.133 -10.681 1.00 90.50 329 LEU A O 1
ATOM 2573 N N . PHE A 1 330 ? 6.007 2.821 -8.475 1.00 90.75 330 PHE A N 1
ATOM 2574 C CA . PHE A 1 330 ? 5.422 1.485 -8.437 1.00 90.75 330 PHE A CA 1
ATOM 2575 C C . PHE A 1 330 ? 3.954 1.505 -8.858 1.00 90.75 330 PHE A C 1
ATOM 2577 O O . PHE A 1 330 ? 3.574 0.787 -9.781 1.00 90.75 330 PHE A O 1
ATOM 2584 N N . LEU A 1 331 ? 3.145 2.356 -8.217 1.00 92.94 331 LEU A N 1
ATOM 2585 C CA . LEU A 1 331 ? 1.711 2.432 -8.482 1.00 92.94 331 LEU A CA 1
ATOM 2586 C C . LEU A 1 331 ? 1.432 2.781 -9.944 1.00 92.94 331 LEU A C 1
ATOM 2588 O O . LEU A 1 331 ? 0.581 2.155 -10.574 1.00 92.94 331 LEU A O 1
ATOM 2592 N N . PHE A 1 332 ? 2.165 3.749 -10.500 1.00 93.06 332 PHE A N 1
ATOM 2593 C CA . PHE A 1 332 ? 2.004 4.151 -11.892 1.00 93.06 332 PHE A CA 1
ATOM 2594 C C . PHE A 1 332 ? 2.376 3.020 -12.851 1.00 93.06 332 PHE A C 1
ATOM 2596 O O . PHE A 1 332 ? 1.588 2.696 -13.741 1.00 93.06 332 PHE A O 1
ATOM 2603 N N . ALA A 1 333 ? 3.547 2.402 -12.664 1.00 91.62 333 ALA A N 1
ATOM 2604 C CA . ALA A 1 333 ? 4.016 1.327 -13.530 1.00 91.62 333 ALA A CA 1
ATOM 2605 C C . ALA A 1 333 ? 3.071 0.119 -13.491 1.00 91.62 333 ALA A C 1
ATOM 2607 O O . ALA A 1 333 ? 2.680 -0.393 -14.540 1.00 91.62 333 ALA A O 1
ATOM 2608 N N . ASP A 1 334 ? 2.644 -0.297 -12.298 1.00 91.62 334 ASP A N 1
ATOM 2609 C CA . ASP A 1 334 ? 1.751 -1.439 -12.141 1.00 91.62 334 ASP A CA 1
ATOM 2610 C C . ASP A 1 334 ? 0.356 -1.174 -12.719 1.00 91.62 334 ASP A C 1
ATOM 2612 O O . ASP A 1 334 ? -0.158 -1.992 -13.487 1.00 91.62 334 ASP A O 1
ATOM 2616 N N . CYS A 1 335 ? -0.229 -0.001 -12.459 1.00 91.94 335 CYS A N 1
ATOM 2617 C CA . CYS A 1 335 ? -1.511 0.370 -13.058 1.00 91.94 335 CYS A CA 1
ATOM 2618 C C . CYS A 1 335 ? -1.423 0.472 -14.587 1.00 91.94 335 CYS A C 1
ATOM 2620 O O . CYS A 1 335 ? -2.345 0.046 -15.287 1.00 91.94 335 CYS A O 1
ATOM 2622 N N . PHE A 1 336 ? -0.317 0.998 -15.120 1.00 91.19 336 PHE A N 1
ATOM 2623 C CA . PHE A 1 336 ? -0.100 1.097 -16.561 1.00 91.19 336 PHE A CA 1
ATOM 2624 C C . PHE A 1 336 ? -0.034 -0.287 -17.211 1.00 91.19 336 PHE A C 1
ATOM 2626 O O . PHE A 1 336 ? -0.743 -0.533 -18.187 1.00 91.19 336 PHE A O 1
ATOM 2633 N N . VAL A 1 337 ? 0.747 -1.214 -16.653 1.00 89.69 337 VAL A N 1
ATOM 2634 C CA . VAL A 1 337 ? 0.844 -2.589 -17.169 1.00 89.69 337 VAL A CA 1
ATOM 2635 C C . VAL A 1 337 ? -0.522 -3.279 -17.136 1.00 89.69 337 VAL A C 1
ATOM 2637 O O . VAL A 1 337 ? -0.947 -3.847 -18.143 1.00 89.69 337 VAL A O 1
ATOM 2640 N N . HIS A 1 338 ? -1.256 -3.167 -16.024 1.00 88.38 338 HIS A N 1
ATOM 2641 C CA . HIS A 1 338 ? -2.597 -3.746 -15.893 1.00 88.38 338 HIS A CA 1
ATOM 2642 C C . HIS A 1 338 ? -3.621 -3.133 -16.855 1.00 88.38 338 HIS A C 1
ATOM 2644 O O . HIS A 1 338 ? -4.547 -3.824 -17.278 1.00 88.38 338 HIS A O 1
ATOM 2650 N N . SER A 1 339 ? -3.470 -1.858 -17.224 1.00 85.81 339 SER A N 1
ATOM 2651 C CA . SER A 1 339 ? -4.354 -1.208 -18.199 1.00 85.81 339 SER A CA 1
ATOM 2652 C C . SER A 1 339 ? -4.199 -1.758 -19.620 1.00 85.81 339 SER A C 1
ATOM 2654 O O . SER A 1 339 ? -5.084 -1.571 -20.454 1.00 85.81 339 SER A O 1
ATOM 2656 N N . GLY A 1 340 ? -3.060 -2.390 -19.931 1.00 81.06 340 GLY A N 1
ATOM 2657 C CA . GLY A 1 340 ? -2.699 -2.773 -21.297 1.00 81.06 340 GLY A CA 1
ATOM 2658 C C . GLY A 1 340 ? -2.486 -1.580 -22.239 1.00 81.06 340 GLY A C 1
ATOM 2659 O O . GLY A 1 340 ? -2.380 -1.770 -23.455 1.00 81.06 340 GLY A O 1
ATOM 2660 N N . SER A 1 341 ? -2.435 -0.352 -21.708 1.00 78.25 341 SER A N 1
ATOM 2661 C CA . SER A 1 341 ? -2.158 0.849 -22.487 1.00 78.25 341 SER A CA 1
ATOM 2662 C C . SER A 1 341 ? -0.759 0.774 -23.094 1.00 78.25 341 SER A C 1
ATOM 2664 O O . SER A 1 341 ? 0.200 0.358 -22.454 1.00 78.25 341 SER A O 1
ATOM 2666 N N . ARG A 1 342 ? -0.639 1.188 -24.355 1.00 73.00 342 ARG A N 1
ATOM 2667 C CA . ARG A 1 342 ? 0.649 1.306 -25.063 1.00 73.00 342 ARG A CA 1
ATOM 2668 C C . ARG A 1 342 ? 0.992 2.747 -25.416 1.00 73.00 342 ARG A C 1
ATOM 2670 O O . ARG A 1 342 ? 2.121 3.053 -25.788 1.00 73.00 342 ARG A O 1
ATOM 2677 N N . THR A 1 343 ? 0.012 3.643 -25.325 1.00 71.19 343 THR A N 1
ATOM 2678 C CA . THR A 1 343 ? 0.203 5.053 -25.648 1.00 71.19 343 THR A CA 1
ATOM 2679 C C . THR A 1 343 ? 0.900 5.734 -24.485 1.00 71.19 343 THR A C 1
ATOM 2681 O O . THR A 1 343 ? 0.326 5.869 -23.403 1.00 71.19 343 THR A O 1
ATOM 2684 N N . GLY A 1 344 ? 2.134 6.173 -24.717 1.00 69.38 344 GLY A N 1
ATOM 2685 C CA . GLY A 1 344 ? 2.866 6.982 -23.759 1.00 69.38 344 GLY A CA 1
ATOM 2686 C C . GLY A 1 344 ? 2.170 8.321 -23.511 1.00 69.38 344 GLY A C 1
ATOM 2687 O O . GLY A 1 344 ? 2.018 9.125 -24.430 1.00 69.38 344 GLY A O 1
ATOM 2688 N N . SER A 1 345 ? 1.738 8.567 -22.275 1.00 82.25 345 SER A N 1
ATOM 2689 C CA . SER A 1 345 ? 1.213 9.869 -21.848 1.00 82.25 345 SER A CA 1
ATOM 2690 C C . SER A 1 345 ? 2.360 10.835 -21.530 1.00 82.25 345 SER A C 1
ATOM 2692 O O . SER A 1 345 ? 3.491 10.408 -21.290 1.00 82.25 345 SER A O 1
ATOM 2694 N N . SER A 1 346 ? 2.098 12.144 -21.477 1.00 86.81 346 SER A N 1
ATOM 2695 C CA . SER A 1 346 ? 3.084 13.121 -20.981 1.00 86.81 346 SER A CA 1
ATOM 2696 C C . SER A 1 346 ? 3.588 12.768 -19.575 1.00 86.81 346 SER A C 1
ATOM 2698 O O . SER A 1 346 ? 4.768 12.964 -19.292 1.00 86.81 346 SER A O 1
ATOM 2700 N N . ALA A 1 347 ? 2.741 12.158 -18.737 1.00 89.06 347 ALA A N 1
ATOM 2701 C CA . ALA A 1 347 ? 3.134 11.643 -17.428 1.00 89.06 347 ALA A CA 1
ATOM 2702 C C . ALA A 1 347 ? 4.240 10.581 -17.510 1.00 89.06 347 ALA A C 1
ATOM 2704 O O . ALA A 1 347 ? 5.156 10.614 -16.695 1.00 89.06 347 ALA A O 1
ATOM 2705 N N . CYS A 1 348 ? 4.211 9.689 -18.511 1.00 89.56 348 CYS A N 1
ATOM 2706 C CA . CYS A 1 348 ? 5.259 8.676 -18.686 1.00 89.56 348 CYS A CA 1
ATOM 2707 C C . CYS A 1 348 ? 6.630 9.326 -18.905 1.00 89.56 348 CYS A C 1
ATOM 2709 O O . CYS A 1 348 ? 7.617 8.913 -18.302 1.00 89.56 348 CYS A O 1
ATOM 2711 N N . TYR A 1 349 ? 6.675 10.376 -19.732 1.00 89.25 349 TYR A N 1
ATOM 2712 C CA . TYR A 1 349 ? 7.899 11.131 -19.981 1.00 89.25 349 TYR A CA 1
ATOM 2713 C C . TYR A 1 349 ? 8.371 11.870 -18.724 1.00 89.25 349 TYR A C 1
ATOM 2715 O O . TYR A 1 349 ? 9.533 11.744 -18.359 1.00 89.25 349 TYR A O 1
ATOM 2723 N N . ILE A 1 350 ? 7.479 12.604 -18.044 1.00 90.50 350 ILE A N 1
ATOM 2724 C CA . ILE A 1 350 ? 7.809 13.376 -16.831 1.00 90.50 350 ILE A CA 1
ATOM 2725 C C . ILE A 1 350 ? 8.349 12.458 -15.732 1.00 90.50 350 ILE A C 1
ATOM 2727 O O . ILE A 1 350 ? 9.367 12.765 -15.112 1.00 90.50 350 ILE A O 1
ATOM 2731 N N . LEU A 1 351 ? 7.688 11.320 -15.509 1.00 89.25 351 LEU A N 1
ATOM 2732 C CA . LEU A 1 351 ? 8.101 10.352 -14.503 1.00 89.25 351 LEU A CA 1
ATOM 2733 C C . LEU A 1 351 ? 9.449 9.728 -14.872 1.00 89.25 351 LEU A C 1
ATOM 2735 O O . LEU A 1 351 ? 10.341 9.673 -14.033 1.00 89.25 351 LEU A O 1
ATOM 2739 N N . ALA A 1 352 ? 9.642 9.327 -16.131 1.00 87.06 352 ALA A N 1
ATOM 2740 C CA . ALA A 1 352 ? 10.913 8.770 -16.579 1.00 87.06 352 ALA A CA 1
ATOM 2741 C C . ALA A 1 352 ? 12.073 9.768 -16.506 1.00 87.06 352 ALA A C 1
ATOM 2743 O O . ALA A 1 352 ? 13.162 9.415 -16.059 1.00 87.06 352 ALA A O 1
ATOM 2744 N N . ASP A 1 353 ? 11.835 11.019 -16.883 1.00 86.94 353 ASP A N 1
ATOM 2745 C CA . ASP A 1 353 ? 12.786 12.118 -16.749 1.00 86.94 353 ASP A CA 1
ATOM 2746 C C . ASP A 1 353 ? 13.140 12.377 -15.271 1.00 86.94 353 ASP A C 1
ATOM 2748 O O . ASP A 1 353 ? 14.320 12.486 -14.933 1.00 86.94 353 ASP A O 1
ATOM 2752 N N . HIS A 1 354 ? 12.155 12.358 -14.363 1.00 85.12 354 HIS A N 1
ATOM 2753 C CA . HIS A 1 354 ? 12.388 12.420 -12.911 1.00 85.12 354 HIS A CA 1
ATOM 2754 C C . HIS A 1 354 ? 13.297 11.287 -12.418 1.00 85.12 354 HIS A C 1
ATOM 2756 O O . HIS A 1 354 ? 14.274 11.548 -11.717 1.00 85.12 354 HIS A O 1
ATOM 2762 N N . MET A 1 355 ? 13.069 10.050 -12.869 1.00 81.38 355 MET A N 1
ATOM 2763 C CA . MET A 1 355 ? 13.931 8.915 -12.514 1.00 81.38 355 MET A CA 1
ATOM 2764 C C . MET A 1 355 ? 15.376 9.091 -12.985 1.00 81.38 355 MET A C 1
ATOM 2766 O O . MET A 1 355 ? 16.294 8.690 -12.278 1.00 81.38 355 MET A O 1
ATOM 2770 N N . THR A 1 356 ? 15.614 9.694 -14.157 1.00 82.25 356 THR A N 1
ATOM 2771 C CA . THR A 1 356 ? 16.994 9.877 -14.649 1.00 82.25 356 THR A CA 1
ATOM 2772 C C . THR A 1 356 ? 17.835 10.808 -13.781 1.00 82.25 356 THR A C 1
ATOM 2774 O O . THR A 1 356 ? 19.067 10.689 -13.812 1.00 82.25 356 THR A O 1
ATOM 2777 N N . ARG A 1 357 ? 17.179 11.720 -13.047 1.00 81.62 357 ARG A N 1
ATOM 2778 C CA . ARG A 1 357 ? 17.797 12.701 -12.146 1.00 81.62 357 ARG A CA 1
ATOM 2779 C C . ARG A 1 357 ? 18.108 12.133 -10.764 1.00 81.62 357 ARG A C 1
ATOM 2781 O O . ARG A 1 357 ? 19.004 12.649 -10.103 1.00 81.62 357 ARG A O 1
ATOM 2788 N N . LEU A 1 358 ? 17.369 11.115 -10.334 1.00 80.06 358 LEU A N 1
ATOM 2789 C CA . LEU A 1 358 ? 17.589 10.437 -9.063 1.00 80.06 358 LEU A CA 1
ATOM 2790 C C . LEU A 1 358 ? 18.662 9.351 -9.198 1.00 80.06 358 LEU A C 1
ATOM 2792 O O . LEU A 1 358 ? 18.948 8.856 -10.291 1.00 80.06 358 LEU A O 1
ATOM 2796 N N . ASP A 1 359 ? 19.255 8.978 -8.066 1.00 77.56 359 ASP A N 1
ATOM 2797 C CA . ASP A 1 359 ? 20.114 7.801 -8.008 1.00 77.56 359 ASP A CA 1
ATOM 2798 C C . ASP A 1 359 ? 19.247 6.539 -8.094 1.00 77.56 359 ASP A C 1
ATOM 2800 O O . ASP A 1 359 ? 18.464 6.238 -7.186 1.00 77.56 359 ASP A O 1
ATOM 2804 N N . VAL A 1 360 ? 19.358 5.820 -9.211 1.00 71.94 360 VAL A N 1
ATOM 2805 C CA . VAL A 1 360 ? 18.478 4.692 -9.539 1.00 71.94 360 VAL A CA 1
ATOM 2806 C C . VAL A 1 360 ? 18.663 3.547 -8.546 1.00 71.94 360 VAL A C 1
ATOM 2808 O O . VAL A 1 360 ? 17.665 2.943 -8.164 1.00 71.94 360 VAL A O 1
ATOM 2811 N N . HIS A 1 361 ? 19.876 3.344 -8.019 1.00 73.12 361 HIS A N 1
ATOM 2812 C CA . HIS A 1 361 ? 20.135 2.371 -6.953 1.00 73.12 361 HIS A CA 1
ATOM 2813 C C . HIS A 1 3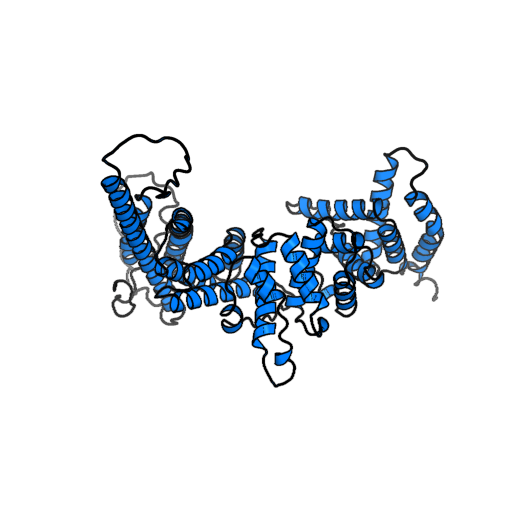61 ? 19.265 2.619 -5.713 1.00 73.12 361 HIS A C 1
ATOM 2815 O O . HIS A 1 361 ? 18.836 1.684 -5.044 1.00 73.12 361 HIS A O 1
ATOM 2821 N N . THR A 1 362 ? 18.982 3.888 -5.398 1.00 69.75 362 THR A N 1
ATOM 2822 C CA . THR A 1 362 ? 18.165 4.252 -4.231 1.00 69.75 362 THR A CA 1
ATOM 2823 C C . THR A 1 362 ? 16.672 4.207 -4.518 1.00 69.75 362 THR A C 1
ATOM 2825 O O . THR A 1 362 ? 15.896 3.998 -3.589 1.00 69.75 362 THR A O 1
ATOM 2828 N N . LEU A 1 363 ? 16.263 4.412 -5.774 1.00 68.75 363 LEU A N 1
ATOM 2829 C CA . LEU A 1 363 ? 14.864 4.490 -6.201 1.00 68.75 363 LEU A CA 1
ATOM 2830 C C . LEU A 1 363 ? 14.283 3.125 -6.581 1.00 68.75 363 LEU A C 1
ATOM 2832 O O . LEU A 1 363 ? 13.079 2.921 -6.453 1.00 68.75 363 LEU A O 1
ATOM 2836 N N . TYR A 1 364 ? 15.115 2.213 -7.070 1.00 67.19 364 TYR A N 1
ATOM 2837 C CA . TYR A 1 364 ? 14.678 0.948 -7.636 1.00 67.19 364 TYR A CA 1
ATOM 2838 C C . TYR A 1 364 ? 14.053 0.027 -6.575 1.00 67.19 364 TYR A C 1
ATOM 2840 O O . TYR A 1 364 ? 14.589 -0.160 -5.486 1.00 67.19 364 TYR A O 1
ATOM 2848 N N . THR A 1 365 ? 12.877 -0.518 -6.895 1.00 64.06 365 THR A N 1
ATOM 2849 C CA . THR A 1 365 ? 12.020 -1.286 -5.975 1.00 64.06 365 THR A CA 1
ATOM 2850 C C . THR A 1 365 ? 11.907 -2.772 -6.344 1.00 64.06 365 THR A C 1
ATOM 2852 O O . THR A 1 365 ? 11.021 -3.455 -5.851 1.00 64.06 365 THR A O 1
ATOM 2855 N N . ASN A 1 366 ? 12.786 -3.301 -7.208 1.00 71.19 366 ASN A N 1
ATOM 2856 C CA . ASN A 1 366 ? 12.791 -4.709 -7.657 1.00 71.19 366 ASN A CA 1
ATOM 2857 C C . ASN A 1 366 ? 11.450 -5.228 -8.232 1.00 71.19 366 ASN A C 1
ATOM 2859 O O . ASN A 1 366 ? 11.236 -6.433 -8.331 1.00 71.19 366 ASN A O 1
ATOM 2863 N N . HIS A 1 367 ? 10.525 -4.351 -8.638 1.00 79.44 367 HIS A N 1
ATOM 2864 C CA . HIS A 1 367 ? 9.208 -4.769 -9.125 1.00 79.44 367 HIS A CA 1
ATOM 2865 C C . HIS A 1 367 ? 9.178 -4.979 -10.646 1.00 79.44 367 HIS A C 1
ATOM 2867 O O . HIS A 1 367 ? 9.499 -4.076 -11.421 1.00 79.44 367 HIS A O 1
ATOM 2873 N N . ARG A 1 368 ? 8.684 -6.146 -11.083 1.00 86.88 368 ARG A N 1
ATOM 2874 C CA . ARG A 1 368 ? 8.509 -6.536 -12.502 1.00 86.88 368 ARG A CA 1
ATOM 2875 C C . ARG A 1 368 ? 7.778 -5.500 -13.346 1.00 86.88 368 ARG A C 1
ATOM 2877 O O . ARG A 1 368 ? 8.154 -5.244 -14.492 1.00 86.88 368 ARG A O 1
ATOM 2884 N N . SER A 1 369 ? 6.733 -4.908 -12.775 1.00 87.75 369 SER A N 1
ATOM 2885 C CA . SER A 1 369 ? 5.858 -3.967 -13.472 1.00 87.75 369 SER A CA 1
ATOM 2886 C C . SER A 1 369 ? 6.606 -2.716 -13.926 1.00 87.75 369 SER A C 1
ATOM 2888 O O . SER A 1 369 ? 6.277 -2.155 -14.968 1.00 87.75 369 SER A O 1
ATOM 2890 N N . LEU A 1 370 ? 7.664 -2.319 -13.206 1.00 88.44 370 LEU A N 1
ATOM 2891 C CA . LEU A 1 370 ? 8.526 -1.202 -13.589 1.00 88.44 370 LEU A CA 1
ATOM 2892 C C . LEU A 1 370 ? 9.229 -1.478 -14.922 1.00 88.44 370 LEU A C 1
ATOM 2894 O O . LEU A 1 370 ? 9.185 -0.651 -15.831 1.00 88.44 370 LEU A O 1
ATOM 2898 N N . VAL A 1 371 ? 9.830 -2.660 -15.065 1.00 88.56 371 VAL A N 1
ATOM 2899 C CA . VAL A 1 371 ? 10.552 -3.041 -16.287 1.00 88.56 371 VAL A CA 1
ATOM 2900 C C . VAL A 1 371 ? 9.592 -3.274 -17.447 1.00 88.56 371 VAL A C 1
ATOM 2902 O O . VAL A 1 371 ? 9.857 -2.829 -18.561 1.00 88.56 371 VAL A O 1
ATOM 2905 N N . GLN A 1 372 ? 8.440 -3.894 -17.194 1.00 89.44 372 GLN A N 1
ATOM 2906 C CA . GLN A 1 372 ? 7.392 -4.033 -18.208 1.00 89.44 372 GLN A CA 1
ATOM 2907 C C . GLN A 1 372 ? 6.924 -2.675 -18.732 1.00 89.44 372 GLN A C 1
ATOM 2909 O O . GLN A 1 372 ? 6.864 -2.479 -19.945 1.00 89.44 372 GLN A O 1
ATOM 2914 N N . TRP A 1 373 ? 6.650 -1.720 -17.841 1.00 91.06 373 TRP A N 1
ATOM 2915 C CA . TRP A 1 373 ? 6.239 -0.373 -18.224 1.00 91.06 373 TRP A CA 1
ATOM 2916 C C . TRP A 1 373 ? 7.284 0.332 -19.102 1.00 91.06 373 TRP A C 1
ATOM 2918 O O . TRP A 1 373 ? 6.910 0.897 -20.133 1.00 91.06 373 TRP A O 1
ATOM 2928 N N . LEU A 1 374 ? 8.576 0.234 -18.755 1.00 89.06 374 LEU A N 1
ATOM 2929 C CA . LEU A 1 374 ? 9.676 0.845 -19.517 1.00 89.06 374 LEU A CA 1
ATOM 2930 C C . LEU A 1 374 ? 9.695 0.427 -20.994 1.00 89.06 374 LEU A C 1
ATOM 2932 O O . LEU A 1 374 ? 9.972 1.251 -21.864 1.00 89.06 374 LEU A O 1
ATOM 2936 N N . PHE A 1 375 ? 9.386 -0.839 -21.278 1.00 88.50 375 PHE A N 1
ATOM 2937 C CA . PHE A 1 375 ? 9.367 -1.374 -22.642 1.00 88.50 375 PHE A CA 1
ATOM 2938 C C . PHE A 1 375 ? 7.987 -1.317 -23.311 1.00 88.50 375 PHE A C 1
ATOM 2940 O O . PHE A 1 375 ? 7.905 -1.399 -24.534 1.00 88.50 375 PHE A O 1
ATOM 2947 N N . MET A 1 376 ? 6.902 -1.159 -22.547 1.00 87.50 376 MET A N 1
ATOM 2948 C CA . MET A 1 376 ? 5.544 -1.031 -23.089 1.00 87.50 376 MET A CA 1
ATOM 2949 C C . MET A 1 376 ? 5.193 0.393 -23.529 1.00 87.50 376 MET A C 1
ATOM 2951 O O . MET A 1 376 ? 4.452 0.563 -24.500 1.00 87.50 376 MET A O 1
ATOM 2955 N N . ALA A 1 377 ? 5.670 1.416 -22.817 1.00 86.19 377 ALA A N 1
ATOM 2956 C CA . ALA A 1 377 ? 5.315 2.798 -23.113 1.00 86.19 377 ALA A CA 1
ATOM 2957 C C . ALA A 1 377 ? 6.180 3.380 -24.242 1.00 86.19 377 ALA A C 1
ATOM 2959 O O . ALA A 1 377 ? 7.407 3.329 -24.231 1.00 86.19 377 ALA A O 1
ATOM 2960 N N . SER A 1 378 ? 5.525 4.003 -25.221 1.00 80.94 378 SER A N 1
ATOM 2961 C CA . SER A 1 378 ? 6.167 4.435 -26.467 1.00 80.94 378 SER A CA 1
ATOM 2962 C C . SER A 1 378 ? 7.069 5.676 -26.367 1.00 80.94 378 SER A C 1
ATOM 2964 O O . SER A 1 378 ? 7.732 6.012 -27.344 1.00 80.94 378 SER A O 1
ATOM 2966 N N . ASN A 1 379 ? 7.053 6.416 -25.254 1.00 84.62 379 ASN A N 1
ATOM 2967 C CA . ASN A 1 379 ? 7.673 7.746 -25.138 1.00 84.62 379 ASN A CA 1
ATOM 2968 C C . ASN A 1 379 ? 8.678 7.877 -23.982 1.00 84.62 379 ASN A C 1
ATOM 2970 O O . ASN A 1 379 ? 8.976 8.991 -23.546 1.00 84.62 379 ASN A O 1
ATOM 2974 N N . ILE A 1 380 ? 9.191 6.756 -23.480 1.00 86.56 380 ILE A N 1
ATOM 2975 C CA . ILE A 1 380 ? 10.162 6.759 -22.389 1.00 86.56 380 ILE A CA 1
ATOM 2976 C C . ILE A 1 380 ? 11.560 7.080 -22.941 1.00 86.56 380 ILE A C 1
ATOM 2978 O O . ILE A 1 380 ? 11.991 6.464 -23.920 1.00 86.56 380 ILE A O 1
ATOM 2982 N N . PRO A 1 381 ? 12.303 8.025 -22.332 1.00 86.25 381 PRO A N 1
ATOM 2983 C CA . PRO A 1 381 ? 13.677 8.306 -22.720 1.00 86.25 381 PRO A CA 1
ATOM 2984 C C . PRO A 1 381 ? 14.557 7.045 -22.645 1.00 86.25 381 PRO A C 1
ATOM 2986 O O . PRO A 1 381 ? 14.555 6.350 -21.624 1.00 86.25 381 PRO A O 1
ATOM 2989 N N . PRO A 1 382 ? 15.384 6.759 -23.667 1.00 84.75 382 PRO A N 1
ATOM 2990 C CA . PRO A 1 382 ? 16.222 5.557 -23.687 1.00 84.75 382 PRO A CA 1
ATOM 2991 C C . PRO A 1 382 ? 17.236 5.526 -22.535 1.00 84.75 382 PRO A C 1
ATOM 2993 O O . PRO A 1 382 ? 17.559 4.457 -22.029 1.00 84.75 382 PRO A O 1
ATOM 2996 N N . GLN A 1 383 ? 17.681 6.694 -22.060 1.00 85.19 383 GLN A N 1
ATOM 2997 C CA . GLN A 1 383 ? 18.563 6.808 -20.894 1.00 85.19 383 GLN A CA 1
ATOM 2998 C C . GLN A 1 383 ? 17.904 6.296 -19.603 1.00 85.19 383 GLN A C 1
ATOM 3000 O O . GLN A 1 383 ? 18.568 5.632 -18.812 1.00 85.19 383 GLN A O 1
ATOM 3005 N N . ALA A 1 384 ? 16.611 6.578 -19.396 1.00 84.69 384 ALA A N 1
ATOM 3006 C CA . ALA A 1 384 ? 15.865 6.090 -18.235 1.00 84.69 384 ALA A CA 1
ATOM 3007 C C . ALA A 1 384 ? 15.743 4.564 -18.279 1.00 84.69 384 ALA A C 1
ATOM 3009 O O . ALA A 1 384 ? 16.069 3.883 -17.307 1.00 84.69 384 ALA A O 1
ATOM 3010 N N . THR A 1 385 ? 15.363 4.047 -19.450 1.00 87.75 385 THR A N 1
ATOM 3011 C CA . THR A 1 385 ? 15.253 2.608 -19.708 1.00 87.75 385 THR A CA 1
ATOM 3012 C C . THR A 1 385 ? 16.578 1.899 -19.451 1.00 87.75 385 THR A C 1
ATOM 3014 O O . THR A 1 385 ? 16.605 0.924 -18.711 1.00 87.75 385 THR A O 1
ATOM 3017 N N . HIS A 1 386 ? 17.690 2.413 -19.985 1.00 86.06 386 HIS A N 1
ATOM 3018 C CA . HIS A 1 386 ? 19.006 1.798 -19.813 1.00 86.06 386 HIS A CA 1
ATOM 3019 C C . HIS A 1 386 ? 19.449 1.757 -18.343 1.00 86.06 386 HIS A C 1
ATOM 3021 O O . HIS A 1 386 ? 19.957 0.732 -17.898 1.00 86.06 386 HIS A O 1
ATOM 3027 N N . LYS A 1 387 ? 19.276 2.846 -17.578 1.00 84.56 387 LYS A N 1
ATOM 3028 C CA . LYS A 1 387 ? 19.693 2.879 -16.165 1.00 84.56 387 LYS A CA 1
ATOM 3029 C C . LYS A 1 387 ? 18.919 1.868 -15.315 1.00 84.56 387 LYS A C 1
ATOM 3031 O O . LYS A 1 387 ? 19.528 1.087 -14.602 1.00 84.56 387 LYS A O 1
ATOM 3036 N N . ILE A 1 388 ? 17.589 1.862 -15.408 1.00 84.19 388 ILE A N 1
ATOM 3037 C CA . ILE A 1 388 ? 16.745 0.984 -14.577 1.00 84.19 388 ILE A CA 1
ATOM 3038 C C . ILE A 1 388 ? 16.872 -0.470 -15.012 1.00 84.19 388 ILE A C 1
ATOM 3040 O O . ILE A 1 388 ? 16.864 -1.372 -14.181 1.00 84.19 388 ILE A O 1
ATOM 3044 N N . PHE A 1 389 ? 16.999 -0.710 -16.315 1.00 86.81 389 PHE A N 1
ATOM 3045 C CA . PHE A 1 389 ? 17.177 -2.063 -16.802 1.00 86.81 389 PHE A CA 1
ATOM 3046 C C . PHE A 1 389 ? 18.540 -2.637 -16.400 1.00 86.81 389 PHE A C 1
ATOM 3048 O O . PHE A 1 389 ? 18.607 -3.816 -16.076 1.00 86.81 389 PHE A O 1
ATOM 3055 N N . ALA A 1 390 ? 19.596 -1.820 -16.321 1.00 84.81 390 ALA A N 1
ATOM 3056 C CA . ALA A 1 390 ? 20.872 -2.250 -15.748 1.00 84.81 390 ALA A CA 1
ATOM 3057 C C . ALA A 1 390 ? 20.725 -2.680 -14.276 1.00 84.81 390 ALA A C 1
ATOM 3059 O O . ALA A 1 390 ? 21.149 -3.782 -13.936 1.00 84.81 390 ALA A O 1
ATOM 3060 N N . GLU A 1 391 ? 20.035 -1.884 -13.445 1.00 85.06 391 GLU A N 1
ATOM 3061 C CA . GLU A 1 391 ? 19.725 -2.260 -12.052 1.00 85.06 391 GLU A CA 1
ATOM 3062 C C . GLU A 1 391 ? 18.915 -3.555 -11.954 1.00 85.06 391 GLU A C 1
ATOM 3064 O O . GLU A 1 391 ? 19.187 -4.409 -11.110 1.00 85.06 391 GLU A O 1
ATOM 3069 N N . TRP A 1 392 ? 17.936 -3.732 -12.846 1.00 86.62 392 TRP A N 1
ATOM 3070 C CA . TRP A 1 392 ? 17.157 -4.964 -12.926 1.00 86.62 392 TRP A CA 1
ATOM 3071 C C . TRP A 1 392 ? 18.050 -6.174 -13.193 1.00 86.62 392 TRP A C 1
ATOM 3073 O O . TRP A 1 392 ? 17.967 -7.162 -12.467 1.00 86.62 392 TRP A O 1
ATOM 3083 N N . ILE A 1 393 ? 18.948 -6.094 -14.181 1.00 85.00 393 ILE A N 1
ATOM 3084 C CA . ILE A 1 393 ? 19.882 -7.185 -14.489 1.00 85.00 393 ILE A CA 1
ATOM 3085 C C . ILE A 1 393 ? 20.839 -7.455 -13.324 1.00 85.00 393 ILE A C 1
ATOM 3087 O O . ILE A 1 393 ? 21.119 -8.618 -13.023 1.00 85.00 393 ILE A O 1
ATOM 3091 N N . ASP A 1 394 ? 21.326 -6.417 -12.648 1.00 82.62 394 ASP A N 1
ATOM 3092 C CA . ASP A 1 394 ? 22.191 -6.585 -11.482 1.00 82.62 394 ASP A CA 1
ATOM 3093 C C . ASP A 1 394 ? 21.464 -7.269 -10.319 1.00 82.62 394 ASP A C 1
ATOM 3095 O O . ASP A 1 394 ? 22.080 -8.092 -9.634 1.00 82.62 394 ASP A O 1
ATOM 3099 N N . HIS A 1 395 ? 20.158 -7.040 -10.158 1.00 80.06 395 HIS A N 1
ATOM 3100 C CA . HIS A 1 395 ? 19.330 -7.734 -9.171 1.00 80.06 395 HIS A CA 1
ATOM 3101 C C . HIS A 1 395 ? 19.034 -9.201 -9.528 1.00 80.06 395 HIS A C 1
ATOM 3103 O O . HIS A 1 395 ? 18.855 -10.021 -8.627 1.00 80.06 395 HIS A O 1
ATOM 3109 N N . LEU A 1 396 ? 19.025 -9.572 -10.816 1.00 80.94 396 LEU A N 1
ATOM 3110 C CA . LEU A 1 396 ? 18.751 -10.954 -11.225 1.00 80.94 396 LEU A CA 1
ATOM 3111 C C . LEU A 1 396 ? 19.781 -11.921 -10.621 1.00 80.94 396 LEU A C 1
ATOM 3113 O O . LEU A 1 396 ? 20.983 -11.856 -10.908 1.00 80.94 396 LEU A O 1
ATOM 3117 N N . ALA A 1 397 ? 19.297 -12.858 -9.807 1.00 71.38 397 ALA A N 1
ATOM 3118 C CA . ALA A 1 397 ? 20.087 -13.959 -9.275 1.00 71.38 397 ALA A CA 1
ATOM 3119 C C . ALA A 1 397 ? 20.250 -15.038 -10.356 1.00 71.38 397 ALA A C 1
ATOM 3121 O O . ALA A 1 397 ? 19.426 -15.935 -10.496 1.00 71.38 397 ALA A O 1
ATOM 3122 N N . LEU A 1 398 ? 21.303 -14.916 -11.165 1.00 66.62 398 LEU A N 1
ATOM 3123 C CA . LEU A 1 398 ? 21.663 -15.909 -12.186 1.00 66.62 398 LEU A CA 1
ATOM 3124 C C . LEU A 1 398 ? 22.666 -16.953 -11.668 1.00 66.62 398 LEU A C 1
ATOM 3126 O O . LEU A 1 398 ? 22.859 -17.980 -12.314 1.00 66.62 398 LEU A O 1
ATOM 3130 N N . ASP A 1 399 ? 23.252 -16.701 -10.493 1.00 56.38 399 ASP A N 1
ATOM 3131 C CA . ASP A 1 399 ? 24.317 -17.496 -9.887 1.00 56.38 399 ASP A CA 1
ATOM 3132 C C . ASP A 1 399 ? 23.845 -18.115 -8.560 1.00 56.38 399 ASP A C 1
ATOM 3134 O O . ASP A 1 399 ? 24.123 -17.568 -7.494 1.00 56.38 399 ASP A O 1
ATOM 3138 N N . THR A 1 400 ? 23.106 -19.229 -8.579 1.00 42.94 400 THR A N 1
ATOM 3139 C CA . THR A 1 400 ? 23.073 -20.180 -7.444 1.00 42.94 400 THR A CA 1
ATOM 3140 C C . THR A 1 400 ? 22.422 -21.507 -7.844 1.00 42.94 400 THR A C 1
ATOM 3142 O O . THR A 1 400 ? 21.257 -21.551 -8.215 1.00 42.94 400 THR A O 1
ATOM 3145 N N . GLU A 1 401 ? 23.175 -22.608 -7.742 1.00 44.50 401 GLU A N 1
ATOM 3146 C CA . GLU A 1 401 ? 22.670 -23.992 -7.838 1.00 44.50 401 GLU A CA 1
ATOM 3147 C C . GLU A 1 401 ? 21.940 -24.453 -6.551 1.00 44.50 401 GLU A C 1
ATOM 3149 O O . GLU A 1 401 ? 21.578 -25.622 -6.423 1.00 44.50 401 GLU A O 1
ATOM 3154 N N . GLU A 1 402 ? 21.704 -23.565 -5.580 1.00 38.31 402 GLU A N 1
ATOM 3155 C CA . GLU A 1 402 ? 21.057 -23.906 -4.309 1.00 38.31 402 GLU A CA 1
ATOM 3156 C C . GLU A 1 402 ? 19.577 -23.532 -4.332 1.00 38.31 402 GLU A C 1
ATOM 3158 O O . GLU A 1 402 ? 19.161 -22.454 -3.911 1.00 38.31 402 GLU A O 1
ATOM 3163 N N . ALA A 1 403 ? 18.791 -24.475 -4.847 1.00 38.94 403 ALA A N 1
ATOM 3164 C CA . ALA A 1 403 ? 17.348 -24.378 -4.919 1.00 38.94 403 ALA A CA 1
ATOM 3165 C C . ALA A 1 403 ? 16.714 -24.294 -3.520 1.00 38.94 403 ALA A C 1
ATOM 3167 O O . ALA A 1 403 ? 16.805 -25.227 -2.713 1.00 38.94 403 ALA A O 1
ATOM 3168 N N . SER A 1 404 ? 16.029 -23.188 -3.245 1.00 41.72 404 SER A N 1
ATOM 3169 C CA . SER A 1 404 ? 15.143 -23.029 -2.090 1.00 41.72 404 SER A CA 1
ATOM 3170 C C . SER A 1 404 ? 13.850 -22.345 -2.538 1.00 41.72 404 SER A C 1
ATOM 3172 O O . SER A 1 404 ? 13.774 -21.788 -3.626 1.00 41.72 404 SER A O 1
ATOM 3174 N N . LEU A 1 405 ? 12.795 -22.433 -1.725 1.00 43.69 405 LEU A N 1
ATOM 3175 C CA . LEU A 1 405 ? 11.390 -22.137 -2.069 1.00 43.69 405 LEU A CA 1
ATOM 3176 C C . LEU A 1 405 ? 11.097 -20.741 -2.690 1.00 43.69 405 LEU A C 1
ATOM 3178 O O . LEU A 1 405 ? 9.975 -20.518 -3.139 1.00 43.69 405 LEU A O 1
ATOM 3182 N N . GLU A 1 406 ? 12.079 -19.836 -2.761 1.00 47.00 406 GLU A N 1
ATOM 3183 C CA . GLU A 1 406 ? 12.048 -18.549 -3.481 1.00 47.00 406 GLU A CA 1
ATOM 3184 C C . GLU A 1 406 ? 12.244 -18.662 -5.014 1.00 47.00 406 GLU A C 1
ATOM 3186 O O . GLU A 1 406 ? 12.075 -17.678 -5.738 1.00 47.00 406 GLU A O 1
ATOM 3191 N N . ASP A 1 407 ? 12.581 -19.845 -5.539 1.00 48.91 407 ASP A N 1
ATOM 3192 C CA . ASP A 1 407 ? 12.939 -20.044 -6.955 1.00 48.91 407 ASP A CA 1
ATOM 3193 C C . ASP A 1 407 ? 11.807 -19.753 -7.954 1.00 48.91 407 ASP A C 1
ATOM 3195 O O . ASP A 1 407 ? 12.073 -19.395 -9.102 1.00 48.91 407 ASP A O 1
ATOM 3199 N N . ASN A 1 408 ? 10.538 -19.845 -7.541 1.00 51.47 408 ASN A N 1
ATOM 3200 C CA . ASN A 1 408 ? 9.406 -19.593 -8.443 1.00 51.47 408 ASN A CA 1
ATOM 3201 C C . ASN A 1 408 ? 9.282 -18.116 -8.849 1.00 51.47 408 ASN A C 1
ATOM 3203 O O . ASN A 1 408 ? 8.841 -17.813 -9.961 1.00 51.47 408 ASN A O 1
ATOM 3207 N N . GLU A 1 409 ? 9.651 -17.180 -7.969 1.00 53.59 409 GLU A N 1
ATOM 3208 C CA . GLU A 1 409 ? 9.640 -15.759 -8.319 1.00 53.59 409 GLU A CA 1
ATOM 3209 C C . GLU A 1 409 ? 10.866 -15.408 -9.170 1.00 53.59 409 GLU A C 1
ATOM 3211 O O . GLU A 1 409 ? 10.727 -14.814 -10.237 1.00 53.59 409 GLU A O 1
ATOM 3216 N N . LYS A 1 410 ? 12.057 -15.878 -8.804 1.00 62.22 410 LYS A N 1
ATOM 3217 C CA . LYS A 1 410 ? 13.287 -15.588 -9.560 1.00 62.22 410 LYS A CA 1
ATOM 3218 C C . LYS A 1 410 ? 13.271 -16.181 -10.980 1.00 62.22 410 LYS A C 1
ATOM 3220 O O . LYS A 1 410 ? 13.746 -15.537 -11.919 1.00 62.22 410 LYS A O 1
ATOM 3225 N N . ASP A 1 411 ? 12.647 -17.344 -11.190 1.00 69.00 411 ASP A N 1
ATOM 3226 C CA . ASP A 1 411 ? 12.439 -17.897 -12.539 1.00 69.00 411 ASP A CA 1
ATOM 3227 C C . ASP A 1 411 ? 11.440 -17.059 -13.363 1.00 69.00 411 ASP A C 1
ATOM 3229 O O . ASP A 1 411 ? 11.630 -16.840 -14.563 1.00 69.00 411 ASP A O 1
ATOM 3233 N N . GLY A 1 412 ? 10.428 -16.479 -12.708 1.00 76.81 412 GLY A N 1
ATOM 3234 C CA . GLY A 1 412 ? 9.492 -15.537 -13.328 1.00 76.81 412 GLY A CA 1
ATOM 3235 C C . GLY A 1 412 ? 10.155 -14.244 -13.821 1.00 76.81 412 GLY A C 1
ATOM 3236 O O . GLY A 1 412 ? 9.786 -13.733 -14.879 1.00 76.81 412 GLY A O 1
ATOM 3237 N N . ASP A 1 413 ? 11.160 -13.737 -13.106 1.00 83.12 413 ASP A N 1
ATOM 3238 C CA . ASP A 1 413 ? 11.917 -12.531 -13.481 1.00 83.12 413 ASP A CA 1
ATOM 3239 C C . ASP A 1 413 ? 12.793 -12.765 -14.717 1.00 83.12 413 ASP A C 1
ATOM 3241 O O . ASP A 1 413 ? 12.872 -11.933 -15.635 1.00 83.12 413 ASP A O 1
ATOM 3245 N N . ILE A 1 414 ? 13.422 -13.939 -14.780 1.00 83.00 414 ILE A N 1
ATOM 3246 C CA . ILE A 1 414 ? 14.220 -14.340 -15.936 1.00 83.00 414 ILE A CA 1
ATOM 3247 C C . ILE A 1 414 ? 13.312 -14.609 -17.139 1.00 83.00 414 ILE A C 1
ATOM 3249 O O . ILE A 1 414 ? 13.596 -14.126 -18.238 1.00 83.00 414 ILE A O 1
ATOM 3253 N N . ALA A 1 415 ? 12.197 -15.317 -16.943 1.00 84.31 415 ALA A N 1
ATOM 3254 C CA . ALA A 1 415 ? 11.202 -15.549 -17.987 1.00 84.31 415 ALA A CA 1
ATOM 3255 C C . ALA A 1 415 ? 10.647 -14.229 -18.543 1.00 84.31 415 ALA A C 1
ATOM 3257 O O . ALA A 1 415 ? 10.543 -14.072 -19.762 1.00 84.31 415 ALA A O 1
ATOM 3258 N N . LEU A 1 416 ? 10.364 -13.255 -17.671 1.00 85.56 416 LEU A N 1
ATOM 3259 C CA . LEU A 1 416 ? 9.955 -11.912 -18.071 1.00 85.56 416 LEU A CA 1
ATOM 3260 C C . LEU A 1 416 ? 11.022 -11.229 -18.929 1.00 85.56 416 LEU A C 1
ATOM 3262 O O . LEU A 1 416 ? 10.707 -10.686 -19.986 1.00 85.56 416 LEU A O 1
ATOM 3266 N N . THR A 1 417 ? 12.281 -11.271 -18.499 1.00 85.81 417 THR A N 1
ATOM 3267 C CA . THR A 1 417 ? 13.388 -10.640 -19.229 1.00 85.81 417 THR A CA 1
ATOM 3268 C C . THR A 1 417 ? 13.544 -11.251 -20.623 1.00 85.81 417 THR A C 1
ATOM 3270 O O . THR A 1 417 ? 13.614 -10.524 -21.612 1.00 85.81 417 THR A O 1
ATOM 3273 N N . LEU A 1 41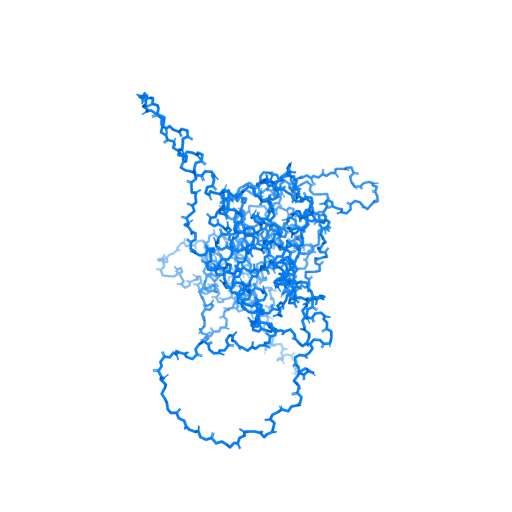8 ? 13.501 -12.582 -20.729 1.00 84.25 418 LEU A N 1
ATOM 3274 C CA . LEU A 1 418 ? 13.550 -13.291 -22.012 1.00 84.25 418 LEU A CA 1
ATOM 3275 C C . LEU A 1 418 ? 12.351 -12.947 -22.905 1.00 84.25 418 LEU A C 1
ATOM 3277 O O . LEU A 1 418 ? 12.512 -12.737 -24.107 1.00 84.25 418 LEU A O 1
ATOM 3281 N N . HIS A 1 419 ? 11.157 -12.844 -22.321 1.00 86.06 419 HIS A N 1
ATOM 3282 C CA . HIS A 1 419 ? 9.952 -12.439 -23.036 1.00 86.06 419 HIS A CA 1
ATOM 3283 C C . HIS A 1 419 ? 10.064 -11.014 -23.591 1.00 86.06 419 HIS A C 1
ATOM 3285 O O . HIS A 1 419 ? 9.754 -10.780 -24.759 1.00 86.06 419 HIS A O 1
ATOM 3291 N N . LEU A 1 420 ? 10.552 -10.067 -22.783 1.00 85.44 420 LEU A N 1
ATOM 3292 C CA . LEU A 1 420 ? 10.758 -8.681 -23.201 1.00 85.44 420 LEU A CA 1
ATOM 3293 C C . LEU A 1 420 ? 11.805 -8.572 -24.307 1.00 85.44 420 LEU A C 1
ATOM 3295 O O . LEU A 1 420 ? 11.571 -7.838 -25.265 1.00 85.44 420 LEU A O 1
ATOM 3299 N N . MET A 1 421 ? 12.904 -9.327 -24.219 1.00 82.88 421 MET A N 1
ATOM 3300 C CA . MET A 1 421 ? 13.923 -9.378 -25.271 1.00 82.88 421 MET A CA 1
ATOM 3301 C C . MET A 1 421 ? 13.363 -9.911 -26.595 1.00 82.88 421 MET A C 1
ATOM 3303 O O . MET A 1 421 ? 13.710 -9.380 -27.643 1.00 82.88 421 MET A O 1
ATOM 3307 N N . GLY A 1 422 ? 12.488 -10.923 -26.555 1.00 78.62 422 GLY A N 1
ATOM 3308 C CA . GLY A 1 422 ? 11.864 -11.484 -27.759 1.00 78.62 422 GLY A CA 1
ATOM 3309 C C . GLY A 1 422 ? 10.746 -10.620 -28.357 1.00 78.62 422 GLY A C 1
ATOM 3310 O O . GLY A 1 422 ? 10.463 -10.716 -29.546 1.00 78.62 422 GLY A O 1
ATOM 3311 N N . GLN A 1 423 ? 10.085 -9.777 -27.556 1.00 80.81 423 GLN A N 1
ATOM 3312 C CA . GLN A 1 423 ? 9.002 -8.908 -28.038 1.00 80.81 423 GLN A CA 1
ATOM 3313 C C . GLN A 1 423 ? 9.452 -7.493 -28.403 1.00 80.81 423 GLN A C 1
ATOM 3315 O O . GLN A 1 423 ? 8.813 -6.847 -29.237 1.00 80.81 423 GLN A O 1
ATOM 3320 N N . ASN A 1 424 ? 10.514 -6.991 -27.771 1.00 81.06 424 ASN A N 1
ATOM 3321 C CA . ASN A 1 424 ? 10.951 -5.607 -27.900 1.00 81.06 424 ASN A CA 1
ATOM 3322 C C . ASN A 1 424 ? 12.388 -5.549 -28.430 1.00 81.06 424 ASN A C 1
ATOM 3324 O O . ASN A 1 424 ? 13.331 -5.772 -27.669 1.00 81.06 424 ASN A O 1
ATOM 3328 N N . PRO A 1 425 ? 12.592 -5.162 -29.703 1.00 81.25 425 PRO A N 1
ATOM 3329 C CA . PRO A 1 425 ? 13.930 -5.096 -30.286 1.00 81.25 425 PRO A CA 1
ATOM 3330 C C . PRO A 1 425 ? 14.879 -4.147 -29.539 1.00 81.25 425 PRO A C 1
ATOM 3332 O O . PRO A 1 425 ? 16.075 -4.407 -29.453 1.00 81.25 425 PRO A O 1
ATOM 3335 N N . SER A 1 426 ? 14.344 -3.068 -28.958 1.00 83.31 426 SER A N 1
ATOM 3336 C CA . SER A 1 426 ? 15.106 -2.119 -28.140 1.00 83.31 426 SER A CA 1
ATOM 3337 C C . SER A 1 426 ? 15.655 -2.742 -26.854 1.00 83.31 426 SER A C 1
ATOM 3339 O O . SER A 1 426 ? 16.713 -2.332 -26.391 1.00 83.31 426 SER A O 1
ATOM 3341 N N . CYS A 1 427 ? 14.969 -3.739 -26.285 1.00 84.75 427 CYS A N 1
ATOM 3342 C CA . CYS A 1 427 ? 15.441 -4.466 -25.109 1.00 84.75 427 CYS A CA 1
ATOM 3343 C C . CYS A 1 427 ? 16.712 -5.251 -25.441 1.00 84.75 427 CYS A C 1
ATOM 3345 O O . CYS A 1 427 ? 17.710 -5.141 -24.731 1.00 84.75 427 CYS A O 1
ATOM 3347 N N . LEU A 1 428 ? 16.711 -5.968 -26.571 1.00 82.69 428 LEU A N 1
ATOM 3348 C CA . LEU A 1 428 ? 17.896 -6.669 -27.058 1.00 82.69 428 LEU A CA 1
ATOM 3349 C C . LEU A 1 428 ? 19.039 -5.692 -27.373 1.00 82.69 428 LEU A C 1
ATOM 3351 O O . LEU A 1 428 ? 20.176 -5.951 -26.986 1.00 82.69 428 LEU A O 1
ATOM 3355 N N . ASP A 1 429 ? 18.752 -4.558 -28.015 1.00 82.81 429 ASP A N 1
ATOM 3356 C CA . ASP A 1 429 ? 19.773 -3.549 -28.323 1.00 82.81 429 ASP A CA 1
ATOM 3357 C C . ASP A 1 429 ? 20.440 -3.004 -27.039 1.00 82.81 429 ASP A C 1
ATOM 3359 O O . ASP A 1 429 ? 21.669 -2.937 -26.975 1.00 82.81 429 ASP A O 1
ATOM 3363 N N . ILE A 1 430 ? 19.658 -2.731 -25.985 1.00 85.69 430 ILE A N 1
ATOM 3364 C CA . ILE A 1 430 ? 20.175 -2.308 -24.670 1.00 85.69 430 ILE A CA 1
ATOM 3365 C C . ILE A 1 430 ? 20.990 -3.426 -24.004 1.00 85.69 430 ILE A C 1
ATOM 3367 O O . ILE A 1 430 ? 22.057 -3.155 -23.460 1.00 85.69 430 ILE A O 1
ATOM 3371 N N . MET A 1 431 ? 20.550 -4.689 -24.066 1.00 83.75 431 MET A N 1
ATOM 3372 C CA . MET A 1 431 ? 21.328 -5.827 -23.543 1.00 83.75 431 MET A CA 1
ATOM 3373 C C . MET A 1 431 ? 22.707 -5.932 -24.198 1.00 83.75 431 MET A C 1
ATOM 3375 O O . MET A 1 431 ? 23.701 -6.210 -23.524 1.00 83.75 431 MET A O 1
ATOM 3379 N N . MET A 1 432 ? 22.772 -5.693 -25.508 1.00 82.69 432 MET A N 1
ATOM 3380 C CA . MET A 1 432 ? 24.016 -5.716 -26.276 1.00 82.69 432 MET A CA 1
ATOM 3381 C C . MET A 1 432 ? 24.913 -4.520 -25.924 1.00 82.69 432 MET A C 1
ATOM 3383 O O . MET A 1 432 ? 26.123 -4.694 -25.782 1.00 82.69 432 MET A O 1
ATOM 3387 N N . ASP A 1 433 ? 24.335 -3.333 -25.712 1.00 85.00 433 ASP A N 1
ATOM 3388 C CA . ASP A 1 433 ? 25.067 -2.153 -25.229 1.00 85.00 433 ASP A CA 1
ATOM 3389 C C . ASP A 1 433 ? 25.636 -2.372 -23.820 1.00 85.00 433 ASP A C 1
ATOM 3391 O O . ASP A 1 433 ? 26.806 -2.077 -23.563 1.00 85.00 433 ASP A O 1
ATOM 3395 N N . MET A 1 434 ? 24.851 -2.961 -22.915 1.00 84.50 434 MET A N 1
ATOM 3396 C CA . MET A 1 434 ? 25.304 -3.304 -21.566 1.00 84.50 434 MET A CA 1
ATOM 3397 C C . MET A 1 434 ? 26.417 -4.353 -21.597 1.00 84.50 434 MET A C 1
ATOM 3399 O O . MET A 1 434 ? 27.412 -4.209 -20.891 1.00 84.50 434 MET A O 1
ATOM 3403 N N . LEU A 1 435 ? 26.322 -5.373 -22.454 1.00 82.06 435 LEU A N 1
ATOM 3404 C CA . LEU A 1 435 ? 27.395 -6.357 -22.617 1.00 82.06 435 LEU A CA 1
ATOM 3405 C C . LEU A 1 435 ? 28.727 -5.700 -23.033 1.00 82.06 435 LEU A C 1
ATOM 3407 O O . LEU A 1 435 ? 29.793 -6.155 -22.617 1.00 82.06 435 LEU A O 1
ATOM 3411 N N . GLN A 1 436 ? 28.665 -4.614 -23.807 1.00 79.50 436 GLN A N 1
ATOM 3412 C CA . GLN A 1 436 ? 29.830 -3.871 -24.284 1.00 79.50 436 GLN A CA 1
ATOM 3413 C C . GLN A 1 436 ? 30.386 -2.872 -23.250 1.00 79.50 436 GLN A C 1
ATOM 3415 O O . GLN A 1 436 ? 31.605 -2.695 -23.164 1.00 79.50 436 GLN A O 1
ATOM 3420 N N . HIS A 1 437 ? 29.518 -2.216 -22.472 1.00 79.31 437 HIS A N 1
ATOM 3421 C CA . HIS A 1 437 ? 29.879 -1.022 -21.692 1.00 79.31 437 HIS A CA 1
ATOM 3422 C C . HIS A 1 437 ? 29.616 -1.101 -20.178 1.00 79.31 437 HIS A C 1
ATOM 3424 O O . HIS A 1 437 ? 30.203 -0.314 -19.437 1.00 79.31 437 HIS A O 1
ATOM 3430 N N . ALA A 1 438 ? 28.786 -2.030 -19.691 1.00 76.94 438 ALA A N 1
ATOM 3431 C CA . ALA A 1 438 ? 28.432 -2.147 -18.268 1.00 76.94 438 ALA A CA 1
ATOM 3432 C C . ALA A 1 438 ? 29.635 -2.582 -17.400 1.00 76.94 438 ALA A C 1
ATOM 3434 O O . ALA A 1 438 ? 30.644 -3.039 -17.944 1.00 76.94 438 ALA A O 1
ATOM 3435 N N . PRO A 1 439 ? 29.594 -2.454 -16.064 1.00 76.06 439 PRO A N 1
ATOM 3436 C CA . PRO A 1 439 ? 30.632 -2.999 -15.188 1.00 76.06 439 PRO A CA 1
ATOM 3437 C C . PRO A 1 439 ? 30.689 -4.542 -15.236 1.00 76.06 439 PRO A C 1
ATOM 3439 O O . PRO A 1 439 ? 29.751 -5.216 -15.660 1.00 76.06 439 PRO A O 1
ATOM 3442 N N . PHE A 1 440 ? 31.826 -5.118 -14.820 1.00 72.44 440 PHE A N 1
ATOM 3443 C CA . PHE A 1 440 ? 32.091 -6.563 -14.908 1.00 72.44 440 PHE A CA 1
ATOM 3444 C C . PHE A 1 440 ? 31.014 -7.485 -14.297 1.00 72.44 440 PHE A C 1
ATOM 3446 O O . PHE A 1 440 ? 30.758 -8.497 -14.932 1.00 72.44 440 PHE A O 1
ATOM 3453 N N . PRO A 1 441 ? 30.353 -7.209 -13.151 1.00 76.38 441 PRO A N 1
ATOM 3454 C CA . PRO A 1 441 ? 29.327 -8.118 -12.617 1.00 76.38 441 PRO A CA 1
ATOM 3455 C C . PRO A 1 441 ? 28.069 -8.233 -13.498 1.00 76.38 441 PRO A C 1
ATOM 3457 O O . PRO A 1 441 ? 27.456 -9.298 -13.549 1.00 76.38 441 PRO A O 1
ATOM 3460 N N . THR A 1 442 ? 27.713 -7.189 -14.249 1.00 79.12 442 THR A N 1
ATOM 3461 C CA . THR A 1 442 ? 26.512 -7.153 -15.102 1.00 79.12 442 THR A CA 1
ATOM 3462 C C . THR A 1 442 ? 26.722 -7.884 -16.435 1.00 79.12 442 THR A C 1
ATOM 3464 O O . THR A 1 442 ? 25.805 -8.504 -16.974 1.00 79.12 442 THR A O 1
ATOM 3467 N N . ARG A 1 443 ? 27.943 -7.855 -16.995 1.00 81.44 443 ARG A N 1
ATOM 3468 C CA . ARG A 1 443 ? 28.227 -8.418 -18.335 1.00 81.44 443 ARG A CA 1
ATOM 3469 C C . ARG A 1 443 ? 28.003 -9.939 -18.440 1.00 81.44 443 ARG A C 1
ATOM 3471 O O . ARG A 1 443 ? 27.353 -10.352 -19.403 1.00 81.44 443 ARG A O 1
ATOM 3478 N N . PRO A 1 444 ? 28.481 -10.791 -17.505 1.00 80.12 444 PRO A N 1
ATOM 3479 C CA . PRO A 1 444 ? 28.220 -12.230 -17.522 1.00 80.12 444 PRO A CA 1
ATOM 3480 C C . PRO A 1 444 ? 26.727 -12.545 -17.449 1.00 80.12 444 PRO A C 1
ATOM 3482 O O . PRO A 1 444 ? 26.250 -13.419 -18.175 1.00 80.12 444 PRO A O 1
ATOM 3485 N N . LYS A 1 445 ? 25.979 -11.784 -16.640 1.00 83.62 445 LYS A N 1
ATOM 3486 C CA . LYS A 1 445 ? 24.524 -11.907 -16.525 1.00 83.62 445 LYS A CA 1
ATOM 3487 C C . LYS A 1 445 ? 23.843 -11.650 -17.867 1.00 83.62 445 LYS A C 1
ATOM 3489 O O . LYS A 1 445 ? 23.094 -12.510 -18.342 1.00 83.62 445 LYS A O 1
ATOM 3494 N N . CYS A 1 446 ? 24.195 -10.546 -18.535 1.00 83.38 446 CYS A N 1
ATOM 3495 C CA . CYS A 1 446 ? 23.716 -10.229 -19.883 1.00 83.38 446 CYS A CA 1
ATOM 3496 C C . CYS A 1 446 ? 24.037 -11.335 -20.895 1.00 83.38 446 CYS A C 1
ATOM 3498 O O . CYS A 1 446 ? 23.158 -11.765 -21.644 1.00 83.38 446 CYS A O 1
ATOM 3500 N N . ALA A 1 447 ? 25.277 -11.834 -20.898 1.00 80.56 447 ALA A N 1
ATOM 3501 C CA . ALA A 1 447 ? 25.697 -12.912 -21.790 1.00 80.56 447 ALA A CA 1
ATOM 3502 C C . ALA A 1 447 ? 24.906 -14.209 -21.549 1.00 80.56 447 ALA A C 1
ATOM 3504 O O . ALA A 1 447 ? 24.510 -14.875 -22.509 1.00 80.56 447 ALA A O 1
ATOM 3505 N N . SER A 1 448 ? 24.632 -14.556 -20.285 1.00 82.75 448 SER A N 1
ATOM 3506 C CA . SER A 1 448 ? 23.845 -15.744 -19.935 1.00 82.75 448 SER A CA 1
ATOM 3507 C C . SER A 1 448 ? 22.404 -15.652 -20.454 1.00 82.75 448 SER A C 1
ATOM 3509 O O . SER A 1 448 ? 21.894 -16.618 -21.023 1.00 82.75 448 SER A O 1
ATOM 3511 N N . LEU A 1 449 ? 21.773 -14.479 -20.343 1.00 83.62 449 LEU A N 1
ATOM 3512 C CA . LEU A 1 449 ? 20.401 -14.239 -20.792 1.00 83.62 449 LEU A CA 1
ATOM 3513 C C . LEU A 1 449 ? 20.300 -14.252 -22.318 1.00 83.62 449 LEU A C 1
ATOM 3515 O O . LEU A 1 449 ? 19.414 -14.906 -22.863 1.00 83.62 449 LEU A O 1
ATOM 3519 N N . ILE A 1 450 ? 21.253 -13.624 -23.017 1.00 81.94 450 ILE A N 1
ATOM 3520 C CA . ILE A 1 450 ? 21.340 -13.691 -24.484 1.00 81.94 450 ILE A CA 1
ATOM 3521 C C . ILE A 1 450 ? 21.542 -15.144 -24.936 1.00 81.94 450 ILE A C 1
ATOM 3523 O O . ILE A 1 450 ? 20.859 -15.607 -25.847 1.00 81.94 450 ILE A O 1
ATOM 3527 N N . LYS A 1 451 ? 22.417 -15.910 -24.270 1.00 81.94 451 LYS A N 1
ATOM 3528 C CA . LYS A 1 451 ? 22.612 -17.339 -24.562 1.00 81.94 451 LYS A CA 1
ATOM 3529 C C . LYS A 1 451 ? 21.329 -18.149 -24.344 1.00 81.94 451 LYS A C 1
ATOM 3531 O O . LYS A 1 451 ? 21.009 -18.999 -25.177 1.00 81.94 451 LYS A O 1
ATOM 3536 N N . ARG A 1 452 ? 20.590 -17.898 -23.256 1.00 82.81 452 ARG A N 1
ATOM 3537 C CA . ARG A 1 452 ? 19.294 -18.546 -22.975 1.00 82.81 452 ARG A CA 1
ATOM 3538 C C . ARG A 1 452 ? 18.251 -18.205 -24.040 1.00 82.81 452 ARG A C 1
ATOM 3540 O O . ARG A 1 452 ? 17.572 -19.115 -24.507 1.00 82.81 452 ARG A O 1
ATOM 3547 N N . LEU A 1 453 ? 18.172 -16.945 -24.476 1.00 80.81 453 LEU A N 1
ATOM 3548 C CA . LEU A 1 453 ? 17.284 -16.522 -25.563 1.00 80.81 453 LEU A CA 1
ATOM 3549 C C . LEU A 1 453 ? 17.606 -17.266 -26.866 1.00 80.81 453 LEU A C 1
ATOM 3551 O O . LEU A 1 453 ? 16.714 -17.858 -27.461 1.00 80.81 453 LEU A O 1
ATOM 3555 N N . LEU A 1 454 ? 18.883 -17.295 -27.259 1.00 76.50 454 LEU A N 1
ATOM 3556 C CA . LEU A 1 454 ? 19.360 -17.992 -28.460 1.00 76.50 454 LEU A CA 1
ATOM 3557 C C . LEU A 1 454 ? 19.095 -19.502 -28.418 1.00 76.50 454 LEU A C 1
ATOM 3559 O O . LEU A 1 454 ? 18.795 -20.111 -29.438 1.00 76.50 454 LEU A O 1
ATOM 3563 N N . SER A 1 455 ? 19.209 -20.110 -27.237 1.00 76.44 455 SER A N 1
ATOM 3564 C CA . SER A 1 455 ? 18.939 -21.542 -27.059 1.00 76.44 455 SER A CA 1
ATOM 3565 C C . SER A 1 455 ? 17.440 -21.846 -27.165 1.00 76.44 455 SER A C 1
ATOM 3567 O O . SER A 1 455 ? 17.067 -22.858 -27.741 1.00 76.4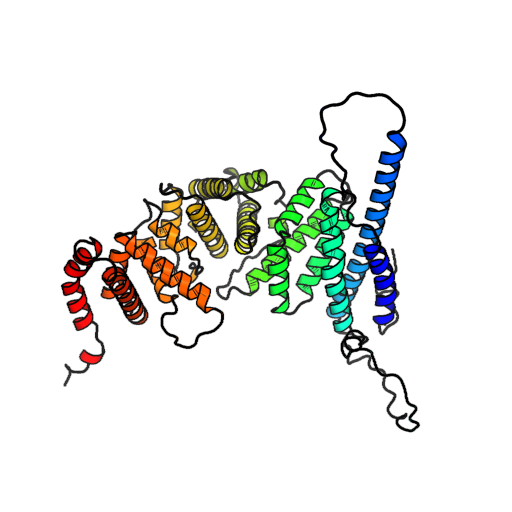4 455 SER A O 1
ATOM 3569 N N . SER A 1 456 ? 16.586 -20.948 -26.663 1.00 69.25 456 SER A N 1
ATOM 3570 C CA . SER A 1 456 ? 15.121 -21.053 -26.751 1.00 69.25 456 SER A CA 1
ATOM 3571 C C . SER A 1 456 ? 14.596 -20.847 -28.180 1.00 69.25 456 SER A C 1
ATOM 3573 O O . SER A 1 456 ? 13.660 -21.518 -28.610 1.00 69.25 456 SER A O 1
ATOM 3575 N N . THR A 1 457 ? 15.216 -19.947 -28.951 1.00 61.31 457 THR A N 1
ATOM 3576 C CA . THR A 1 457 ? 14.841 -19.698 -30.352 1.00 61.31 457 THR A CA 1
ATOM 3577 C C . THR A 1 457 ? 15.402 -20.739 -31.320 1.00 61.31 457 THR A C 1
ATOM 3579 O O . THR A 1 457 ? 14.790 -20.974 -32.357 1.00 61.31 457 THR A O 1
ATOM 3582 N N . ALA A 1 458 ? 16.510 -21.413 -30.991 1.00 56.12 458 ALA A N 1
ATOM 3583 C CA . ALA A 1 458 ? 17.078 -22.487 -31.812 1.00 56.12 458 ALA A CA 1
ATOM 3584 C C . ALA A 1 458 ? 16.166 -23.728 -31.928 1.00 56.12 458 ALA A C 1
ATOM 3586 O O . ALA A 1 458 ? 16.220 -24.421 -32.945 1.00 56.12 458 ALA A O 1
ATOM 3587 N N . ASP A 1 459 ? 15.300 -23.975 -30.938 1.00 53.28 459 ASP A N 1
ATOM 3588 C CA . ASP A 1 459 ? 14.292 -25.048 -30.976 1.00 53.28 459 ASP A CA 1
ATOM 3589 C C . ASP A 1 459 ? 13.084 -24.708 -31.879 1.00 53.28 459 ASP A C 1
ATOM 3591 O O . ASP A 1 459 ? 12.334 -25.597 -32.289 1.00 53.28 459 ASP A O 1
ATOM 3595 N N . GLN A 1 460 ? 12.903 -23.435 -32.249 1.00 53.66 460 GLN A N 1
ATOM 3596 C CA . GLN A 1 460 ? 11.855 -22.965 -33.159 1.00 53.66 460 GLN A CA 1
ATOM 3597 C C . GLN A 1 460 ? 12.460 -22.700 -34.546 1.00 53.66 460 GLN A C 1
ATOM 3599 O O . GLN A 1 460 ? 12.870 -21.587 -34.837 1.00 53.66 460 GLN A O 1
ATOM 3604 N N . THR A 1 461 ? 12.549 -23.745 -35.380 1.00 43.81 461 THR A N 1
ATOM 3605 C CA . THR A 1 461 ? 12.898 -23.727 -36.823 1.00 43.81 461 THR A CA 1
ATOM 3606 C C . THR A 1 461 ? 13.697 -22.509 -37.315 1.00 43.81 461 THR A C 1
ATOM 3608 O O . THR A 1 461 ? 13.132 -21.472 -37.664 1.00 43.81 461 THR A O 1
ATOM 3611 N N . LEU A 1 462 ? 15.018 -22.693 -37.398 1.00 48.75 462 LEU A N 1
ATOM 3612 C CA . LEU A 1 462 ? 15.984 -21.795 -38.028 1.00 48.75 462 LEU A CA 1
ATOM 3613 C C . LEU A 1 462 ? 15.519 -21.332 -39.424 1.00 48.75 462 LEU A C 1
ATOM 3615 O O . LEU A 1 462 ? 15.383 -22.179 -40.301 1.00 48.75 462 LEU A O 1
ATOM 3619 N N . ASP A 1 463 ? 15.316 -20.022 -39.625 1.00 45.31 463 ASP A N 1
ATOM 3620 C CA . ASP A 1 463 ? 16.185 -19.233 -40.530 1.00 45.31 463 ASP A CA 1
ATOM 3621 C C . ASP A 1 463 ? 15.904 -17.714 -40.563 1.00 45.31 463 ASP A C 1
ATOM 3623 O O . ASP A 1 463 ? 16.749 -16.981 -41.048 1.00 45.31 463 ASP A O 1
ATOM 3627 N N . ASP A 1 464 ? 14.798 -17.189 -40.020 1.00 50.53 464 ASP A N 1
ATOM 3628 C CA . ASP A 1 464 ? 14.418 -15.778 -40.273 1.00 50.53 464 ASP A CA 1
ATOM 3629 C C . ASP A 1 464 ? 13.870 -15.040 -39.036 1.00 50.53 464 ASP A C 1
ATOM 3631 O O . ASP A 1 464 ? 12.840 -14.363 -39.086 1.00 50.53 464 ASP A O 1
ATOM 3635 N N . THR A 1 465 ? 14.529 -15.141 -37.879 1.00 58.66 465 THR A N 1
ATOM 3636 C CA . THR A 1 465 ? 14.199 -14.234 -36.768 1.00 58.66 465 THR A CA 1
ATOM 3637 C C . THR A 1 465 ? 15.059 -12.977 -36.856 1.00 58.66 465 THR A C 1
ATOM 3639 O O . THR A 1 465 ? 16.287 -13.025 -36.817 1.00 58.66 465 THR A O 1
ATOM 3642 N N . GLN A 1 466 ? 14.397 -11.821 -36.965 1.00 64.06 466 GLN A N 1
ATOM 3643 C CA . GLN A 1 466 ? 15.003 -10.483 -37.011 1.00 64.06 466 GLN A CA 1
ATOM 3644 C C . GLN A 1 466 ? 16.041 -10.254 -35.888 1.00 64.06 466 GLN A C 1
ATOM 3646 O O . GLN A 1 466 ? 16.981 -9.474 -36.052 1.00 64.06 466 GLN A O 1
ATOM 3651 N N . ASP A 1 467 ? 15.896 -10.960 -34.767 1.00 63.16 467 ASP A N 1
ATOM 3652 C CA . ASP A 1 467 ? 16.797 -10.926 -33.614 1.00 63.16 467 ASP A CA 1
ATOM 3653 C C . ASP A 1 467 ? 18.147 -11.607 -33.888 1.00 63.16 467 ASP A C 1
ATOM 3655 O O . ASP A 1 467 ? 19.191 -11.090 -33.485 1.00 63.16 467 ASP A O 1
ATOM 3659 N N . MET A 1 468 ? 18.165 -12.713 -34.643 1.00 64.88 468 MET A N 1
ATOM 3660 C CA . MET A 1 468 ? 19.402 -13.407 -35.024 1.00 64.88 468 MET A CA 1
ATOM 3661 C C . MET A 1 468 ? 20.278 -12.545 -35.930 1.00 64.88 468 MET A C 1
ATOM 3663 O O . MET A 1 468 ? 21.496 -12.502 -35.749 1.00 64.88 468 MET A O 1
ATOM 3667 N N . ASP A 1 469 ? 19.679 -11.820 -36.872 1.00 67.62 469 ASP A N 1
ATOM 3668 C CA . ASP A 1 469 ? 20.416 -10.916 -37.757 1.00 67.62 469 ASP A CA 1
ATOM 3669 C C . ASP A 1 469 ? 20.963 -9.690 -37.019 1.00 67.62 469 ASP A C 1
ATOM 3671 O O . ASP A 1 469 ? 22.092 -9.261 -37.278 1.00 67.62 469 ASP A O 1
ATOM 3675 N N . ARG A 1 470 ? 20.218 -9.161 -36.040 1.00 67.88 470 ARG A N 1
ATOM 3676 C CA . ARG A 1 470 ? 20.697 -8.084 -35.155 1.00 67.88 470 ARG A CA 1
ATOM 3677 C C . ARG A 1 470 ? 21.904 -8.526 -34.332 1.00 67.88 470 ARG A C 1
ATOM 3679 O O . ARG A 1 470 ? 22.909 -7.813 -34.292 1.00 67.88 470 ARG A O 1
ATOM 3686 N N . ILE A 1 471 ? 21.835 -9.717 -33.733 1.00 68.69 471 ILE A N 1
ATOM 3687 C CA . ILE A 1 471 ? 22.932 -10.285 -32.942 1.00 68.69 471 ILE A CA 1
ATOM 3688 C C . ILE A 1 471 ? 24.152 -10.545 -33.832 1.00 68.69 471 ILE A C 1
ATOM 3690 O O . ILE A 1 471 ? 25.251 -10.100 -33.499 1.00 68.69 471 ILE A O 1
ATOM 3694 N N . LYS A 1 472 ? 23.974 -11.182 -34.999 1.00 70.38 472 LYS A N 1
ATOM 3695 C CA . LYS A 1 472 ? 25.059 -11.426 -35.969 1.00 70.38 472 LYS A CA 1
ATOM 3696 C C . LYS A 1 472 ? 25.755 -10.129 -36.387 1.00 70.38 472 LYS A C 1
ATOM 3698 O O . LYS A 1 472 ? 26.980 -10.104 -36.475 1.00 70.38 472 LYS A O 1
ATOM 3703 N N . LYS A 1 473 ? 24.996 -9.049 -36.607 1.00 74.38 473 LYS A N 1
ATOM 3704 C CA . LYS A 1 473 ? 25.534 -7.751 -37.037 1.00 74.38 473 LYS A CA 1
ATOM 3705 C C . LYS A 1 473 ? 26.406 -7.075 -35.974 1.00 74.38 473 LYS A C 1
ATOM 3707 O O . LYS A 1 473 ? 27.369 -6.413 -36.343 1.00 74.38 473 LYS A O 1
ATOM 3712 N N . ARG A 1 474 ? 26.093 -7.247 -34.685 1.00 70.62 474 ARG A N 1
ATOM 3713 C CA . ARG A 1 474 ? 26.855 -6.658 -33.562 1.00 70.62 474 ARG A CA 1
ATOM 3714 C C . ARG A 1 474 ? 27.888 -7.600 -32.938 1.00 70.62 474 ARG A C 1
ATOM 3716 O O . ARG A 1 474 ? 28.707 -7.161 -32.138 1.00 70.62 474 ARG A O 1
ATOM 3723 N N . MET A 1 475 ? 27.886 -8.880 -33.315 1.00 69.69 475 MET A N 1
ATOM 3724 C CA . MET A 1 475 ? 28.832 -9.882 -32.815 1.00 69.69 475 MET A CA 1
ATOM 3725 C C . MET A 1 475 ? 30.313 -9.477 -32.975 1.00 69.69 475 MET A C 1
ATOM 3727 O O . MET A 1 475 ? 31.074 -9.697 -32.033 1.00 69.69 475 MET A O 1
ATOM 3731 N N . PRO A 1 476 ? 30.760 -8.863 -34.093 1.00 69.94 476 PRO A N 1
ATOM 3732 C CA . PRO A 1 476 ? 32.147 -8.411 -34.220 1.00 69.94 476 PRO A CA 1
ATOM 3733 C C . PRO A 1 476 ? 32.535 -7.360 -33.169 1.00 69.94 476 PRO A C 1
ATOM 3735 O O . PRO A 1 476 ? 33.597 -7.473 -32.558 1.00 69.94 476 PRO A O 1
ATOM 3738 N N . ASP A 1 477 ? 31.651 -6.391 -32.910 1.00 68.38 477 ASP A N 1
ATOM 3739 C CA . ASP A 1 477 ? 31.872 -5.319 -31.931 1.00 68.38 477 ASP A CA 1
ATOM 3740 C C . ASP A 1 477 ? 31.907 -5.870 -30.499 1.00 68.38 477 ASP A C 1
ATOM 3742 O O . ASP A 1 477 ? 32.733 -5.458 -29.682 1.00 68.38 477 ASP A O 1
ATOM 3746 N N . LEU A 1 478 ? 31.053 -6.858 -30.207 1.00 66.25 478 LEU A N 1
ATOM 3747 C CA . LEU A 1 478 ? 31.048 -7.563 -28.926 1.00 66.25 478 LEU A CA 1
ATOM 3748 C C . LEU A 1 478 ? 32.333 -8.359 -28.698 1.00 66.25 478 LEU A C 1
ATOM 3750 O O . LEU A 1 478 ? 32.932 -8.263 -27.628 1.00 66.25 478 LEU A O 1
ATOM 3754 N N . LEU A 1 479 ? 32.783 -9.120 -29.700 1.00 65.81 479 LEU A N 1
ATOM 3755 C CA . LEU A 1 479 ? 34.033 -9.877 -29.616 1.00 65.81 479 LEU A CA 1
ATOM 3756 C C . LEU A 1 479 ? 35.219 -8.934 -29.393 1.00 65.81 479 LEU A C 1
ATOM 3758 O O . LEU A 1 479 ? 36.062 -9.200 -28.536 1.00 65.81 479 LEU A O 1
ATOM 3762 N N . GLN A 1 480 ? 35.249 -7.798 -30.092 1.00 65.00 480 GLN A N 1
ATOM 3763 C CA . GLN A 1 480 ? 36.274 -6.776 -29.901 1.00 65.00 480 GLN A CA 1
ATOM 3764 C C . GLN A 1 480 ? 36.241 -6.191 -28.478 1.00 65.00 480 GLN A C 1
ATOM 3766 O O . GLN A 1 480 ? 37.283 -6.102 -27.825 1.00 65.00 480 GLN A O 1
ATOM 3771 N N . ALA A 1 481 ? 35.063 -5.853 -27.953 1.00 59.34 481 ALA A N 1
ATOM 3772 C CA . ALA A 1 481 ? 34.920 -5.311 -26.604 1.00 59.34 481 ALA A CA 1
ATOM 3773 C C . ALA A 1 481 ? 35.321 -6.313 -25.511 1.00 59.34 481 ALA A C 1
ATOM 3775 O O . ALA A 1 481 ? 36.041 -5.943 -24.580 1.00 59.34 481 ALA A O 1
ATOM 3776 N N . CYS A 1 482 ? 34.945 -7.587 -25.651 1.00 57.47 482 CYS A N 1
ATOM 3777 C CA . CYS A 1 482 ? 35.367 -8.657 -24.746 1.00 57.47 482 CYS A CA 1
ATOM 3778 C C . CYS A 1 482 ? 36.888 -8.877 -24.777 1.00 57.47 482 CYS A C 1
ATOM 3780 O O . CYS A 1 482 ? 37.482 -9.123 -23.733 1.00 57.47 482 CYS A O 1
ATOM 3782 N N . THR A 1 483 ? 37.544 -8.733 -25.936 1.00 58.00 483 THR A N 1
ATOM 3783 C CA . THR A 1 483 ? 39.013 -8.863 -26.027 1.00 58.00 483 THR A CA 1
ATOM 3784 C C . THR A 1 483 ? 39.789 -7.686 -25.430 1.00 58.00 483 THR A C 1
ATOM 3786 O O . THR A 1 483 ? 40.932 -7.870 -25.019 1.00 58.00 483 THR A O 1
ATOM 3789 N N . LEU A 1 484 ? 39.190 -6.491 -25.374 1.00 52.59 484 LEU A N 1
ATOM 3790 C CA . LEU A 1 484 ? 39.829 -5.271 -24.858 1.00 52.59 484 LEU A CA 1
ATOM 3791 C C . LEU A 1 484 ? 39.592 -5.037 -23.360 1.00 52.59 484 LEU A C 1
ATOM 3793 O O . LEU A 1 484 ? 40.351 -4.302 -22.732 1.00 52.59 484 LEU A O 1
ATOM 3797 N N . THR A 1 485 ? 38.543 -5.631 -22.789 1.00 48.69 485 THR A N 1
ATOM 3798 C CA . THR A 1 485 ? 38.123 -5.393 -21.399 1.00 48.69 485 THR A CA 1
ATOM 3799 C C . THR A 1 485 ? 38.472 -6.524 -20.432 1.00 48.69 485 THR A C 1
ATOM 3801 O O . THR A 1 485 ? 37.995 -6.510 -19.301 1.00 48.69 485 THR A O 1
ATOM 3804 N N . ASP A 1 486 ? 39.310 -7.475 -20.848 1.00 43.81 486 ASP A N 1
ATOM 3805 C CA . ASP A 1 486 ? 39.818 -8.548 -19.996 1.00 43.81 486 ASP A CA 1
ATOM 3806 C C . ASP A 1 486 ? 40.987 -8.035 -19.121 1.00 43.81 486 ASP A C 1
ATOM 3808 O O . ASP A 1 486 ? 42.094 -7.820 -19.635 1.00 43.81 486 ASP A O 1
ATOM 3812 N N . PRO A 1 487 ? 40.793 -7.811 -17.805 1.00 46.66 487 PRO A N 1
ATOM 3813 C CA . PRO A 1 487 ? 41.858 -7.330 -16.927 1.00 46.66 487 PRO A CA 1
ATOM 3814 C C . PRO A 1 487 ? 42.981 -8.363 -16.753 1.00 46.66 487 PRO A C 1
ATOM 3816 O O . PRO A 1 487 ? 44.080 -7.994 -16.343 1.00 46.66 487 PRO A O 1
ATOM 3819 N N . SER A 1 488 ? 42.751 -9.633 -17.113 1.00 43.81 488 SER A N 1
ATOM 3820 C CA . SER A 1 488 ? 43.768 -10.690 -17.048 1.00 43.81 488 SER A CA 1
ATOM 3821 C C . SER A 1 488 ? 44.838 -10.595 -18.146 1.00 43.81 488 SER A C 1
ATOM 3823 O O . SER A 1 488 ? 45.853 -11.279 -18.062 1.00 43.81 488 SER A O 1
ATOM 3825 N N . ARG A 1 489 ? 44.660 -9.721 -19.151 1.00 42.12 489 ARG A N 1
ATOM 3826 C CA . ARG A 1 489 ? 45.646 -9.479 -20.223 1.00 42.12 489 ARG A CA 1
ATOM 3827 C C . ARG A 1 489 ? 46.356 -8.128 -20.155 1.00 42.12 489 ARG A C 1
ATOM 3829 O O . ARG A 1 489 ? 47.296 -7.908 -20.914 1.00 42.12 489 ARG A O 1
ATOM 3836 N N . GLN A 1 490 ? 45.954 -7.225 -19.260 1.00 37.50 490 GLN A N 1
ATOM 3837 C CA . GLN A 1 490 ? 46.643 -5.935 -19.085 1.00 37.50 490 GLN A CA 1
ATOM 3838 C C . GLN A 1 490 ? 47.900 -6.027 -18.205 1.00 37.50 490 GLN A C 1
ATOM 3840 O O . GLN A 1 490 ? 48.692 -5.088 -18.188 1.00 37.50 490 GLN A O 1
ATOM 3845 N N . THR A 1 491 ? 48.137 -7.154 -17.527 1.00 36.50 491 THR A N 1
ATOM 3846 C CA . THR A 1 491 ? 49.354 -7.382 -16.728 1.00 36.50 491 THR A CA 1
ATOM 3847 C C . THR A 1 491 ? 50.549 -7.909 -17.524 1.00 36.50 491 THR A C 1
ATOM 3849 O O . THR A 1 491 ? 51.659 -7.875 -17.004 1.00 36.50 491 THR A O 1
ATOM 3852 N N . ASP A 1 492 ? 50.376 -8.308 -18.788 1.00 34.47 492 ASP A N 1
ATOM 3853 C CA . ASP A 1 492 ? 51.451 -8.958 -19.563 1.00 34.47 492 ASP A CA 1
ATOM 3854 C C . ASP A 1 492 ? 52.180 -8.021 -20.548 1.00 34.47 492 ASP A C 1
ATOM 3856 O O . ASP A 1 492 ? 52.996 -8.467 -21.351 1.00 34.47 492 ASP A O 1
ATOM 3860 N N . PHE A 1 493 ? 51.931 -6.709 -20.478 1.00 34.62 493 PHE A N 1
ATOM 3861 C CA . PHE A 1 493 ? 52.624 -5.697 -21.292 1.00 34.62 493 PHE A CA 1
ATOM 3862 C C . PHE A 1 493 ? 53.285 -4.591 -20.455 1.00 34.62 493 PHE A C 1
ATOM 3864 O O . PHE A 1 493 ? 53.351 -3.441 -20.877 1.00 34.62 493 PHE A O 1
ATOM 3871 N N . VAL A 1 494 ? 53.817 -4.927 -19.278 1.00 38.19 494 VAL A N 1
ATOM 3872 C CA . VAL A 1 494 ? 54.918 -4.170 -18.657 1.00 38.19 494 VAL A CA 1
ATOM 3873 C C . VAL A 1 494 ? 55.863 -5.162 -17.979 1.00 38.19 494 VAL A C 1
ATOM 3875 O O . VAL A 1 494 ? 55.760 -5.395 -16.780 1.00 38.19 494 VAL A O 1
ATOM 3878 N N . HIS A 1 495 ? 56.774 -5.748 -18.758 1.00 34.62 495 HIS A N 1
ATOM 3879 C CA . HIS A 1 495 ? 58.133 -6.078 -18.322 1.00 34.62 495 HIS A CA 1
ATOM 3880 C C . HIS A 1 495 ? 59.073 -6.241 -19.513 1.00 34.62 495 HIS A C 1
ATOM 3882 O O . HIS A 1 495 ? 58.704 -6.961 -20.467 1.00 34.62 495 HIS A O 1
#

Organism: Strongylocentrotus purpuratus (NCBI:txid7668)

Foldseek 3Di:
DPDQDPVPADPPHQLVVLVVVLCVLLVVLVPQDFDLPPPPPPDPDDDDDDDDPPPVVVVSVVSLVVSLVSLLVSLVSLLSLLVNLLVLVPDPVNPPVVPPPDDDPDDPDDDDDDDDDDDDPPVPPLPDRDSVSSLVVSVCSLVVGNVCSCVSCVVPHPDLSSLLSNLSSLLSVLVPDDQPVSLVSLLVCLLVVVLVVLQVSLVVCVPDDCSVSSLQSSLSSLQSSLVSVQVPPPLRPVLPQDSLLCSPDHDALVVLLVLLLDDDPVVPPDPDPCNSVNNNLSSLSSCLSSVVSPNCRHQLVSQLVSLLSNQVPPPDPLPDPLSSLLSSLVSNLQSCVVVLDQEADPSQASNLVSCLPDDLVSNQDLDLSNLVSLQRHDDHDLSSNLRNVLVNLLPQPPDDPDDDPCVVVSVVSLVSLLVSVLPGVSSVVSLLVCLQDPDPSSNVSSVVSVVVSVVVCVVVDDDDDPSVVVCVVCVVVSVVSVVVPPPVPVVPPDD

InterPro domains:
  IPR052133 Immune Signaling and Apoptosis Regulator [PTHR12044] (2-492)
  IPR060507 Meiosis inhibitor protein 1, N-terminal domain [PF28582] (1-377)

pLDDT: mean 72.21, std 19.16, range [25.03, 95.12]

Secondary structure (DSSP, 8-state):
--S--GGGSPSSP-HHHHHHHHHHHHHHHHTSPSP---------------S-THHHHHHHHHHHHHHHHHHHHHHHHHHHHHHHHHHHHH-TT--TTT---S--SS------------S-TTTTTTT-SSHHHHHHHHHHHIIIIIHHHHHHHGGG---HHHHHHHHHHHHHHHHHS-THHHHHHHHHHHHTTHHHHHHHHHHHTTTSTTHHHHHHHHHHHHHHHHHHHHTT-TTT------HHHHHT---SHHHHHHHHH---TTGGGSS---HHHHHHHHHHHHHHHHHHTT---S-HHHHHHHHHHHHHH-S-GGGS-HHHHHHHHHHHHHHHHHHT--S--HHHHHHHHHHHHS-HHHH----HHHHHHHHH-TT--HHHHHHHHHHHHHH---------TTHHHHHHHHHHHHHHHHH-HHHHHHHHHHHHHS-TTHHHHHHHHHHHHHHHHHTS-SS--HHHHHHHHHHHHHHHHHHHS-GGGTTSS--

Radius of gyration: 30.39 Å; chains: 1; bounding box: 111×74×92 Å